Protein AF-A0A227JFW7-F1 (afdb_monomer)

pLDDT: mean 84.43, std 14.01, range [23.66, 98.44]

Solvent-accessible surface area (backbone atoms only — not comparable to full-atom values): 26956 Å² total; per-residue (Å²): 139,80,77,79,81,77,83,75,87,51,62,66,60,54,38,44,51,48,16,45,74,53,69,55,50,44,87,52,85,60,75,86,55,59,56,53,72,68,57,40,51,53,52,40,62,75,41,38,72,56,54,52,38,38,58,68,54,26,44,58,58,49,50,71,74,42,71,88,48,65,37,34,45,37,34,23,36,62,76,26,33,25,68,42,67,48,62,73,79,87,66,59,67,68,59,54,73,72,49,70,48,67,26,25,49,39,30,24,68,54,54,20,29,39,20,59,18,45,8,63,75,69,69,36,75,29,72,29,50,24,81,61,23,44,26,57,89,52,30,68,35,20,27,31,13,25,52,35,52,48,78,85,67,46,69,59,19,31,44,30,41,39,27,60,65,72,78,69,46,72,67,53,45,52,49,43,47,50,30,43,52,48,30,43,63,51,52,60,72,67,43,85,72,42,34,33,33,35,32,30,22,73,46,81,82,35,55,79,67,82,77,36,12,36,38,27,14,24,88,88,34,32,22,69,32,59,44,71,52,30,28,61,64,68,74,40,91,79,62,64,70,36,53,46,66,63,58,72,65,64,69,44,92,89,51,61,66,43,74,47,79,44,77,32,63,87,62,55,83,64,62,72,58,74,56,76,88,59,97,80,30,73,81,18,67,67,52,43,50,45,50,47,55,48,64,74,33,65,81,66,81,47,26,36,29,40,37,34,61,87,86,61,43,69,67,61,54,49,55,51,48,41,66,72,36,92,42,44,89,35,40,79,37,76,43,55,38,68,82,42,58,78,90,46,44,49,52,48,40,45,3,28,42,53,68,53,48,96,86,47,50,83,82,33,46,70,21,48,59,64,63,4,41,60,12,32,35,35,34,34,35,50,77,54,43,52,66,72,50,45,59,54,50,39,46,32,74,70,72,32,33,46,58,26,44,77,51,95,60,71,41,82,46,54,56,42,53,35,38,26,30,66,69,65,61,70,59,32,32,77,71,68,59,36,60,62,71,45,48,62,61,38,60,59,41,78,39,69,52,64,53,65,65,76,46,79,23,48,67,58,51,52,53,52,54,45,69,75,68,51,71,80,90,65,72,85,52,71,70,58,50,54,52,62,70,72,46,66,76,131

Mean predicted aligned error: 16.46 Å

Organism: Vibrio parahaemolyticus (NCBI:txid670)

Secondary structure (DSSP, 8-state):
--------TTHHHHHHHHHHHTT--TTSPPP--B--HHHHHHHHHHTHHHHHHHHHHTHHHHHHHHTTSSEEEEEEETT-BEEEEEE-TT-TTHHHHTT-STTBB--HHHH-S-HHHHHHHHTS-EEEEGGGSSSGGGTTEEEEEEEEE-TTS-EEEEEEEEEESS---HHHHHHHHHHHHHHHHHHGGG-TT--EEEEEESSGGGTTSS-SEEEEE-TT-BEEEE-HHHHHHTT-S--TTSBHHHHHH---SSS--EEEEEE----------SSS--TTSTT-HHHHHHHHHHHHHTTTT--EEEE--TTSSHHHHHHHHHHHSTTTTS-EEEEETTTS-HHHHHHHHH-B-TTSSTT--TT-B--HHHHTTTSEEEEETGGGS-HHHHHHHHHHHHHSEE--BT-S--EE---EEEEEESS-HHHHHHTTSS-HHHHHHHTTEEEEPPPGGG-TTHHHHHHHHHHHH--TT----HHHHHHHHHS---

Foldseek 3Di:
DPPPPPPPPCLLVVLLVLQVVLVDAQADAFDFQFDDPVVLVVLCVVCVLLVVLLVVQVVLLCCLPCVPFQKKKFKFFLQQFTNDIDDDPVNCDQVVVSVSDGRTHDACSGQNDDQFNSCSVVVAWDKQAQVSGSHNSCNQKIKTKHFAAEQVRDGTIIIMMMGRDDHPDPVNNVSSVLSSLSSRLVNLLVDPQFWKKKWKDLDPVCSPVSQTKIWTAHPQQFTQGIDPSVCVLLVHDDRHRHHNVVSVVPQDPVRHMDMDMDTSPPPPPPPPVLDDPDLLQQPWPQVSVLLVVCLVCQAPLFFEEEEEDPPLCPVVSVLVSCCSYPLVVFDEQEDELQVDDQVCSQCQAQWACQPLDDPADNHTTRHRQNSQASGEYEYEACLSHAPVSLVQVLCCLPVQWGAHRNHPDIDHGDYRYYYYHHDDVVVCCVVVSHPPSSVSSNVRDYGYRDALLPTPCNLVVVQVVCVVPPDPPDDDDPVNSVVSNPDRRD

Sequence (490 aa):
MELQHISDNNWLSTSWIRSEQAGLKQRRRPEDIRVTPATLQDRRHQLNFLLETVTQFALPLFNQLFAHSDSRLILTDADGVIIGSWGQPKFREKLTEIALSSGACWQEKVKGTNAIGTAIIEAKPVSVIGDQHFIQHHRFISCSANPIFDHLGHLIGVLDITSEQKKHDFSTQVLVQNMVQQVENQLLNLIPQGHIRVDLACEKGLLNSGWQGIIIANEDGQILAHNQVASQLLAQQNVIGQSLDDILSIQSADHPFVFKTKPLTDKKVKSRSVTASNDLHYGDSTVEHCWQQANRVIDKDISLLILGETGVGKNEFVKALHKNSQRKTGPLVSVNCGALPKDLVESELFGYVAGAFTGANSKGYQGKIRQAHKGILFLDEIADLPLEAQSRLLHVLQDKTVLPVGSNQSVQVDTQIIAATHKDLDSLVSEGLFRQDLYYRLNGLIIELPRFEERDDKQQLIENIHRRHAESEQQLCPHLLSLLLSYSWP

Structure (mmCIF, N/CA/C/O backbone):
data_AF-A0A227JFW7-F1
#
_entry.id   AF-A0A227JFW7-F1
#
loop_
_atom_site.group_PDB
_atom_site.id
_atom_site.type_symbol
_atom_site.label_atom_id
_atom_site.label_alt_id
_atom_site.label_comp_id
_atom_site.label_asym_id
_atom_site.label_entity_id
_atom_site.label_seq_id
_atom_site.pdbx_PDB_ins_code
_atom_site.Cartn_x
_atom_site.Cartn_y
_atom_site.Cartn_z
_atom_site.occupancy
_atom_site.B_iso_or_equiv
_atom_site.auth_seq_id
_atom_site.auth_comp_id
_atom_site.auth_asym_id
_atom_site.auth_atom_id
_atom_site.pdbx_PDB_mode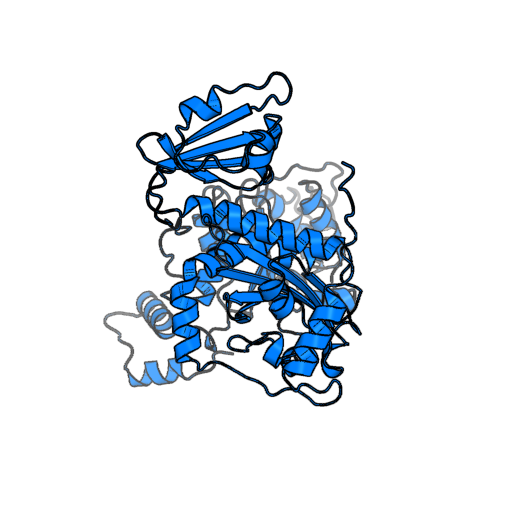l_num
ATOM 1 N N . MET A 1 1 ? -20.526 -24.098 -3.244 1.00 33.88 1 MET A N 1
ATOM 2 C CA . MET A 1 1 ? -19.528 -23.430 -4.102 1.00 33.88 1 MET A CA 1
ATOM 3 C C . MET A 1 1 ? -18.748 -24.513 -4.832 1.00 33.88 1 MET A C 1
ATOM 5 O O . MET A 1 1 ? -17.637 -24.838 -4.448 1.00 33.88 1 MET A O 1
ATOM 9 N N . GLU A 1 2 ? -19.367 -25.124 -5.838 1.00 23.66 2 GLU A N 1
ATOM 10 C CA . GLU A 1 2 ? -18.654 -25.901 -6.853 1.00 23.66 2 GLU A CA 1
ATOM 11 C C . GLU A 1 2 ? -18.591 -24.990 -8.072 1.00 23.66 2 GLU A C 1
ATOM 13 O O . GLU A 1 2 ? -19.560 -24.847 -8.814 1.00 23.66 2 GLU A O 1
ATOM 18 N N . LEU A 1 3 ? -17.482 -24.263 -8.204 1.00 29.86 3 LEU A N 1
ATOM 19 C CA . LEU A 1 3 ? -17.180 -23.571 -9.447 1.00 29.86 3 LEU A CA 1
ATOM 20 C C . LEU A 1 3 ? -16.880 -24.664 -10.468 1.00 29.86 3 LEU A C 1
ATOM 22 O O . LEU A 1 3 ? -15.897 -25.391 -10.334 1.00 29.86 3 LEU A O 1
ATOM 26 N N . GLN A 1 4 ? -17.774 -24.816 -11.443 1.00 27.25 4 GLN A N 1
ATOM 27 C CA . GLN A 1 4 ? -17.576 -25.686 -12.591 1.00 27.25 4 GLN A CA 1
ATOM 28 C C . GLN A 1 4 ? -16.244 -25.320 -13.254 1.00 27.25 4 GLN A C 1
ATOM 30 O O . GLN A 1 4 ? -16.121 -24.303 -13.934 1.00 27.25 4 GLN A O 1
ATOM 35 N N . HIS A 1 5 ? -15.236 -26.164 -13.034 1.00 34.41 5 HIS A N 1
ATOM 36 C CA . HIS A 1 5 ? -14.017 -26.209 -13.824 1.00 34.41 5 HIS A CA 1
ATOM 37 C C . HIS A 1 5 ? -14.399 -26.621 -15.251 1.00 34.41 5 HIS A C 1
ATOM 39 O O . HIS A 1 5 ? -14.360 -27.798 -15.603 1.00 34.41 5 HIS A O 1
ATOM 45 N N . ILE A 1 6 ? -14.788 -25.652 -16.080 1.00 34.97 6 ILE A N 1
ATOM 46 C CA . ILE A 1 6 ? -14.791 -25.836 -17.529 1.00 34.97 6 ILE A CA 1
ATOM 47 C C . ILE A 1 6 ? -13.337 -25.708 -17.974 1.00 34.97 6 ILE A C 1
ATOM 49 O O . ILE A 1 6 ? -12.741 -24.633 -18.017 1.00 34.97 6 ILE A O 1
ATOM 53 N N . SER A 1 7 ? -12.747 -26.869 -18.212 1.00 40.25 7 SER A N 1
ATOM 54 C CA . SER A 1 7 ? -11.414 -27.079 -18.745 1.00 40.25 7 SER A CA 1
ATOM 55 C C . SER A 1 7 ? -11.324 -26.650 -20.216 1.00 40.25 7 SER A C 1
ATOM 57 O O . SER A 1 7 ? -11.318 -27.504 -21.097 1.00 40.25 7 SER A O 1
ATOM 59 N N . ASP A 1 8 ? -11.178 -25.354 -20.490 1.00 45.12 8 ASP A N 1
ATOM 60 C CA . ASP A 1 8 ? -10.699 -24.846 -21.790 1.00 45.12 8 ASP A CA 1
ATOM 61 C C . ASP A 1 8 ? -9.167 -24.675 -21.753 1.00 45.12 8 ASP A C 1
ATOM 63 O O . ASP A 1 8 ? -8.604 -23.590 -21.904 1.00 45.12 8 ASP A O 1
ATOM 67 N N . ASN A 1 9 ? -8.456 -25.776 -21.497 1.00 52.44 9 ASN A N 1
ATOM 68 C CA . ASN A 1 9 ? -7.005 -25.813 -21.256 1.00 52.44 9 ASN A CA 1
ATOM 69 C C . ASN A 1 9 ? -6.140 -25.636 -22.527 1.00 52.44 9 ASN A C 1
ATOM 71 O O . ASN A 1 9 ? -5.086 -26.259 -22.638 1.00 52.44 9 ASN A O 1
ATOM 75 N N . ASN A 1 10 ? -6.546 -24.796 -23.488 1.00 73.56 10 ASN A N 1
ATOM 76 C CA . ASN A 1 10 ? -5.771 -24.580 -24.718 1.00 73.56 10 ASN A CA 1
ATOM 77 C C . ASN A 1 10 ? -5.218 -23.158 -24.915 1.00 73.56 10 ASN A C 1
ATOM 79 O O . ASN A 1 10 ? -4.526 -22.929 -25.903 1.00 73.56 10 ASN A O 1
ATOM 83 N N . TRP A 1 11 ? -5.446 -22.228 -23.975 1.00 87.75 11 TRP A N 1
ATOM 84 C CA . TRP A 1 11 ? -4.955 -20.839 -24.074 1.00 87.75 11 TRP A CA 1
ATOM 85 C C . TRP A 1 11 ? -3.426 -20.746 -24.225 1.00 87.75 11 TRP A C 1
ATOM 87 O O . TRP A 1 11 ? -2.903 -19.871 -24.910 1.00 87.75 11 TRP A O 1
ATOM 97 N N . LEU A 1 12 ? -2.686 -21.663 -23.592 1.00 91.69 12 LEU A N 1
ATOM 98 C CA . LEU A 1 12 ? -1.225 -21.649 -23.629 1.00 91.69 12 LEU A CA 1
ATOM 99 C C . LEU A 1 12 ? -0.698 -22.025 -25.018 1.00 91.69 12 LEU A C 1
ATOM 101 O O . LEU A 1 12 ? 0.225 -21.387 -25.521 1.00 91.69 12 LEU A O 1
ATOM 105 N N . SER A 1 13 ? -1.286 -23.043 -25.652 1.00 91.94 13 SER A N 1
ATOM 106 C CA . SER A 1 13 ? -0.846 -23.481 -26.978 1.00 91.94 13 SER A CA 1
ATOM 107 C C . SER A 1 13 ? -1.202 -22.442 -28.043 1.00 91.94 13 SER A C 1
ATOM 109 O O . SER A 1 13 ? -0.367 -22.131 -28.891 1.00 91.94 13 SER A O 1
ATOM 111 N N . THR A 1 14 ? -2.392 -21.835 -27.958 1.00 93.75 14 THR A N 1
ATOM 112 C CA . THR A 1 14 ? -2.802 -20.752 -28.857 1.00 93.75 14 THR A CA 1
ATOM 113 C C . THR A 1 14 ? -1.899 -19.534 -28.688 1.00 93.75 14 THR A C 1
ATOM 115 O O . THR A 1 14 ? -1.436 -18.987 -29.687 1.00 93.75 14 THR A O 1
ATOM 118 N N . SER A 1 15 ? -1.557 -19.167 -27.451 1.00 95.56 15 SER A N 1
ATOM 119 C CA . SER A 1 15 ? -0.592 -18.104 -27.145 1.00 95.56 15 SER A CA 1
ATOM 120 C C . SER A 1 15 ? 0.805 -18.373 -27.718 1.00 95.56 15 SER A C 1
ATOM 122 O O . SER A 1 15 ? 1.457 -17.484 -28.274 1.00 95.56 15 SER A O 1
ATOM 124 N N . TRP A 1 16 ? 1.286 -19.616 -27.645 1.00 95.25 16 TRP A N 1
ATOM 125 C CA . TRP A 1 16 ? 2.578 -19.988 -28.231 1.00 95.25 16 TRP A CA 1
ATOM 126 C C . TRP A 1 16 ? 2.557 -19.908 -29.758 1.00 95.25 16 TRP A C 1
ATOM 128 O O . TRP A 1 16 ? 3.486 -19.356 -30.345 1.00 95.25 16 TRP A O 1
ATOM 138 N N . ILE A 1 17 ? 1.478 -20.370 -30.397 1.00 95.12 17 ILE A N 1
ATOM 139 C CA . ILE A 1 17 ? 1.295 -20.261 -31.851 1.00 95.12 17 ILE A CA 1
ATOM 140 C C . ILE A 1 17 ? 1.297 -18.791 -32.285 1.00 95.12 17 ILE A C 1
ATOM 142 O O . ILE A 1 17 ? 1.996 -18.435 -33.232 1.00 95.12 17 ILE A O 1
ATOM 146 N N . ARG A 1 18 ? 0.572 -17.915 -31.579 1.00 95.50 18 ARG A N 1
ATOM 147 C CA . ARG A 1 18 ? 0.570 -16.466 -31.848 1.00 95.50 18 ARG A CA 1
ATOM 148 C C . ARG A 1 18 ? 1.964 -15.853 -31.684 1.00 95.50 18 ARG A C 1
ATOM 150 O O . ARG A 1 18 ? 2.379 -15.044 -32.512 1.00 95.50 18 ARG A O 1
ATOM 157 N N . SER A 1 19 ? 2.713 -16.280 -30.665 1.00 95.44 19 SER A N 1
ATOM 158 C CA . SER A 1 19 ? 4.099 -15.846 -30.439 1.00 95.44 19 SER A CA 1
ATOM 159 C C . SER A 1 19 ? 5.028 -16.257 -31.595 1.00 95.44 19 SER A C 1
ATOM 161 O O . SER A 1 19 ? 5.844 -15.454 -32.046 1.00 95.44 19 SER A O 1
ATOM 163 N N . GLU A 1 20 ? 4.885 -17.479 -32.120 1.00 94.62 20 GLU A N 1
ATOM 164 C CA . GLU A 1 20 ? 5.635 -17.955 -33.294 1.00 94.62 20 GLU A CA 1
ATOM 165 C C . GLU A 1 20 ? 5.237 -17.223 -34.579 1.00 94.62 20 GLU A C 1
ATOM 167 O O . GLU A 1 20 ? 6.107 -16.813 -35.349 1.00 94.62 20 GLU A O 1
ATOM 172 N N . GLN A 1 21 ? 3.938 -17.002 -34.795 1.00 95.75 21 GLN A N 1
ATOM 173 C CA . GLN A 1 21 ? 3.415 -16.258 -35.947 1.00 95.75 21 GLN A CA 1
ATOM 174 C C . GLN A 1 21 ? 3.867 -14.792 -35.953 1.00 95.75 21 GLN A C 1
ATOM 176 O O . GLN A 1 21 ? 4.055 -14.217 -37.023 1.00 95.75 21 GLN A O 1
ATOM 181 N N . ALA A 1 22 ? 4.118 -14.206 -34.779 1.00 93.50 22 ALA A N 1
ATOM 182 C CA . ALA A 1 22 ? 4.736 -12.889 -34.639 1.00 93.50 22 ALA A CA 1
ATOM 183 C C . ALA A 1 22 ? 6.249 -12.875 -34.964 1.00 93.50 22 ALA A C 1
ATOM 185 O O . ALA A 1 22 ? 6.887 -11.826 -34.904 1.00 93.50 22 ALA A O 1
ATOM 186 N N . GLY A 1 23 ? 6.844 -14.023 -35.316 1.00 93.94 23 GLY A N 1
ATOM 187 C CA . GLY A 1 23 ? 8.250 -14.148 -35.713 1.00 93.94 23 GLY A CA 1
ATOM 188 C C . GLY A 1 23 ? 9.232 -14.280 -34.545 1.00 93.94 23 GLY A C 1
ATOM 189 O O . GLY A 1 23 ? 10.451 -14.207 -34.748 1.00 93.94 23 GLY A O 1
ATOM 190 N N . LEU A 1 24 ? 8.736 -14.481 -33.322 1.00 94.25 24 LEU A N 1
ATOM 191 C CA . LEU A 1 24 ? 9.576 -14.628 -32.139 1.00 94.25 24 LEU A CA 1
ATOM 192 C C . LEU A 1 24 ? 10.221 -16.018 -32.091 1.00 94.25 24 LEU A C 1
ATOM 194 O O . LEU A 1 24 ? 9.658 -17.021 -32.521 1.00 94.25 24 LEU A O 1
ATOM 198 N N . LYS A 1 25 ? 11.425 -16.092 -31.516 1.00 93.94 25 LYS A N 1
ATOM 199 C CA . LYS A 1 25 ? 12.145 -17.354 -31.292 1.00 93.94 25 LYS A CA 1
ATOM 200 C C . LYS A 1 25 ? 12.439 -17.507 -29.810 1.00 93.94 25 LYS A C 1
ATOM 202 O O . LYS A 1 25 ? 13.061 -16.622 -29.235 1.00 93.94 25 LYS A O 1
ATOM 207 N N . GLN A 1 26 ? 12.110 -18.659 -29.226 1.00 92.75 26 GLN A N 1
ATOM 208 C CA . GLN A 1 26 ? 12.218 -18.893 -27.777 1.00 92.75 26 GLN A CA 1
ATOM 209 C C . GLN A 1 26 ? 13.599 -18.554 -27.175 1.00 92.75 26 GLN A C 1
ATOM 211 O O . GLN A 1 26 ? 13.681 -18.081 -26.045 1.00 92.75 26 GLN A O 1
ATOM 216 N N . ARG A 1 27 ? 14.694 -18.788 -27.916 1.00 91.88 27 ARG A N 1
ATOM 217 C CA . ARG A 1 27 ? 16.080 -18.548 -27.456 1.00 91.88 27 ARG A CA 1
ATOM 218 C C . ARG A 1 27 ? 16.608 -17.137 -27.732 1.00 91.88 27 ARG A C 1
ATOM 220 O O . ARG A 1 27 ? 17.652 -16.771 -27.200 1.00 91.88 27 ARG A O 1
ATOM 227 N N . ARG A 1 28 ? 15.951 -16.362 -28.601 1.00 88.94 28 ARG A N 1
ATOM 228 C CA . ARG A 1 28 ? 16.397 -15.012 -28.968 1.00 88.94 28 ARG A CA 1
ATOM 229 C C . ARG A 1 28 ? 15.730 -14.014 -28.030 1.00 88.94 28 ARG A C 1
ATOM 231 O O . ARG A 1 28 ? 14.513 -14.041 -27.889 1.00 88.94 28 ARG A O 1
ATOM 238 N N . ARG A 1 29 ? 16.512 -13.117 -27.421 1.00 84.50 29 ARG A N 1
ATOM 239 C CA . ARG A 1 29 ? 15.940 -12.008 -26.646 1.00 84.50 29 ARG A CA 1
ATOM 240 C C . ARG A 1 29 ? 15.091 -11.127 -27.579 1.00 84.50 29 ARG A C 1
ATOM 242 O O . ARG A 1 29 ? 15.609 -10.735 -28.630 1.00 84.50 29 ARG A O 1
ATOM 249 N N . PRO A 1 30 ? 13.814 -10.864 -27.245 1.00 83.81 30 PRO A N 1
ATOM 250 C CA . PRO A 1 30 ? 12.975 -9.971 -28.031 1.00 83.81 30 PRO A CA 1
ATOM 251 C C . PRO A 1 30 ? 13.502 -8.537 -27.945 1.00 83.81 30 PRO A C 1
ATOM 253 O O . PRO A 1 30 ? 14.194 -8.178 -26.989 1.00 83.81 30 PRO A O 1
ATOM 256 N N . GLU A 1 31 ? 13.165 -7.718 -28.937 1.00 82.81 31 GLU A N 1
ATOM 257 C CA . GLU A 1 31 ? 13.454 -6.286 -28.883 1.00 82.81 31 GLU A CA 1
ATOM 258 C C . GLU A 1 31 ? 12.718 -5.633 -27.710 1.00 82.81 31 GLU A C 1
ATOM 260 O O . GLU A 1 31 ? 11.602 -6.017 -27.340 1.00 82.81 31 GLU A O 1
ATOM 265 N N . ASP A 1 32 ? 13.362 -4.645 -27.094 1.00 83.19 32 ASP A N 1
ATOM 266 C CA . ASP A 1 32 ? 12.763 -3.898 -26.000 1.00 83.19 32 ASP A CA 1
ATOM 267 C C . ASP A 1 32 ? 12.014 -2.675 -26.527 1.00 83.19 32 ASP A C 1
ATOM 269 O O . ASP A 1 32 ? 12.551 -1.570 -26.588 1.00 83.19 32 ASP A O 1
ATOM 273 N N . ILE A 1 33 ? 10.769 -2.890 -26.959 1.00 87.88 33 ILE A N 1
ATOM 274 C CA . ILE A 1 33 ? 9.908 -1.812 -27.447 1.00 87.88 33 ILE A CA 1
ATOM 275 C C . ILE A 1 33 ? 9.412 -0.993 -26.257 1.00 87.88 33 ILE A C 1
ATOM 277 O O . ILE A 1 33 ? 8.660 -1.483 -25.409 1.00 87.88 33 ILE A O 1
ATOM 281 N N . ARG A 1 34 ? 9.809 0.280 -26.228 1.00 90.62 34 ARG A N 1
ATOM 282 C CA . ARG A 1 34 ? 9.391 1.257 -25.223 1.00 90.62 34 ARG A CA 1
ATOM 283 C C . ARG A 1 34 ? 8.758 2.470 -25.880 1.00 90.62 34 ARG A C 1
ATOM 285 O O . ARG A 1 34 ? 9.227 2.934 -26.918 1.00 90.62 34 ARG A O 1
ATOM 292 N N . VAL A 1 35 ? 7.718 3.006 -25.252 1.00 90.81 35 VAL A N 1
ATOM 293 C CA . VAL A 1 35 ? 7.177 4.311 -25.641 1.00 90.81 35 VAL A CA 1
ATOM 294 C C . VAL A 1 35 ? 8.118 5.431 -25.198 1.00 90.81 35 VAL A C 1
ATOM 296 O O . VAL A 1 35 ? 8.903 5.277 -24.259 1.00 90.81 35 VAL A O 1
ATOM 299 N N . THR A 1 36 ? 8.036 6.578 -25.871 1.00 87.38 36 THR A N 1
ATOM 300 C CA . THR A 1 36 ? 8.813 7.759 -25.479 1.00 87.38 36 THR A CA 1
ATOM 301 C C . THR A 1 36 ? 8.343 8.298 -24.119 1.00 87.38 36 THR A C 1
ATOM 303 O O . THR A 1 36 ? 7.179 8.095 -23.760 1.00 87.38 36 THR A O 1
ATOM 306 N N . PRO A 1 37 ? 9.191 9.027 -23.368 1.00 83.44 37 PRO A N 1
ATOM 307 C CA . PRO A 1 37 ? 8.784 9.651 -22.108 1.00 83.44 37 PRO A CA 1
ATOM 308 C C . PRO A 1 37 ? 7.553 10.560 -22.238 1.00 83.44 37 PRO A C 1
ATOM 310 O O . PRO A 1 37 ? 6.675 10.505 -21.384 1.00 83.44 37 PRO A O 1
ATOM 313 N N . ALA A 1 38 ? 7.450 11.326 -23.332 1.00 77.25 38 ALA A N 1
ATOM 314 C CA . ALA A 1 38 ? 6.290 12.174 -23.614 1.00 77.25 38 ALA A CA 1
ATOM 315 C C . ALA A 1 38 ? 5.012 11.338 -23.783 1.00 77.25 38 ALA A C 1
ATOM 317 O O . ALA A 1 38 ? 4.019 11.563 -23.101 1.00 77.25 38 ALA A O 1
ATOM 318 N N . THR A 1 39 ? 5.068 10.287 -24.607 1.00 88.62 39 THR A N 1
ATOM 319 C CA . THR A 1 39 ? 3.930 9.378 -24.805 1.00 88.62 39 THR A CA 1
ATOM 320 C C . THR A 1 39 ? 3.537 8.646 -23.518 1.00 88.62 39 THR A C 1
ATOM 322 O O . THR A 1 39 ? 2.353 8.424 -23.275 1.00 88.62 39 THR A O 1
ATOM 325 N N . LEU A 1 40 ? 4.506 8.265 -22.680 1.00 87.81 40 LEU A N 1
ATOM 326 C CA . LEU A 1 40 ? 4.231 7.663 -21.374 1.00 87.81 40 LEU A CA 1
ATOM 327 C C . LEU A 1 40 ? 3.520 8.649 -20.440 1.00 87.81 40 LEU A C 1
ATOM 329 O O . LEU A 1 40 ? 2.590 8.257 -19.738 1.00 87.81 40 LEU A O 1
ATOM 333 N N . GLN A 1 41 ? 3.946 9.912 -20.428 1.00 81.50 41 GLN A N 1
ATOM 334 C CA . GLN A 1 41 ? 3.316 10.961 -19.632 1.00 81.50 41 GLN A CA 1
ATOM 335 C C . GLN A 1 41 ? 1.873 11.218 -20.084 1.00 81.50 41 GLN A C 1
ATOM 337 O O . GLN A 1 41 ? 0.985 11.269 -19.235 1.00 81.50 41 GLN A O 1
ATOM 342 N N . ASP A 1 42 ? 1.623 11.281 -21.393 1.00 82.62 42 ASP A N 1
ATOM 343 C CA . ASP A 1 42 ? 0.273 11.442 -21.947 1.00 82.62 42 ASP A CA 1
ATOM 344 C C . ASP A 1 42 ? -0.641 10.271 -21.559 1.00 82.62 42 ASP A C 1
ATOM 346 O O . ASP A 1 42 ? -1.757 10.480 -21.078 1.00 82.62 42 ASP A O 1
ATOM 350 N N . ARG A 1 43 ? -0.150 9.030 -21.689 1.00 91.31 43 ARG A N 1
ATOM 351 C CA . ARG A 1 43 ? -0.882 7.820 -21.272 1.00 91.31 43 ARG A CA 1
ATOM 352 C C . ARG A 1 43 ? -1.186 7.832 -19.772 1.00 91.31 43 ARG A C 1
ATOM 354 O O . ARG A 1 43 ? -2.313 7.549 -19.373 1.00 91.31 43 ARG A O 1
ATOM 361 N N . ARG A 1 44 ? -0.216 8.215 -18.930 1.00 88.44 44 ARG A N 1
ATOM 362 C CA . ARG A 1 44 ? -0.419 8.366 -17.476 1.00 88.44 44 ARG A CA 1
ATOM 363 C C . ARG A 1 44 ? -1.444 9.440 -17.141 1.00 88.44 44 ARG A C 1
ATOM 365 O O . ARG A 1 44 ? -2.249 9.226 -16.246 1.00 88.44 44 ARG A O 1
ATOM 372 N N . HIS A 1 45 ? -1.432 10.563 -17.854 1.00 81.94 45 HIS A N 1
ATOM 373 C CA . HIS A 1 45 ? -2.410 11.628 -17.658 1.00 81.94 45 HIS A CA 1
ATOM 374 C C . HIS A 1 45 ? -3.827 11.152 -18.011 1.00 81.94 45 HIS A C 1
ATOM 376 O O . HIS A 1 45 ? -4.755 11.345 -17.229 1.00 81.94 45 HIS A O 1
ATOM 382 N N . GLN A 1 46 ? -3.994 10.471 -19.149 1.00 86.56 46 GLN A N 1
ATOM 383 C CA . GLN A 1 46 ? -5.284 9.904 -19.566 1.00 86.56 46 GLN A CA 1
ATOM 384 C C . GLN A 1 46 ? -5.809 8.848 -18.582 1.00 86.56 46 GLN A C 1
ATOM 386 O O . GLN A 1 46 ? -7.004 8.807 -18.301 1.00 86.56 46 GLN A O 1
ATOM 391 N N . LEU A 1 47 ? -4.917 8.026 -18.027 1.00 92.75 47 LEU A N 1
ATOM 392 C CA . LEU A 1 47 ? -5.250 6.939 -17.101 1.00 92.75 47 LEU A CA 1
ATOM 393 C C . LEU A 1 47 ? -4.993 7.299 -15.633 1.00 92.75 47 LEU A C 1
ATOM 395 O O . LEU A 1 47 ? -4.871 6.407 -14.790 1.00 92.75 47 LEU A O 1
ATOM 399 N N . ASN A 1 48 ? -4.939 8.592 -15.297 1.00 88.94 48 ASN A N 1
ATOM 400 C CA . ASN A 1 48 ? -4.649 9.027 -13.932 1.00 88.94 48 ASN A CA 1
ATOM 401 C C . ASN A 1 48 ? -5.699 8.503 -12.938 1.00 88.94 48 ASN A C 1
ATOM 403 O O . ASN A 1 48 ? -5.351 8.023 -11.864 1.00 88.94 48 ASN A O 1
ATOM 407 N N . PHE A 1 49 ? -6.976 8.491 -13.337 1.00 89.94 49 PHE A N 1
ATOM 408 C CA . PHE A 1 49 ? -8.066 7.934 -12.528 1.00 89.94 49 PHE A CA 1
ATOM 409 C C . PHE A 1 49 ? -7.827 6.455 -12.168 1.00 89.94 49 PHE A C 1
ATOM 411 O O . PHE A 1 49 ? -8.098 6.032 -11.043 1.00 89.94 49 PHE A O 1
ATOM 418 N N . LEU A 1 50 ? -7.283 5.666 -13.100 1.00 94.00 50 LEU A N 1
ATOM 419 C CA . LEU A 1 50 ? -6.991 4.251 -12.893 1.00 94.00 50 LEU A CA 1
ATOM 420 C C . LEU A 1 50 ? -5.754 4.070 -12.007 1.00 94.00 50 LEU A C 1
ATOM 422 O O . LEU A 1 50 ? -5.788 3.275 -11.070 1.00 94.00 50 LEU A O 1
ATOM 426 N N . LEU A 1 51 ? -4.690 4.842 -12.257 1.00 90.44 51 LEU A N 1
ATOM 427 C CA . LEU A 1 51 ? -3.474 4.852 -11.437 1.00 90.44 51 LEU A CA 1
ATOM 428 C C . LEU A 1 51 ? -3.773 5.193 -9.974 1.00 90.44 51 LEU A C 1
ATOM 430 O O . LEU A 1 51 ? -3.323 4.479 -9.075 1.00 90.44 51 LEU A O 1
ATOM 434 N N . GLU A 1 52 ? -4.556 6.244 -9.729 1.00 88.38 52 GLU A N 1
ATOM 435 C CA . GLU A 1 52 ? -4.982 6.642 -8.385 1.00 88.38 52 GLU A CA 1
ATOM 436 C C . GLU A 1 52 ? -5.807 5.540 -7.716 1.00 88.38 52 GLU A C 1
ATOM 438 O O . GLU A 1 52 ? -5.546 5.181 -6.565 1.00 88.38 52 GLU A O 1
ATOM 443 N N . THR A 1 53 ? -6.751 4.945 -8.450 1.00 91.50 53 THR A N 1
ATOM 444 C CA . THR A 1 53 ? -7.605 3.871 -7.928 1.00 91.50 53 THR A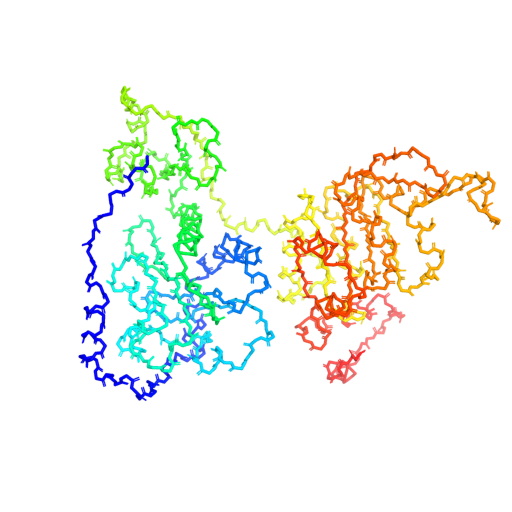 CA 1
ATOM 445 C C . THR A 1 53 ? -6.780 2.636 -7.550 1.00 91.50 53 THR A C 1
ATOM 447 O O . THR A 1 53 ? -6.911 2.113 -6.443 1.00 91.50 53 THR A O 1
ATOM 450 N N . VAL A 1 54 ? -5.861 2.192 -8.409 1.00 92.94 54 VAL A N 1
ATOM 451 C CA . VAL A 1 54 ? -4.958 1.064 -8.116 1.00 92.94 54 VAL A CA 1
ATOM 452 C C . VAL A 1 54 ? -4.063 1.376 -6.915 1.00 92.94 54 VAL A C 1
ATOM 454 O O . VAL A 1 54 ? -3.956 0.562 -5.995 1.00 92.94 54 VAL A O 1
ATOM 457 N N . THR A 1 55 ? -3.486 2.578 -6.861 1.00 89.44 55 THR A N 1
ATOM 458 C CA . THR A 1 55 ? -2.632 3.023 -5.746 1.00 89.44 55 THR A CA 1
ATOM 459 C C . THR A 1 55 ? -3.398 3.063 -4.421 1.00 89.44 55 THR A C 1
ATOM 461 O O . THR A 1 55 ? -2.848 2.762 -3.363 1.00 89.44 55 THR A O 1
ATOM 464 N N . GLN A 1 56 ? -4.680 3.424 -4.449 1.00 86.06 56 GLN A N 1
ATOM 465 C CA . GLN A 1 56 ? -5.492 3.541 -3.244 1.00 86.06 56 GLN A CA 1
ATOM 466 C C . GLN A 1 56 ? -6.075 2.204 -2.769 1.00 86.06 56 GLN A C 1
ATOM 468 O O . GLN A 1 56 ? -6.216 2.021 -1.558 1.00 86.06 56 GLN A O 1
ATOM 473 N N . PHE A 1 57 ? -6.424 1.294 -3.683 1.00 87.25 57 PHE A N 1
ATOM 474 C CA . PHE A 1 57 ? -7.241 0.119 -3.355 1.00 87.25 57 PHE A CA 1
ATOM 475 C C . PHE A 1 57 ? -6.563 -1.233 -3.609 1.00 87.25 57 PHE A C 1
ATOM 477 O O . PHE A 1 57 ? -6.881 -2.188 -2.905 1.00 87.25 57 PHE A O 1
ATOM 484 N N . ALA A 1 58 ? -5.611 -1.328 -4.540 1.00 89.06 58 ALA A N 1
ATOM 485 C CA . ALA A 1 58 ? -4.876 -2.568 -4.814 1.00 89.06 58 ALA A CA 1
ATOM 486 C C . ALA A 1 58 ? -3.499 -2.590 -4.130 1.00 89.06 58 ALA A C 1
ATOM 488 O O . ALA A 1 58 ? -3.144 -3.570 -3.471 1.00 89.06 58 ALA A O 1
ATOM 489 N N . LEU A 1 59 ? -2.746 -1.489 -4.226 1.00 86.94 59 LEU A N 1
ATOM 490 C CA . LEU A 1 59 ? -1.384 -1.397 -3.695 1.00 86.94 59 LEU A CA 1
ATOM 491 C C . LEU A 1 59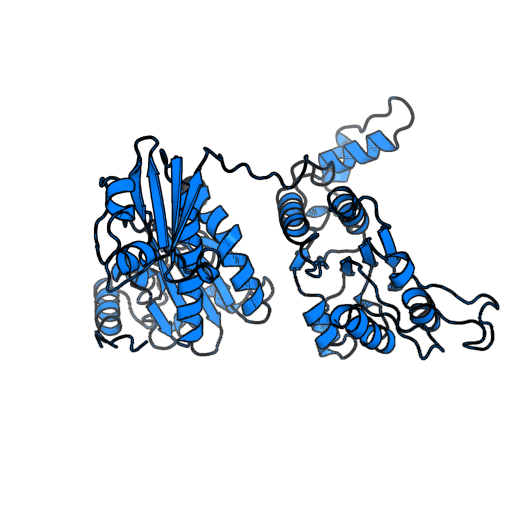 ? -1.274 -1.687 -2.184 1.00 86.94 59 LEU A C 1
ATOM 493 O O . LEU A 1 59 ? -0.338 -2.390 -1.805 1.00 86.94 59 LEU A O 1
ATOM 497 N N . PRO A 1 60 ? -2.195 -1.238 -1.302 1.00 85.38 60 PRO A N 1
ATOM 498 C CA . PRO A 1 60 ? -2.100 -1.561 0.122 1.00 85.38 60 PRO A CA 1
ATOM 499 C C . PRO A 1 60 ? -2.159 -3.066 0.399 1.00 85.38 60 PRO A C 1
ATOM 501 O O . PRO A 1 60 ? -1.405 -3.565 1.229 1.00 85.38 60 PRO A O 1
ATOM 504 N N . LEU A 1 61 ? -3.015 -3.796 -0.325 1.00 81.69 61 LEU A N 1
ATOM 505 C CA . LEU A 1 61 ? -3.136 -5.246 -0.186 1.00 81.69 61 LEU A CA 1
ATOM 506 C C . LEU A 1 61 ? -1.894 -5.962 -0.733 1.00 81.69 61 LEU A C 1
ATOM 508 O O . LEU A 1 61 ? -1.440 -6.940 -0.143 1.00 81.69 61 LEU A O 1
ATOM 512 N N . PHE A 1 62 ? -1.320 -5.455 -1.829 1.00 85.44 62 PHE A N 1
ATOM 513 C CA . PHE A 1 62 ? -0.059 -5.967 -2.361 1.00 85.44 62 PHE A CA 1
ATOM 514 C C . PHE A 1 62 ? 1.067 -5.789 -1.342 1.00 85.44 62 PHE A C 1
ATOM 516 O O . PHE A 1 62 ? 1.722 -6.763 -0.985 1.00 85.44 62 PHE A O 1
ATOM 523 N N . ASN A 1 63 ? 1.232 -4.579 -0.806 1.00 83.38 63 ASN A N 1
ATOM 524 C CA . ASN A 1 63 ? 2.254 -4.294 0.197 1.00 83.38 63 ASN A CA 1
ATOM 525 C C . ASN A 1 63 ? 2.070 -5.155 1.450 1.00 83.38 63 ASN A C 1
ATOM 527 O O . ASN A 1 63 ? 3.050 -5.648 1.986 1.00 83.38 63 ASN A O 1
ATOM 531 N N . GLN A 1 64 ? 0.833 -5.396 1.892 1.00 78.19 64 GLN A N 1
ATOM 532 C CA . GLN A 1 64 ? 0.567 -6.235 3.061 1.00 78.19 64 GLN A CA 1
ATOM 533 C C . GLN A 1 64 ? 1.015 -7.694 2.869 1.00 78.19 64 GLN A C 1
ATOM 535 O O . GLN A 1 64 ? 1.475 -8.323 3.820 1.00 78.19 64 GLN A O 1
ATOM 540 N N . LEU A 1 65 ? 0.851 -8.252 1.667 1.00 78.00 65 LEU A N 1
ATOM 541 C CA . LEU A 1 65 ? 1.059 -9.683 1.411 1.00 78.00 65 LEU A CA 1
ATOM 542 C C . LEU A 1 65 ? 2.421 -10.003 0.785 1.00 78.00 65 LEU A C 1
ATOM 544 O O . LEU A 1 65 ? 2.945 -11.093 0.998 1.00 78.00 65 LEU A O 1
ATOM 548 N N . PHE A 1 66 ? 3.001 -9.054 0.053 1.00 76.00 66 PHE A N 1
ATOM 549 C CA . PHE A 1 66 ? 4.262 -9.201 -0.679 1.00 76.00 66 PHE A CA 1
ATOM 550 C C . PHE A 1 66 ? 5.369 -8.282 -0.141 1.00 76.00 66 PHE A C 1
ATOM 552 O O . PHE A 1 66 ? 6.376 -8.071 -0.811 1.00 76.00 66 PHE A O 1
ATOM 559 N N . ALA A 1 67 ? 5.228 -7.760 1.086 1.00 67.69 67 ALA A N 1
ATOM 560 C CA . ALA A 1 67 ? 6.245 -6.924 1.736 1.00 67.69 67 ALA A CA 1
ATOM 561 C C . ALA A 1 67 ? 7.653 -7.547 1.732 1.00 67.69 67 ALA A C 1
ATOM 563 O O . ALA A 1 67 ? 8.632 -6.811 1.715 1.00 67.69 67 ALA A O 1
ATOM 564 N N . HIS A 1 68 ? 7.763 -8.880 1.746 1.00 65.06 68 HIS A N 1
ATOM 565 C CA . HIS A 1 68 ? 9.031 -9.608 1.897 1.00 65.06 68 HIS A CA 1
ATOM 566 C C . HIS A 1 68 ? 9.301 -10.604 0.764 1.00 65.06 68 HIS A C 1
ATOM 568 O O . HIS A 1 68 ? 10.048 -11.563 0.954 1.00 65.06 68 HIS A O 1
ATOM 574 N N . SER A 1 69 ? 8.662 -10.426 -0.391 1.00 72.12 69 SER A N 1
ATOM 575 C CA . SER A 1 69 ? 8.920 -11.244 -1.573 1.00 72.12 69 SER A CA 1
ATOM 576 C C . SER A 1 69 ? 9.550 -10.418 -2.686 1.00 72.12 69 SER A C 1
ATOM 578 O O . SER A 1 69 ? 9.360 -9.203 -2.769 1.00 72.12 69 SER A O 1
ATOM 580 N N . ASP A 1 70 ? 10.250 -11.103 -3.589 1.00 78.12 70 ASP A N 1
ATOM 581 C CA . ASP A 1 70 ? 10.809 -10.523 -4.812 1.00 78.12 70 ASP A CA 1
ATOM 582 C C . ASP A 1 70 ? 9.708 -10.310 -5.858 1.00 78.12 70 ASP A C 1
ATOM 584 O O . ASP A 1 70 ? 9.752 -10.851 -6.964 1.00 78.12 70 ASP A O 1
ATOM 588 N N . SER A 1 71 ? 8.675 -9.558 -5.475 1.00 84.75 71 SER A N 1
ATOM 589 C CA . SER A 1 71 ? 7.463 -9.341 -6.255 1.00 84.75 71 SER A CA 1
ATOM 590 C C . SER A 1 71 ? 7.300 -7.875 -6.643 1.00 84.75 71 SER A C 1
ATOM 592 O O . SER A 1 71 ? 7.677 -6.955 -5.913 1.00 84.75 71 SER A O 1
ATOM 594 N N . ARG A 1 72 ? 6.676 -7.649 -7.797 1.00 88.12 72 ARG A N 1
ATOM 595 C CA . ARG A 1 72 ? 6.248 -6.336 -8.276 1.00 88.12 72 ARG A CA 1
ATOM 596 C C . ARG A 1 72 ? 4.777 -6.366 -8.638 1.00 88.12 72 ARG A C 1
ATOM 598 O O . ARG A 1 72 ? 4.317 -7.327 -9.245 1.00 88.12 72 ARG A O 1
ATOM 605 N N . LEU A 1 73 ? 4.082 -5.288 -8.300 1.00 92.19 73 LEU A N 1
ATOM 606 C CA . LEU A 1 73 ? 2.765 -4.968 -8.822 1.00 92.19 73 LEU A CA 1
ATOM 607 C C . LEU A 1 73 ? 2.947 -4.077 -10.048 1.00 92.19 73 LEU A C 1
ATOM 609 O O . LEU A 1 73 ? 3.600 -3.037 -9.972 1.00 92.19 73 LEU A O 1
ATOM 613 N N . ILE A 1 74 ? 2.369 -4.473 -11.169 1.00 95.38 74 ILE A N 1
ATOM 614 C CA . ILE A 1 74 ? 2.495 -3.798 -12.453 1.00 95.38 74 ILE A CA 1
ATOM 615 C C . ILE A 1 74 ? 1.098 -3.431 -12.931 1.00 95.38 74 ILE A C 1
ATOM 617 O O . ILE A 1 74 ? 0.187 -4.253 -12.928 1.00 95.38 74 ILE A O 1
ATOM 621 N N . LEU A 1 75 ? 0.936 -2.182 -13.354 1.00 97.75 75 LEU A N 1
ATOM 622 C CA . LEU A 1 75 ? -0.255 -1.707 -14.040 1.00 97.75 75 LEU A CA 1
ATOM 623 C C . LEU A 1 75 ? 0.119 -1.319 -15.463 1.00 97.75 75 LEU A C 1
ATOM 625 O O . LEU A 1 75 ? 1.027 -0.508 -15.685 1.00 97.75 75 LEU A O 1
ATOM 629 N N . THR A 1 76 ? -0.621 -1.866 -16.416 1.00 98.00 76 THR A N 1
ATOM 630 C CA . THR A 1 76 ? -0.519 -1.512 -17.832 1.00 98.00 76 THR A CA 1
ATOM 631 C C . THR A 1 76 ? -1.802 -0.873 -18.335 1.00 98.00 76 THR A C 1
ATOM 633 O O . THR A 1 76 ? -2.856 -1.034 -17.721 1.00 98.00 76 THR A O 1
ATOM 636 N N . ASP A 1 77 ? -1.705 -0.147 -19.442 1.00 96.94 77 ASP A N 1
ATOM 637 C CA . ASP A 1 77 ? -2.875 0.239 -20.229 1.00 96.94 77 ASP A CA 1
ATOM 638 C C . ASP A 1 77 ? -3.367 -0.906 -21.134 1.00 96.94 77 ASP A C 1
ATOM 640 O O . ASP A 1 77 ? -2.797 -1.999 -21.156 1.00 96.94 77 ASP A O 1
ATOM 644 N N . ALA A 1 78 ? -4.437 -0.662 -21.894 1.00 96.50 78 ALA A N 1
ATOM 645 C CA . ALA A 1 78 ? -5.036 -1.647 -22.798 1.00 96.50 78 ALA A CA 1
ATOM 646 C C . ALA A 1 78 ? -4.099 -2.121 -23.932 1.00 96.50 78 ALA A C 1
ATOM 648 O O . ALA A 1 78 ? -4.310 -3.194 -24.495 1.00 96.50 78 ALA A O 1
ATOM 649 N N . ASP A 1 79 ? -3.043 -1.361 -24.244 1.00 95.69 79 ASP A N 1
ATOM 650 C CA . ASP A 1 79 ? -2.016 -1.754 -25.212 1.00 95.69 79 ASP A CA 1
ATOM 651 C C . ASP A 1 79 ? -0.871 -2.542 -24.549 1.00 95.69 79 ASP A C 1
ATOM 653 O O . ASP A 1 79 ? 0.122 -2.852 -25.207 1.00 95.69 79 ASP A O 1
ATOM 657 N N . GLY A 1 80 ? -0.948 -2.853 -23.254 1.00 95.75 80 GLY A N 1
ATOM 658 C CA . GLY A 1 80 ? 0.103 -3.567 -22.531 1.00 95.75 80 GLY A CA 1
ATOM 659 C C . GLY A 1 80 ? 1.365 -2.737 -22.299 1.00 95.75 80 GLY A C 1
ATOM 660 O O . GLY A 1 80 ? 2.437 -3.310 -22.092 1.00 95.75 80 GLY A O 1
ATOM 661 N N . VAL A 1 81 ? 1.275 -1.404 -22.352 1.00 96.25 81 VAL A N 1
ATOM 662 C CA . VAL A 1 81 ? 2.373 -0.513 -21.955 1.00 96.25 81 VAL A CA 1
ATOM 663 C C . VAL A 1 81 ? 2.315 -0.303 -20.446 1.00 96.25 81 VAL A C 1
ATOM 665 O O . VAL A 1 81 ? 1.278 0.068 -19.902 1.00 96.25 81 VAL A O 1
ATOM 668 N N . ILE A 1 82 ? 3.436 -0.517 -19.753 1.00 95.56 82 ILE A N 1
ATOM 669 C CA . ILE A 1 82 ? 3.509 -0.323 -18.301 1.00 95.56 82 ILE A CA 1
ATOM 670 C C . ILE A 1 82 ? 3.375 1.165 -17.964 1.00 95.56 82 ILE A C 1
ATOM 672 O O . ILE A 1 82 ? 4.267 1.961 -18.262 1.00 95.56 82 ILE A O 1
ATOM 676 N N . ILE A 1 83 ? 2.300 1.527 -17.268 1.00 93.75 83 ILE A N 1
ATOM 677 C CA . ILE A 1 83 ? 2.045 2.892 -16.790 1.00 93.75 83 ILE A CA 1
ATOM 678 C C . ILE A 1 83 ? 2.423 3.059 -15.315 1.00 93.75 83 ILE A C 1
ATOM 680 O O . ILE A 1 83 ? 2.902 4.128 -14.930 1.00 93.75 83 ILE A O 1
ATOM 684 N N . GLY A 1 84 ? 2.309 2.000 -14.508 1.00 90.56 84 GLY A N 1
ATOM 685 C CA . GLY A 1 84 ? 2.651 1.982 -13.084 1.00 90.56 84 GLY A CA 1
ATOM 686 C C . GLY A 1 84 ? 3.403 0.709 -12.703 1.00 90.56 84 GLY A C 1
ATOM 687 O O . GLY A 1 84 ? 3.140 -0.359 -13.247 1.00 90.56 84 GLY A O 1
ATOM 688 N N . SER A 1 85 ? 4.365 0.827 -11.793 1.00 89.88 85 SER A N 1
ATOM 689 C CA . SER A 1 85 ? 5.112 -0.310 -11.253 1.00 89.88 85 SER A CA 1
ATOM 690 C C . SER A 1 85 ? 5.488 -0.012 -9.809 1.00 89.88 85 SER A C 1
ATOM 692 O O . SER A 1 85 ? 6.123 1.006 -9.538 1.00 89.88 85 SER A O 1
ATOM 694 N N . TRP A 1 86 ? 5.145 -0.920 -8.903 1.00 87.94 86 TRP A N 1
ATOM 695 C CA . TRP A 1 86 ? 5.408 -0.814 -7.471 1.00 87.94 86 TRP A CA 1
ATOM 696 C C . TRP A 1 86 ? 6.064 -2.098 -6.961 1.00 87.94 86 TRP A C 1
ATOM 698 O O . TRP A 1 86 ? 5.784 -3.188 -7.453 1.00 87.94 86 TRP A O 1
ATOM 708 N N . GLY A 1 87 ? 6.956 -1.977 -5.983 1.00 78.31 87 GLY A N 1
ATOM 709 C CA . GLY A 1 87 ? 7.667 -3.104 -5.382 1.00 78.31 87 GLY A CA 1
ATOM 710 C C . GLY A 1 87 ? 8.951 -2.659 -4.687 1.00 78.31 87 GLY A C 1
ATOM 711 O O . GLY A 1 87 ? 9.351 -1.499 -4.784 1.00 78.31 87 GLY A O 1
ATOM 712 N N . GLN A 1 88 ? 9.600 -3.591 -3.992 1.00 63.62 88 GLN A N 1
ATOM 713 C CA . GLN A 1 88 ? 10.821 -3.347 -3.222 1.00 63.62 88 GLN A CA 1
ATOM 714 C C . GLN A 1 88 ? 11.977 -2.834 -4.120 1.00 63.62 88 GLN A C 1
ATOM 716 O O . GLN A 1 88 ? 12.300 -3.462 -5.137 1.00 63.62 88 GLN A O 1
ATOM 721 N N . PRO A 1 89 ? 12.649 -1.718 -3.766 1.00 52.28 89 PRO A N 1
ATOM 722 C CA . PRO A 1 89 ? 13.752 -1.160 -4.551 1.00 52.28 89 PRO A CA 1
ATOM 723 C C . PRO A 1 89 ? 15.060 -1.964 -4.454 1.00 52.28 89 PRO A C 1
ATOM 725 O O . PRO A 1 89 ? 15.918 -1.787 -5.318 1.00 52.28 89 PRO A O 1
ATOM 728 N N . LYS A 1 90 ? 15.220 -2.847 -3.454 1.00 50.69 90 LYS A N 1
ATOM 729 C CA . LYS A 1 90 ? 16.461 -3.611 -3.202 1.00 50.69 90 LYS A CA 1
ATOM 730 C C . LYS A 1 90 ? 16.755 -4.718 -4.230 1.00 50.69 90 LYS A C 1
ATOM 732 O O . LYS A 1 90 ? 17.908 -5.099 -4.388 1.00 50.69 90 LYS A O 1
ATOM 737 N N . PHE A 1 91 ? 15.775 -5.181 -5.006 1.00 52.16 91 PHE A N 1
ATOM 738 C CA . PHE A 1 91 ? 15.942 -6.346 -5.895 1.00 52.16 91 PHE A CA 1
ATOM 739 C C . PHE A 1 91 ? 16.112 -5.946 -7.370 1.00 52.16 91 PHE A C 1
ATOM 741 O O . PHE A 1 91 ? 15.410 -6.398 -8.276 1.00 52.16 91 PHE A O 1
ATOM 748 N N . ARG A 1 92 ? 17.044 -5.009 -7.599 1.00 50.34 92 ARG A N 1
ATOM 749 C CA . ARG A 1 92 ? 17.272 -4.288 -8.865 1.00 50.34 92 ARG A CA 1
ATOM 750 C C . ARG A 1 92 ? 18.052 -5.045 -9.939 1.00 50.34 92 ARG A C 1
ATOM 752 O O . ARG A 1 92 ? 18.163 -4.500 -11.031 1.00 50.34 92 ARG A O 1
ATOM 759 N N . GLU A 1 93 ? 18.566 -6.247 -9.719 1.00 52.88 93 GLU A N 1
ATOM 760 C CA . GLU A 1 93 ? 19.452 -6.836 -10.736 1.00 52.88 93 GLU A CA 1
ATOM 761 C C . GLU A 1 93 ? 18.687 -7.629 -11.807 1.00 52.88 93 GLU A C 1
ATOM 763 O O . GLU A 1 93 ? 18.722 -7.241 -12.969 1.00 52.88 93 GLU A O 1
ATOM 768 N N . LYS A 1 94 ? 17.881 -8.644 -11.467 1.00 55.09 94 LYS A N 1
ATOM 769 C CA . LYS A 1 94 ? 17.317 -9.546 -12.497 1.00 55.09 94 LYS A CA 1
ATOM 770 C C . LYS A 1 94 ? 15.984 -9.115 -13.109 1.00 55.09 94 LYS A C 1
ATOM 772 O O . LYS A 1 94 ? 15.808 -9.203 -14.319 1.00 55.09 94 LYS A O 1
ATOM 777 N N . LEU A 1 95 ? 15.028 -8.616 -12.322 1.00 55.97 95 LEU A N 1
ATOM 778 C CA . LEU A 1 95 ? 13.729 -8.168 -12.862 1.00 55.97 95 LEU A CA 1
ATOM 779 C C . LEU A 1 95 ? 13.855 -6.893 -13.718 1.00 55.97 95 LEU A C 1
ATOM 781 O O . LEU A 1 95 ? 13.029 -6.623 -14.589 1.00 55.97 95 LEU A O 1
ATOM 785 N N . THR A 1 96 ? 14.892 -6.095 -13.478 1.00 52.66 96 THR A N 1
ATOM 786 C CA . THR A 1 96 ? 15.183 -4.860 -14.221 1.00 52.66 96 THR A CA 1
ATOM 787 C C . THR A 1 96 ? 15.804 -5.162 -15.588 1.00 52.66 96 THR A C 1
ATOM 789 O O . THR A 1 96 ? 15.539 -4.428 -16.540 1.00 52.66 96 THR A O 1
ATOM 792 N N . GLU A 1 97 ? 16.518 -6.290 -15.728 1.00 53.16 97 GLU A N 1
ATOM 793 C CA . GLU A 1 97 ? 17.000 -6.807 -17.021 1.00 53.16 97 GLU A CA 1
ATOM 794 C C . GLU A 1 97 ? 15.858 -7.157 -17.991 1.00 53.16 97 GLU A C 1
ATOM 796 O O . GLU A 1 97 ? 16.041 -7.057 -19.204 1.00 53.16 97 GLU A O 1
ATOM 801 N N . ILE A 1 98 ? 14.663 -7.511 -17.493 1.00 56.50 98 ILE A N 1
ATOM 802 C CA . ILE A 1 98 ? 13.503 -7.859 -18.339 1.00 56.50 98 ILE A CA 1
ATOM 803 C C . ILE A 1 98 ? 12.684 -6.629 -18.773 1.00 56.50 98 ILE A C 1
ATOM 805 O O . ILE A 1 98 ? 11.629 -6.770 -19.381 1.00 56.50 98 ILE A O 1
ATOM 809 N N . ALA A 1 99 ? 13.141 -5.402 -18.508 1.00 63.44 99 ALA A N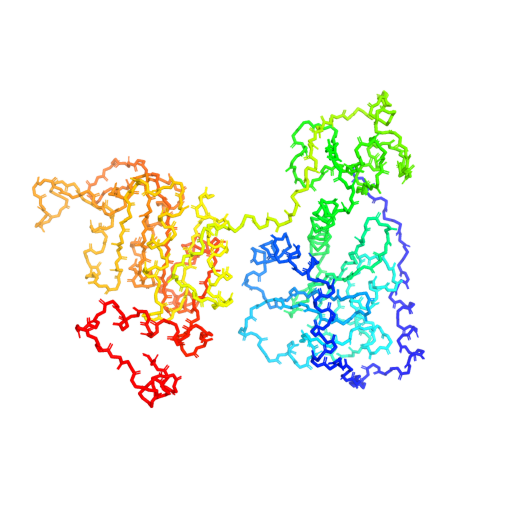 1
ATOM 810 C CA . ALA A 1 99 ? 12.406 -4.185 -18.866 1.00 63.44 99 ALA A CA 1
ATOM 811 C C . ALA A 1 99 ? 10.998 -4.087 -18.237 1.00 63.44 99 ALA A C 1
ATOM 813 O O . ALA A 1 99 ? 10.055 -3.611 -18.860 1.00 63.44 99 ALA A O 1
ATOM 814 N N . LEU A 1 100 ? 10.843 -4.471 -16.967 1.00 71.44 100 LEU A N 1
ATOM 815 C CA . LEU A 1 100 ? 9.601 -4.268 -16.192 1.00 71.44 100 LEU A CA 1
ATOM 816 C C . LEU A 1 100 ? 9.423 -2.817 -15.691 1.00 71.44 100 LEU A C 1
ATOM 818 O O . LEU A 1 100 ? 8.723 -2.552 -14.719 1.00 71.44 100 LEU 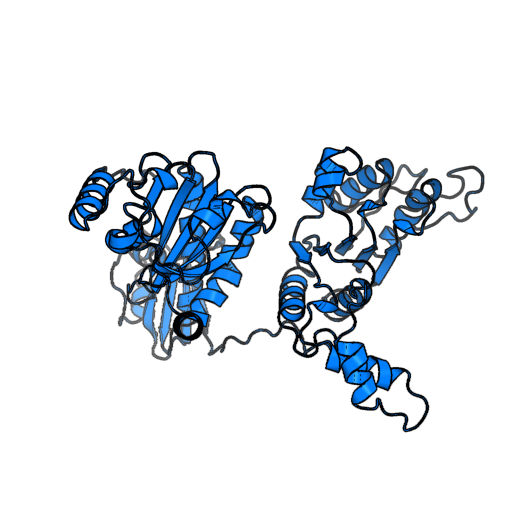A O 1
ATOM 822 N N . SER A 1 101 ? 10.095 -1.860 -16.325 1.00 77.69 101 SER A N 1
ATOM 823 C CA . SER A 1 101 ? 10.001 -0.434 -16.010 1.00 77.69 101 SER A CA 1
ATOM 824 C C . SER A 1 101 ? 8.876 0.230 -16.798 1.00 77.69 101 SER A C 1
ATOM 826 O O . SER A 1 101 ? 8.569 -0.189 -17.916 1.00 77.69 101 SER A O 1
ATOM 828 N N . SER A 1 102 ? 8.327 1.325 -16.272 1.00 85.62 102 SER A N 1
ATOM 829 C CA . SER A 1 102 ? 7.312 2.107 -16.983 1.00 85.62 102 SER A CA 1
ATOM 830 C C . SER A 1 102 ? 7.758 2.500 -18.396 1.00 85.62 102 SER A C 1
ATOM 832 O O . SER A 1 102 ? 8.919 2.835 -18.630 1.00 85.62 102 SER A O 1
ATOM 834 N N . GLY A 1 103 ? 6.821 2.426 -19.338 1.00 87.50 103 GLY A N 1
ATOM 835 C CA . GLY A 1 103 ? 7.037 2.665 -20.761 1.00 87.50 103 GLY A CA 1
ATOM 836 C C . GLY A 1 103 ? 7.339 1.416 -21.591 1.00 87.50 103 GLY A C 1
ATOM 837 O O . GLY A 1 103 ? 7.229 1.482 -22.812 1.00 87.50 103 GLY A O 1
ATOM 838 N N . ALA A 1 104 ? 7.683 0.280 -20.979 1.00 91.19 104 ALA A N 1
ATOM 839 C CA . ALA A 1 104 ? 7.892 -0.967 -21.714 1.00 91.19 104 ALA A CA 1
ATOM 840 C C . ALA A 1 104 ? 6.572 -1.603 -22.171 1.00 91.19 104 ALA A C 1
ATOM 842 O O . ALA A 1 104 ? 5.594 -1.621 -21.423 1.00 91.19 104 ALA A O 1
ATOM 843 N N . CYS A 1 105 ? 6.564 -2.139 -23.393 1.00 94.12 105 CYS A N 1
ATOM 844 C CA . CYS A 1 105 ? 5.424 -2.827 -23.990 1.00 94.12 105 CYS A CA 1
ATOM 845 C C . CYS A 1 105 ? 5.536 -4.347 -23.806 1.00 94.12 105 CYS A C 1
ATOM 847 O O . CYS A 1 105 ? 6.526 -4.968 -24.204 1.00 94.12 105 CYS A O 1
ATOM 849 N N . TRP A 1 106 ? 4.487 -4.939 -23.237 1.00 95.00 106 TRP A N 1
ATOM 850 C CA . TRP A 1 106 ? 4.391 -6.361 -22.904 1.00 95.00 106 TRP A CA 1
ATOM 851 C C . TRP A 1 106 ? 3.341 -7.113 -23.728 1.00 95.00 106 TRP A C 1
ATOM 853 O O . TRP A 1 106 ? 2.906 -8.204 -23.361 1.00 95.00 106 TRP A O 1
ATOM 863 N N . GLN A 1 107 ? 2.966 -6.584 -24.896 1.00 94.69 107 GLN A N 1
ATOM 864 C CA . GLN A 1 107 ? 2.115 -7.318 -25.832 1.00 94.69 107 GLN A CA 1
ATOM 865 C C . GLN A 1 107 ? 2.736 -8.666 -26.210 1.00 94.69 107 GLN A C 1
ATOM 867 O O . GLN A 1 107 ? 3.945 -8.784 -26.438 1.00 94.69 107 GLN A O 1
ATOM 872 N N . GLU A 1 108 ? 1.883 -9.678 -26.355 1.00 93.69 108 GLU A N 1
ATOM 873 C CA . GLU A 1 108 ? 2.295 -11.045 -26.681 1.00 93.69 108 GLU A CA 1
ATOM 874 C C . GLU A 1 108 ? 3.085 -11.110 -27.999 1.00 93.69 108 GLU A C 1
ATOM 876 O O . GLU A 1 108 ? 4.111 -11.779 -28.088 1.00 93.69 108 GLU A O 1
ATOM 881 N N . LYS A 1 109 ? 2.689 -10.310 -28.999 1.00 93.44 109 LYS A N 1
ATOM 882 C CA . LYS A 1 109 ? 3.384 -10.206 -30.294 1.00 93.44 109 LYS A CA 1
ATOM 883 C C . LYS A 1 109 ? 4.808 -9.630 -30.205 1.00 93.44 109 LYS A C 1
ATOM 885 O O . LYS A 1 109 ? 5.571 -9.756 -31.154 1.00 93.44 109 LYS A O 1
ATOM 890 N N . VAL A 1 110 ? 5.156 -8.976 -29.093 1.00 91.94 110 VAL A N 1
ATOM 891 C CA . VAL A 1 110 ? 6.461 -8.329 -28.870 1.00 91.94 110 VAL A CA 1
ATOM 892 C C . VAL A 1 110 ? 7.335 -9.166 -27.941 1.00 91.94 110 VAL A C 1
ATOM 894 O O . VAL A 1 110 ? 8.500 -9.416 -28.240 1.00 91.94 110 VAL A O 1
ATOM 897 N N . LYS A 1 111 ? 6.783 -9.609 -26.806 1.00 92.31 111 LYS A N 1
ATOM 898 C CA . LYS A 1 111 ? 7.533 -10.289 -25.735 1.00 92.31 111 LYS A CA 1
ATOM 899 C C . LYS A 1 111 ? 7.284 -11.800 -25.670 1.00 92.31 111 LYS A C 1
ATOM 901 O O . LYS A 1 111 ? 7.870 -12.477 -24.825 1.00 92.31 111 LYS A O 1
ATOM 906 N N . GLY A 1 112 ? 6.461 -12.333 -26.570 1.00 94.06 112 GLY A N 1
ATOM 907 C CA . GLY A 1 112 ? 5.989 -13.714 -26.550 1.00 94.06 112 GLY A CA 1
ATOM 908 C C . GLY A 1 112 ? 4.951 -13.930 -25.455 1.00 94.06 112 GLY A C 1
ATOM 909 O O . GLY A 1 112 ? 4.550 -12.988 -24.774 1.00 94.06 112 GLY A O 1
ATOM 910 N N . THR A 1 113 ? 4.543 -15.183 -25.263 1.00 95.94 113 THR A N 1
ATOM 911 C CA . THR A 1 113 ? 3.617 -15.579 -24.191 1.00 95.94 113 THR A CA 1
ATOM 912 C C . THR A 1 113 ? 4.098 -15.065 -22.835 1.00 95.94 113 THR A C 1
ATOM 914 O O . THR A 1 113 ? 5.178 -15.440 -22.370 1.00 95.94 113 THR A O 1
ATOM 917 N N . ASN A 1 114 ? 3.288 -14.194 -22.239 1.00 94.88 114 ASN A N 1
ATOM 918 C CA . ASN A 1 114 ? 3.490 -13.548 -20.947 1.00 94.88 114 ASN A CA 1
ATOM 919 C C . ASN A 1 114 ? 2.117 -13.171 -20.369 1.00 94.88 114 ASN A C 1
ATOM 921 O O . ASN A 1 114 ? 1.165 -13.006 -21.130 1.00 94.88 114 ASN A O 1
ATOM 925 N N . ALA A 1 115 ? 2.000 -13.034 -19.047 1.00 95.00 115 ALA A N 1
ATOM 926 C CA . ALA A 1 115 ? 0.685 -12.891 -18.421 1.00 95.00 115 ALA A CA 1
ATOM 927 C C . ALA A 1 115 ? -0.062 -11.624 -18.866 1.00 95.00 115 ALA A C 1
ATOM 929 O O . ALA A 1 115 ? -1.246 -11.717 -19.167 1.00 95.00 115 ALA A O 1
ATOM 930 N N . ILE A 1 116 ? 0.621 -10.479 -18.992 1.00 97.00 116 ILE A N 1
ATOM 931 C CA . ILE A 1 116 ? 0.014 -9.206 -19.416 1.00 97.00 116 ILE A CA 1
ATOM 932 C C . ILE A 1 116 ? -0.557 -9.329 -20.832 1.00 97.00 116 ILE A C 1
ATOM 934 O O . ILE A 1 116 ? -1.756 -9.166 -21.040 1.00 97.00 116 ILE A O 1
ATOM 938 N N . GLY A 1 117 ? 0.292 -9.646 -21.812 1.00 96.44 117 GLY A N 1
ATOM 939 C CA . GLY A 1 117 ? -0.101 -9.718 -23.218 1.00 96.44 117 GLY A CA 1
ATOM 940 C C . GLY A 1 117 ? -1.172 -10.773 -23.484 1.00 96.44 117 GLY A C 1
ATOM 941 O O . GLY A 1 117 ? -2.092 -10.530 -24.264 1.00 96.44 117 GLY A O 1
ATOM 942 N N . THR A 1 118 ? -1.083 -11.920 -22.812 1.00 96.56 118 THR A N 1
ATOM 943 C CA . THR A 1 118 ? -2.069 -12.990 -22.956 1.00 96.56 118 THR A CA 1
ATOM 944 C C . THR A 1 118 ? -3.391 -12.626 -22.273 1.00 96.56 118 THR A C 1
ATOM 946 O O . THR A 1 118 ? -4.443 -12.862 -22.857 1.00 96.56 118 THR A O 1
ATOM 949 N N . ALA A 1 119 ? -3.377 -11.970 -21.108 1.00 96.38 119 ALA A N 1
ATOM 950 C CA . ALA A 1 119 ? -4.591 -11.476 -20.450 1.00 96.38 119 ALA A CA 1
ATOM 951 C C . ALA A 1 119 ? -5.350 -10.433 -21.294 1.00 96.38 119 ALA A C 1
ATOM 953 O O . ALA A 1 119 ? -6.580 -10.448 -21.309 1.00 96.38 119 ALA A O 1
ATOM 954 N N . ILE A 1 120 ? -4.633 -9.575 -22.035 1.00 96.62 120 ILE A N 1
ATOM 955 C CA . ILE A 1 120 ? -5.230 -8.616 -22.984 1.00 96.62 120 ILE A CA 1
ATOM 956 C C . ILE A 1 120 ? -6.004 -9.350 -24.086 1.00 96.62 120 ILE A C 1
ATOM 958 O O . ILE A 1 120 ? -7.138 -8.990 -24.387 1.00 96.62 120 ILE A O 1
ATOM 962 N N . ILE A 1 121 ? -5.399 -10.379 -24.689 1.00 95.75 121 ILE A N 1
ATOM 963 C CA . ILE A 1 121 ? -5.991 -11.107 -25.822 1.00 95.75 121 ILE A CA 1
ATOM 964 C C . ILE A 1 121 ? -7.135 -12.017 -25.366 1.00 95.75 121 ILE A C 1
ATOM 966 O O . ILE A 1 121 ? -8.178 -12.066 -26.012 1.00 95.75 121 ILE A O 1
ATOM 970 N N . GLU A 1 122 ? -6.940 -12.746 -24.268 1.00 93.31 122 GLU A N 1
ATOM 971 C CA . GLU A 1 122 ? -7.933 -13.694 -23.753 1.00 93.31 122 GLU A CA 1
ATOM 972 C C . GLU A 1 122 ? -9.079 -12.992 -23.004 1.00 93.31 122 GLU A C 1
ATOM 974 O O . GLU A 1 122 ? -10.101 -13.625 -22.738 1.00 93.31 122 GLU A O 1
ATOM 979 N N . ALA A 1 123 ? -8.912 -11.708 -22.652 1.00 92.31 123 ALA A N 1
ATOM 980 C CA . ALA A 1 123 ? -9.843 -10.916 -21.844 1.00 92.31 123 ALA A CA 1
ATOM 981 C C . ALA A 1 123 ? -10.248 -11.629 -20.537 1.00 92.31 123 ALA A C 1
ATOM 983 O O . ALA A 1 123 ? -11.383 -11.530 -20.067 1.00 92.31 123 ALA A O 1
ATOM 984 N N . LYS A 1 124 ? -9.309 -12.388 -19.959 1.00 91.00 124 LYS A N 1
ATOM 985 C CA . LYS A 1 124 ? -9.504 -13.247 -18.785 1.00 91.00 124 LYS A CA 1
ATOM 986 C C . LYS A 1 124 ? -8.281 -13.196 -17.864 1.00 91.00 124 LYS A C 1
ATOM 988 O O . LYS A 1 124 ? -7.183 -12.897 -18.336 1.00 91.00 124 LYS A O 1
ATOM 993 N N . PRO A 1 125 ? -8.438 -13.532 -16.570 1.00 92.12 125 PRO A N 1
ATOM 994 C CA . PRO A 1 125 ? -7.302 -13.730 -15.682 1.00 92.12 125 PRO A CA 1
ATOM 995 C C . PRO A 1 125 ? -6.389 -14.853 -16.190 1.00 92.12 125 PRO A C 1
ATOM 997 O O . PRO A 1 125 ? -6.854 -15.961 -16.464 1.00 92.12 125 PRO A O 1
ATOM 1000 N N . VAL A 1 126 ? -5.084 -14.595 -16.255 1.00 92.94 126 VAL A N 1
ATOM 1001 C CA . VAL A 1 126 ? -4.075 -15.527 -16.781 1.00 92.94 126 VAL A CA 1
ATOM 1002 C C . VAL A 1 126 ? -2.879 -15.588 -15.836 1.00 92.94 126 VAL A C 1
ATOM 1004 O O . VAL A 1 126 ? -2.382 -14.563 -15.376 1.00 92.94 126 VAL A O 1
ATOM 1007 N N . SER A 1 127 ? -2.378 -16.799 -15.592 1.00 92.50 127 SER A N 1
ATOM 1008 C CA . SER A 1 127 ? -1.106 -17.017 -14.904 1.00 92.50 127 SER A CA 1
ATOM 1009 C C . SER A 1 127 ? -0.126 -17.718 -15.836 1.00 92.50 127 SER A C 1
ATOM 1011 O O . SER A 1 127 ? -0.444 -18.765 -16.397 1.00 92.50 127 SER A O 1
ATOM 1013 N N . VAL A 1 128 ? 1.068 -17.143 -15.986 1.00 91.81 128 VAL A N 1
ATOM 1014 C CA . VAL A 1 128 ? 2.167 -17.705 -16.783 1.00 91.81 128 VAL A CA 1
ATOM 1015 C C . VAL A 1 128 ? 3.329 -18.005 -15.845 1.00 91.81 128 VAL A C 1
ATOM 1017 O O . VAL A 1 128 ? 3.885 -17.114 -15.206 1.00 91.81 128 VAL A O 1
ATOM 1020 N N . ILE A 1 129 ? 3.683 -19.280 -15.737 1.00 90.19 129 ILE A N 1
ATOM 1021 C CA . ILE A 1 129 ? 4.624 -19.795 -14.742 1.00 90.19 129 ILE A CA 1
ATOM 1022 C C . ILE A 1 129 ? 5.833 -20.391 -15.452 1.00 90.19 129 ILE A C 1
ATOM 1024 O O . ILE A 1 129 ? 5.706 -21.375 -16.184 1.00 90.19 129 ILE A O 1
ATOM 1028 N N . GLY A 1 130 ? 7.015 -19.829 -15.191 1.00 87.62 130 GLY A N 1
ATOM 1029 C CA . GLY A 1 130 ? 8.293 -20.392 -15.611 1.00 87.62 130 GLY A CA 1
ATOM 1030 C C . GLY A 1 130 ? 8.325 -20.754 -17.094 1.00 87.62 130 GLY A C 1
ATOM 1031 O O . GLY A 1 130 ? 8.192 -19.874 -17.942 1.00 87.62 130 GLY A O 1
ATOM 1032 N N . ASP A 1 131 ? 8.443 -22.050 -17.397 1.00 89.38 131 ASP A N 1
ATOM 1033 C CA . ASP A 1 131 ? 8.511 -22.607 -18.755 1.00 89.38 131 ASP A CA 1
ATOM 1034 C C . ASP A 1 131 ? 7.320 -22.288 -19.662 1.00 89.38 131 ASP A C 1
ATOM 1036 O O . ASP A 1 131 ? 7.448 -22.436 -20.874 1.00 89.38 131 ASP A O 1
ATOM 1040 N N . GLN A 1 132 ? 6.190 -21.834 -19.113 1.00 92.31 132 GLN A N 1
ATOM 1041 C CA . GLN A 1 132 ? 5.046 -21.370 -19.903 1.00 92.31 132 GLN A CA 1
ATOM 1042 C C . GLN A 1 132 ? 5.345 -20.067 -20.657 1.00 92.31 132 GLN A C 1
ATOM 1044 O O . GLN A 1 132 ? 4.701 -19.785 -21.670 1.00 92.31 132 GLN A O 1
ATOM 1049 N N . HIS A 1 133 ? 6.339 -19.292 -20.213 1.00 92.50 133 HIS A N 1
ATOM 1050 C CA . HIS A 1 133 ? 6.837 -18.165 -20.987 1.00 92.50 133 HIS A CA 1
ATOM 1051 C C . HIS A 1 133 ? 7.480 -18.658 -22.284 1.00 92.50 133 HIS A C 1
ATOM 1053 O O . HIS A 1 133 ? 8.403 -19.483 -22.282 1.00 92.50 133 HIS A O 1
ATOM 1059 N N . PHE A 1 134 ? 7.030 -18.092 -23.404 1.00 94.75 134 PHE A N 1
ATOM 1060 C CA . PHE A 1 134 ? 7.541 -18.464 -24.721 1.00 94.75 134 PHE A CA 1
ATOM 1061 C C . PHE A 1 134 ? 9.042 -18.152 -24.846 1.00 94.75 134 PHE A C 1
ATOM 1063 O O . PHE A 1 134 ? 9.823 -18.964 -25.342 1.00 94.75 134 PHE A O 1
ATOM 1070 N N . ILE A 1 135 ? 9.469 -16.991 -24.343 1.00 92.94 135 ILE A N 1
ATOM 1071 C CA . ILE A 1 135 ? 10.875 -16.579 -24.323 1.00 92.94 135 ILE A CA 1
ATOM 1072 C C . ILE A 1 135 ? 11.587 -17.213 -23.127 1.00 92.94 135 ILE A C 1
ATOM 1074 O O . ILE A 1 135 ? 11.231 -16.976 -21.975 1.00 92.94 135 ILE A O 1
ATOM 1078 N N . GLN A 1 136 ? 12.657 -17.968 -23.394 1.00 90.69 136 GLN A N 1
ATOM 1079 C CA . GLN A 1 136 ? 13.421 -18.686 -22.368 1.00 90.69 136 GLN A CA 1
ATOM 1080 C C . GLN A 1 136 ? 14.009 -17.763 -21.306 1.00 90.69 136 GLN A C 1
ATOM 1082 O O . GLN A 1 136 ? 14.106 -18.135 -20.140 1.00 90.69 136 GLN A O 1
ATOM 1087 N N . HIS A 1 137 ? 14.356 -16.538 -21.697 1.00 87.38 137 HIS A N 1
ATOM 1088 C CA . HIS A 1 137 ? 14.907 -15.555 -20.778 1.00 87.38 137 HIS A CA 1
ATOM 1089 C C . HIS A 1 137 ? 13.902 -15.084 -19.717 1.00 87.38 137 HIS A C 1
ATOM 1091 O O . HIS A 1 137 ? 14.329 -14.582 -18.692 1.00 87.38 137 HIS A O 1
ATOM 1097 N N . HIS A 1 138 ? 12.594 -15.274 -19.919 1.00 87.19 138 HIS A N 1
ATOM 1098 C CA . HIS A 1 138 ? 11.562 -14.913 -18.939 1.00 87.19 138 HIS A CA 1
ATOM 1099 C C . HIS A 1 138 ? 11.187 -16.093 -18.022 1.00 87.19 138 HIS A C 1
ATOM 1101 O O . HIS A 1 138 ? 10.360 -15.960 -17.134 1.00 87.19 138 HIS A O 1
ATOM 1107 N N . ARG A 1 139 ? 11.778 -17.282 -18.189 1.00 88.25 139 ARG A N 1
ATOM 1108 C CA . ARG A 1 139 ? 11.330 -18.488 -17.463 1.00 88.25 139 ARG A CA 1
ATOM 1109 C C . ARG A 1 139 ? 11.726 -18.537 -15.987 1.00 88.25 139 ARG A C 1
ATOM 1111 O O . ARG A 1 139 ? 11.360 -19.477 -15.291 1.00 88.25 139 ARG A O 1
ATOM 1118 N N . PHE A 1 140 ? 12.472 -17.549 -15.504 1.00 84.50 140 PHE A N 1
ATOM 1119 C CA . PHE A 1 140 ? 12.800 -17.429 -14.084 1.00 84.50 140 PHE A CA 1
ATOM 1120 C C . PHE A 1 140 ? 11.715 -16.701 -13.273 1.00 84.50 140 PHE A C 1
ATOM 1122 O O . PHE A 1 140 ? 11.773 -16.723 -12.044 1.00 84.50 140 PHE A O 1
ATOM 1129 N N . ILE A 1 141 ? 10.724 -16.094 -13.941 1.00 87.19 141 ILE A N 1
ATOM 1130 C CA . ILE A 1 141 ? 9.608 -15.395 -13.298 1.00 87.19 141 ILE A CA 1
ATOM 1131 C C . ILE A 1 141 ? 8.301 -16.186 -13.384 1.00 87.19 141 ILE A C 1
ATOM 1133 O O . ILE A 1 141 ? 8.101 -17.045 -14.250 1.00 87.19 141 ILE A O 1
ATOM 1137 N N . SER A 1 142 ? 7.401 -15.884 -12.454 1.00 90.00 142 SER A N 1
ATOM 1138 C CA . SER A 1 142 ? 5.990 -16.261 -12.520 1.00 90.00 142 SER A CA 1
ATOM 1139 C C . SER A 1 142 ? 5.139 -15.002 -12.459 1.00 90.00 142 SER A C 1
ATOM 1141 O O . SER A 1 142 ? 5.445 -14.091 -11.691 1.00 90.00 142 SER A O 1
ATOM 1143 N N . CYS A 1 143 ? 4.095 -14.961 -13.279 1.00 91.94 143 CYS A N 1
ATOM 1144 C CA . CYS A 1 143 ? 3.243 -13.792 -13.444 1.00 91.94 143 CYS A CA 1
ATOM 1145 C C . CYS A 1 143 ? 1.777 -14.199 -13.308 1.00 91.94 143 CYS A C 1
ATOM 1147 O O . CYS A 1 143 ? 1.373 -15.247 -13.819 1.00 91.94 143 CYS A O 1
ATOM 1149 N N . SER A 1 144 ? 0.986 -13.372 -12.631 1.00 94.25 144 SER A N 1
ATOM 1150 C CA . SER A 1 144 ? -0.470 -13.498 -12.561 1.00 94.25 144 SER A CA 1
ATOM 1151 C C . SER A 1 144 ? -1.082 -12.157 -12.910 1.00 94.25 144 SER A C 1
ATOM 1153 O O . SER A 1 144 ? -0.970 -11.211 -12.131 1.00 94.25 144 SER A O 1
ATOM 1155 N N . ALA A 1 145 ? -1.763 -12.116 -14.046 1.00 96.00 145 ALA A N 1
ATOM 1156 C CA . ALA A 1 145 ? -2.383 -10.926 -14.588 1.00 96.00 145 ALA A CA 1
ATOM 1157 C C . ALA A 1 145 ? -3.904 -11.068 -14.610 1.00 96.00 145 ALA A C 1
ATOM 1159 O O . ALA A 1 145 ? -4.441 -12.152 -14.860 1.00 96.00 145 ALA A O 1
ATOM 1160 N N . ASN A 1 146 ? -4.602 -9.961 -14.384 1.00 97.06 146 ASN A N 1
ATOM 1161 C CA . ASN A 1 146 ? -6.041 -9.874 -14.565 1.00 97.06 146 ASN A CA 1
ATOM 1162 C C . ASN A 1 146 ? -6.400 -8.576 -15.308 1.00 97.06 146 ASN A C 1
ATOM 1164 O O . ASN A 1 146 ? -5.950 -7.501 -14.885 1.00 97.06 146 ASN A O 1
ATOM 1168 N N . PRO A 1 147 ? -7.158 -8.650 -16.419 1.00 96.75 147 PRO A N 1
ATOM 1169 C CA . PRO A 1 147 ? -7.663 -7.459 -17.091 1.00 96.75 147 PRO A CA 1
ATOM 1170 C C . PRO A 1 147 ? -8.575 -6.647 -16.173 1.00 96.75 147 PRO A C 1
ATOM 1172 O O . PRO A 1 147 ? -9.283 -7.206 -15.342 1.00 96.75 147 PRO A O 1
ATOM 1175 N N . ILE A 1 148 ? -8.540 -5.330 -16.350 1.00 96.44 148 ILE A N 1
ATOM 1176 C CA . ILE A 1 148 ? -9.420 -4.365 -15.697 1.00 96.44 148 ILE A CA 1
ATOM 1177 C C . ILE A 1 148 ? -10.351 -3.805 -16.765 1.00 96.44 148 ILE A C 1
ATOM 1179 O O . ILE A 1 148 ? -9.882 -3.258 -17.773 1.00 96.44 148 ILE A O 1
ATOM 1183 N N . PHE A 1 149 ? -11.651 -3.901 -16.524 1.00 88.44 149 PHE A N 1
ATOM 1184 C CA . PHE A 1 149 ? -12.670 -3.371 -17.417 1.00 88.44 149 PHE A CA 1
ATOM 1185 C C . PHE A 1 149 ? -13.318 -2.112 -16.841 1.00 88.44 149 PHE A C 1
ATOM 1187 O O . PHE A 1 149 ? -13.457 -1.946 -15.627 1.00 88.44 149 PHE A O 1
ATOM 1194 N N . ASP A 1 150 ? -13.715 -1.200 -17.725 1.00 85.44 150 ASP A N 1
ATOM 1195 C CA . ASP A 1 150 ? -14.645 -0.141 -17.356 1.00 85.44 150 ASP A CA 1
ATOM 1196 C C . ASP A 1 150 ? -16.080 -0.687 -17.231 1.00 85.44 150 ASP A C 1
ATOM 1198 O O . ASP A 1 150 ? -16.382 -1.850 -17.506 1.00 85.44 150 ASP A O 1
ATOM 1202 N N . HIS A 1 151 ? -16.998 0.184 -16.826 1.00 82.12 151 HIS A N 1
ATOM 1203 C CA . HIS A 1 151 ? -18.405 -0.168 -16.652 1.00 82.12 151 HIS A CA 1
ATOM 1204 C C . HIS A 1 151 ? -19.157 -0.479 -17.960 1.00 82.12 151 HIS A C 1
ATOM 1206 O O . HIS A 1 151 ? -20.301 -0.924 -17.906 1.00 82.12 151 HIS A O 1
ATOM 1212 N N . LEU A 1 152 ? -18.548 -0.217 -19.120 1.00 81.31 152 LEU A N 1
ATOM 1213 C CA . LEU A 1 152 ? -19.075 -0.548 -20.446 1.00 81.31 152 LEU A CA 1
ATOM 1214 C C . LEU A 1 152 ? -18.489 -1.867 -20.976 1.00 81.31 152 LEU A C 1
ATOM 1216 O O . LEU A 1 152 ? -18.881 -2.322 -22.049 1.00 81.31 152 LEU A O 1
ATOM 1220 N N . GLY A 1 153 ? -17.572 -2.491 -20.231 1.00 82.44 153 GLY A N 1
ATOM 1221 C CA . GLY A 1 153 ? -16.886 -3.717 -20.626 1.00 82.44 153 GLY A CA 1
ATOM 1222 C C . GLY A 1 153 ? -15.675 -3.485 -21.530 1.00 82.44 153 GLY A C 1
ATOM 1223 O O . GLY A 1 153 ? -15.157 -4.445 -22.101 1.00 82.44 153 GLY A O 1
ATOM 1224 N N . HIS A 1 154 ? -15.195 -2.247 -21.677 1.00 89.19 154 HIS A N 1
ATOM 1225 C CA . HIS A 1 154 ? -13.951 -1.987 -22.393 1.00 89.19 154 HIS A CA 1
ATOM 1226 C C . HIS A 1 154 ? -12.750 -2.294 -21.503 1.00 89.19 154 HIS A C 1
ATOM 1228 O O . HIS A 1 154 ? -12.694 -1.886 -20.343 1.00 89.19 154 HIS A O 1
ATOM 1234 N N . LEU A 1 155 ? -11.752 -2.974 -22.067 1.00 93.50 155 LEU A N 1
ATOM 1235 C CA . LEU A 1 155 ? -10.464 -3.165 -21.413 1.00 93.50 155 LEU A CA 1
ATOM 1236 C C . LEU A 1 155 ? -9.757 -1.811 -21.288 1.00 93.50 155 LEU A C 1
ATOM 1238 O O . LEU A 1 155 ? -9.450 -1.182 -22.300 1.00 93.50 155 LEU A O 1
ATOM 1242 N N . ILE A 1 156 ? -9.464 -1.385 -20.061 1.00 95.88 156 ILE A N 1
ATOM 1243 C CA . ILE A 1 156 ? -8.754 -0.122 -19.789 1.00 95.88 156 ILE A CA 1
ATOM 1244 C C . ILE A 1 156 ? -7.318 -0.340 -19.307 1.00 95.88 156 ILE A C 1
ATOM 1246 O O . ILE A 1 156 ? -6.495 0.575 -19.366 1.00 95.88 156 ILE A O 1
ATOM 1250 N N . GLY A 1 157 ? -6.997 -1.552 -18.859 1.00 97.62 157 GLY A N 1
ATOM 1251 C CA . GLY A 1 157 ? -5.661 -1.909 -18.411 1.00 97.62 157 GLY A CA 1
ATOM 1252 C C . GLY A 1 157 ? -5.572 -3.337 -17.901 1.00 97.62 157 GLY A C 1
ATOM 1253 O O . GLY A 1 157 ? -6.559 -4.067 -17.876 1.00 97.62 157 GLY A O 1
ATOM 1254 N N . VAL A 1 158 ? -4.380 -3.730 -17.469 1.00 98.44 158 VAL A N 1
ATOM 1255 C CA . VAL A 1 158 ? -4.139 -5.030 -16.828 1.00 98.44 158 VAL A CA 1
ATOM 1256 C C . VAL A 1 158 ? -3.341 -4.815 -15.556 1.00 98.44 158 VAL A C 1
ATOM 1258 O O . VAL A 1 158 ? -2.323 -4.114 -15.581 1.00 98.44 158 VAL A O 1
ATOM 1261 N N . LEU A 1 159 ? -3.797 -5.433 -14.466 1.00 98.19 159 LEU A N 1
ATOM 1262 C CA . LEU A 1 159 ? -3.047 -5.532 -13.220 1.00 98.19 159 LEU A CA 1
ATOM 1263 C C . LEU A 1 159 ? -2.307 -6.865 -13.195 1.00 98.19 159 LEU A C 1
ATOM 1265 O O . LEU A 1 159 ? -2.926 -7.915 -13.353 1.00 98.19 159 LEU A O 1
ATOM 1269 N N . ASP A 1 160 ? -1.001 -6.828 -12.978 1.00 96.25 160 ASP A N 1
ATOM 1270 C CA . ASP A 1 160 ? -0.150 -8.009 -12.907 1.00 96.25 160 ASP A CA 1
ATOM 1271 C C . ASP A 1 160 ? 0.673 -8.007 -11.621 1.00 96.25 160 ASP A C 1
ATOM 1273 O O . ASP A 1 160 ? 1.156 -6.968 -11.171 1.00 96.25 160 ASP A O 1
ATOM 1277 N N . ILE A 1 161 ? 0.836 -9.187 -11.034 1.00 92.88 161 ILE A N 1
ATOM 1278 C CA . ILE A 1 161 ? 1.897 -9.439 -10.067 1.00 92.88 161 ILE A CA 1
ATOM 1279 C C . ILE A 1 161 ? 2.932 -10.312 -10.758 1.00 92.88 161 ILE A C 1
ATOM 1281 O O . ILE A 1 161 ? 2.591 -11.374 -11.279 1.00 92.88 161 ILE A O 1
ATOM 1285 N N . THR A 1 162 ? 4.193 -9.901 -10.692 1.00 90.06 162 THR A N 1
ATOM 1286 C CA . THR A 1 162 ? 5.345 -10.658 -11.192 1.00 90.06 162 THR A CA 1
ATOM 1287 C C . THR A 1 162 ? 6.302 -10.940 -10.038 1.00 90.06 162 THR A C 1
ATOM 1289 O O . THR A 1 162 ? 6.644 -10.005 -9.317 1.00 90.06 162 THR A O 1
ATOM 1292 N N . SER A 1 163 ? 6.768 -12.186 -9.883 1.00 86.25 163 SER A N 1
ATOM 1293 C CA . SER A 1 163 ? 7.704 -12.577 -8.811 1.00 86.25 163 SER A CA 1
ATOM 1294 C C . SER A 1 163 ? 8.897 -13.411 -9.300 1.00 86.25 163 SER A C 1
ATOM 1296 O O . SER A 1 163 ? 8.745 -14.257 -10.189 1.00 86.25 163 SER A O 1
ATOM 1298 N N . GLU A 1 164 ? 10.073 -13.217 -8.685 1.00 77.19 164 GLU A N 1
ATOM 1299 C CA . GLU A 1 164 ? 11.244 -14.100 -8.806 1.00 77.19 164 GLU A CA 1
ATOM 1300 C C . GLU A 1 164 ? 11.112 -15.251 -7.779 1.00 77.19 164 GLU A C 1
ATOM 1302 O O . GLU A 1 164 ? 11.241 -15.054 -6.580 1.00 77.19 164 GLU A O 1
ATOM 1307 N N . GLN A 1 165 ? 10.845 -16.474 -8.253 1.00 59.38 165 GLN A N 1
ATOM 1308 C CA . GLN A 1 165 ? 10.660 -17.719 -7.472 1.00 59.38 165 GLN A CA 1
ATOM 1309 C C . GLN A 1 165 ? 9.328 -17.950 -6.708 1.00 59.38 165 GLN A C 1
ATOM 1311 O O . GLN A 1 165 ? 8.671 -17.052 -6.197 1.00 59.38 165 GLN A O 1
ATOM 1316 N N . LYS A 1 166 ? 8.999 -19.256 -6.605 1.00 54.50 166 LYS A N 1
ATOM 1317 C CA . LYS A 1 166 ? 7.728 -19.938 -6.256 1.00 54.50 166 LYS A CA 1
ATOM 1318 C C . LYS A 1 166 ? 6.617 -19.809 -7.306 1.00 54.50 166 LYS A C 1
ATOM 1320 O O . LYS A 1 166 ? 6.365 -18.747 -7.859 1.00 54.50 166 LYS A O 1
ATOM 1325 N N . LYS A 1 167 ? 5.958 -20.947 -7.589 1.00 58.22 167 LYS A N 1
ATOM 1326 C CA . LYS A 1 167 ? 4.776 -21.019 -8.460 1.00 58.22 167 LYS A CA 1
ATOM 1327 C C . LYS A 1 167 ? 3.787 -19.967 -7.975 1.00 58.22 167 LYS A C 1
ATOM 1329 O O . LYS A 1 167 ? 3.393 -20.024 -6.813 1.00 58.22 167 LYS A O 1
ATOM 1334 N N . HIS A 1 168 ? 3.382 -19.059 -8.857 1.00 65.75 168 HIS A N 1
ATOM 1335 C CA . HIS A 1 168 ? 2.115 -18.373 -8.664 1.00 65.75 168 HIS A CA 1
ATOM 1336 C C . HIS A 1 168 ? 1.054 -19.465 -8.610 1.00 65.75 168 HIS A C 1
ATOM 1338 O O . HIS A 1 168 ? 0.777 -20.129 -9.608 1.00 65.75 168 HIS A O 1
ATOM 1344 N N . ASP A 1 169 ? 0.589 -19.757 -7.405 1.00 67.94 169 ASP A N 1
ATOM 1345 C CA . ASP A 1 169 ? -0.454 -20.733 -7.190 1.00 67.94 169 ASP A CA 1
ATOM 1346 C C . ASP A 1 169 ? -1.813 -20.069 -7.432 1.00 67.94 169 ASP A C 1
ATOM 1348 O O . ASP A 1 169 ? -1.928 -18.880 -7.757 1.00 67.94 169 ASP A O 1
ATOM 1352 N N . PHE A 1 170 ? -2.865 -20.863 -7.285 1.00 71.44 170 PHE A N 1
ATOM 1353 C CA . PHE A 1 170 ? -4.230 -20.368 -7.385 1.00 71.44 170 PHE A CA 1
ATOM 1354 C C . PHE A 1 170 ? -4.491 -19.198 -6.416 1.00 71.44 170 PHE A C 1
ATOM 1356 O O . PHE A 1 170 ? -5.221 -18.269 -6.755 1.00 71.44 170 PHE A O 1
ATOM 1363 N N . SER A 1 171 ? -3.837 -19.189 -5.249 1.00 79.31 171 SER A N 1
ATOM 1364 C CA . SER A 1 171 ? -3.972 -18.148 -4.227 1.00 79.31 171 SER A CA 1
ATOM 1365 C C . SER A 1 171 ? -3.538 -16.774 -4.745 1.00 79.31 171 SER A C 1
ATOM 1367 O O . SER A 1 171 ? -4.272 -15.799 -4.575 1.00 79.31 171 SER A O 1
ATOM 1369 N N . THR A 1 172 ? -2.394 -16.684 -5.434 1.00 83.94 172 THR A N 1
ATOM 1370 C CA . THR A 1 172 ? -1.936 -15.418 -6.036 1.00 83.94 172 THR A CA 1
ATOM 1371 C C . THR A 1 172 ? -2.881 -14.943 -7.136 1.00 83.94 172 THR A C 1
ATOM 1373 O O . THR A 1 172 ? -3.171 -13.753 -7.222 1.00 83.94 172 THR A O 1
ATOM 1376 N N . GLN A 1 173 ? -3.394 -15.849 -7.972 1.00 84.31 173 GLN A N 1
ATOM 1377 C CA . GLN A 1 173 ? -4.334 -15.468 -9.029 1.00 84.31 173 GLN A CA 1
ATOM 1378 C C . GLN A 1 173 ? -5.645 -14.911 -8.451 1.00 84.31 173 GLN A C 1
ATOM 1380 O O . GLN A 1 173 ? -6.095 -13.847 -8.875 1.00 84.31 173 GLN A O 1
ATOM 1385 N N . VAL A 1 174 ? -6.216 -15.578 -7.443 1.00 81.06 174 VAL A N 1
ATOM 1386 C CA . VAL A 1 174 ? -7.409 -15.101 -6.720 1.00 81.06 174 VAL A CA 1
ATOM 1387 C C . VAL A 1 174 ? -7.146 -13.751 -6.058 1.00 81.06 174 VAL A C 1
ATOM 1389 O O . VAL A 1 174 ? -8.001 -12.872 -6.060 1.00 81.06 174 VAL A O 1
ATOM 1392 N N . LEU A 1 175 ? -5.947 -13.543 -5.522 1.00 86.94 175 LEU A N 1
ATOM 1393 C CA . LEU A 1 175 ? -5.579 -12.275 -4.914 1.00 86.94 175 LEU A CA 1
ATOM 1394 C C . LEU A 1 175 ? -5.548 -11.120 -5.927 1.00 86.94 175 LEU A C 1
ATOM 1396 O O . LEU A 1 175 ? -6.089 -10.052 -5.642 1.00 86.94 175 LEU A O 1
ATOM 1400 N N . VAL A 1 176 ? -4.961 -11.330 -7.109 1.00 90.62 176 VAL A N 1
ATOM 1401 C CA . VAL A 1 176 ? -4.971 -10.328 -8.191 1.00 90.62 176 VAL A CA 1
ATOM 1402 C C . VAL A 1 176 ? -6.401 -10.056 -8.655 1.00 90.62 176 VAL A C 1
ATOM 1404 O O . VAL A 1 176 ? -6.776 -8.900 -8.845 1.00 90.62 176 VAL A O 1
ATOM 1407 N N . GLN A 1 177 ? -7.234 -11.096 -8.763 1.00 87.44 177 GLN A N 1
ATOM 1408 C CA . GLN A 1 177 ? -8.659 -10.936 -9.058 1.00 87.44 177 GLN A CA 1
ATOM 1409 C C . GLN A 1 177 ? -9.371 -10.081 -8.008 1.00 87.44 177 GLN A C 1
ATOM 1411 O O . GLN A 1 177 ? -10.097 -9.160 -8.369 1.00 87.44 177 GLN A O 1
ATOM 1416 N N . ASN A 1 178 ? -9.099 -10.305 -6.721 1.00 85.00 178 ASN A N 1
ATOM 1417 C CA . ASN A 1 178 ? -9.665 -9.499 -5.640 1.00 85.00 178 ASN A CA 1
ATOM 1418 C C . ASN A 1 178 ? -9.231 -8.034 -5.731 1.00 85.00 178 ASN A C 1
ATOM 1420 O O . ASN A 1 178 ? -10.057 -7.141 -5.555 1.00 85.00 178 ASN A O 1
ATOM 1424 N N . MET A 1 179 ? -7.953 -7.773 -6.023 1.00 91.50 179 MET A N 1
ATOM 1425 C CA . MET A 1 179 ? -7.450 -6.410 -6.218 1.00 91.50 179 MET A CA 1
ATOM 1426 C C . MET A 1 179 ? -8.158 -5.709 -7.378 1.00 91.50 179 MET A C 1
ATOM 1428 O O . MET A 1 179 ? -8.624 -4.584 -7.209 1.00 91.50 179 MET A O 1
ATOM 1432 N N . VAL A 1 180 ? -8.286 -6.377 -8.528 1.00 92.94 180 VAL A N 1
ATOM 1433 C CA . VAL A 1 180 ? -9.012 -5.835 -9.685 1.00 92.94 180 VAL A CA 1
ATOM 1434 C C . VAL A 1 180 ? -10.480 -5.597 -9.351 1.00 92.94 180 VAL A C 1
ATOM 1436 O O . VAL A 1 180 ? -10.977 -4.507 -9.605 1.00 92.94 180 VAL A O 1
ATOM 1439 N N . GLN A 1 181 ? -11.151 -6.539 -8.687 1.00 86.88 181 GLN A N 1
ATOM 1440 C CA . GLN A 1 181 ? -12.549 -6.375 -8.289 1.00 86.88 181 GLN A CA 1
ATOM 1441 C C . GLN A 1 181 ? -12.745 -5.149 -7.387 1.00 86.88 181 GLN A C 1
ATOM 1443 O O . GLN A 1 181 ? -13.727 -4.419 -7.540 1.00 86.88 181 GLN A O 1
ATOM 1448 N N . GLN A 1 182 ? -11.817 -4.896 -6.454 1.00 88.12 182 GLN A N 1
ATOM 1449 C CA . GLN A 1 182 ? -11.842 -3.683 -5.635 1.00 88.12 182 GLN A CA 1
ATOM 1450 C C . GLN A 1 182 ? -11.638 -2.426 -6.480 1.00 88.12 182 GLN A C 1
ATOM 1452 O O . GLN A 1 182 ? -12.352 -1.449 -6.274 1.00 88.12 182 GLN A O 1
ATOM 1457 N N . VAL A 1 183 ? -10.706 -2.447 -7.434 1.00 92.38 183 VAL A N 1
ATOM 1458 C CA . VAL A 1 183 ? -10.472 -1.327 -8.355 1.00 92.38 183 VAL A CA 1
ATOM 1459 C C . VAL A 1 183 ? -11.729 -1.034 -9.175 1.00 92.38 183 VAL A C 1
ATOM 1461 O O . VAL A 1 183 ? -12.228 0.087 -9.127 1.00 92.38 183 VAL A O 1
ATOM 1464 N N . GLU A 1 184 ? -12.315 -2.028 -9.836 1.00 90.44 184 GLU A N 1
ATOM 1465 C CA . GLU A 1 184 ? -13.525 -1.872 -10.655 1.00 90.44 184 GLU A CA 1
ATOM 1466 C C . GLU A 1 184 ? -14.726 -1.378 -9.837 1.00 90.44 184 GLU A C 1
ATOM 1468 O O . GLU A 1 184 ? -15.418 -0.439 -10.233 1.00 90.44 184 GLU A O 1
ATOM 1473 N N . ASN A 1 185 ? -14.928 -1.918 -8.630 1.00 89.50 185 ASN A N 1
ATOM 1474 C CA . ASN A 1 185 ? -15.967 -1.446 -7.709 1.00 89.50 185 ASN A CA 1
ATOM 1475 C C . ASN A 1 185 ? -15.803 0.040 -7.342 1.00 89.50 185 ASN A C 1
ATOM 1477 O O . ASN A 1 185 ? -16.785 0.721 -7.016 1.00 89.50 185 ASN A O 1
ATOM 1481 N N . GLN A 1 186 ? -14.568 0.545 -7.342 1.00 90.50 186 GLN A N 1
ATOM 1482 C CA . GLN A 1 186 ? -14.283 1.954 -7.092 1.00 90.50 186 GLN A CA 1
ATOM 1483 C C . GLN A 1 186 ? -14.474 2.802 -8.345 1.00 90.50 186 GLN A C 1
ATOM 1485 O O . GLN A 1 186 ? -15.060 3.878 -8.229 1.00 90.50 186 GLN A O 1
ATOM 1490 N N . LEU A 1 187 ? -14.106 2.289 -9.522 1.00 91.06 187 LEU A N 1
ATOM 1491 C CA . LEU A 1 187 ? -14.360 2.936 -10.812 1.00 91.06 187 LEU A CA 1
ATOM 1492 C C . LEU A 1 187 ? -15.854 3.171 -11.066 1.00 91.06 187 LEU A C 1
ATOM 1494 O O . LEU A 1 187 ? -16.215 4.220 -11.593 1.00 91.06 187 LEU A O 1
ATOM 1498 N N . LEU A 1 188 ? -16.737 2.278 -10.601 1.00 90.88 188 LEU A N 1
ATOM 1499 C CA . LEU A 1 188 ? -18.191 2.496 -10.655 1.00 90.88 188 LEU A CA 1
ATOM 1500 C C . LEU A 1 188 ? -18.632 3.798 -9.963 1.00 90.88 188 LEU A C 1
ATOM 1502 O O . LEU A 1 188 ? -19.598 4.429 -10.377 1.00 90.88 188 LEU A O 1
ATOM 1506 N N . ASN A 1 189 ? -17.920 4.241 -8.923 1.00 89.19 189 ASN A N 1
ATOM 1507 C CA . ASN A 1 189 ? -18.255 5.488 -8.225 1.00 89.19 189 ASN A CA 1
ATOM 1508 C C . ASN A 1 189 ? -17.806 6.743 -8.981 1.00 89.19 189 ASN A C 1
ATOM 1510 O O . ASN A 1 189 ? -18.124 7.844 -8.543 1.00 89.19 189 ASN A O 1
ATOM 1514 N N . LEU A 1 190 ? -17.041 6.580 -10.063 1.00 88.69 190 LEU A N 1
ATOM 1515 C CA . LEU A 1 190 ? -16.513 7.662 -10.892 1.00 88.69 190 LEU A CA 1
ATOM 1516 C C . LEU A 1 190 ? -17.310 7.836 -12.192 1.00 88.69 190 LEU A C 1
ATOM 1518 O O . LEU A 1 190 ? -16.923 8.643 -13.036 1.00 88.69 190 LEU A O 1
ATOM 1522 N N . ILE A 1 191 ? -18.402 7.082 -12.367 1.00 87.88 191 ILE A N 1
ATOM 1523 C CA . ILE A 1 191 ? -19.227 7.126 -13.574 1.00 87.88 191 ILE A CA 1
ATOM 1524 C C . ILE A 1 191 ? -19.857 8.514 -13.721 1.00 87.88 191 ILE A C 1
ATOM 1526 O O . ILE A 1 191 ? -20.593 8.948 -12.826 1.00 87.88 191 ILE A O 1
ATOM 1530 N N . PRO A 1 192 ? -19.619 9.204 -14.851 1.00 81.19 192 PRO A N 1
ATOM 1531 C CA . PRO A 1 192 ? -20.292 10.459 -15.144 1.00 81.19 192 PRO A CA 1
ATOM 1532 C C . PRO A 1 192 ? -21.812 10.267 -15.125 1.00 81.19 192 PRO A C 1
ATOM 1534 O O . PRO A 1 192 ? -22.307 9.283 -15.663 1.00 81.19 192 PRO A O 1
ATOM 1537 N N . GLN A 1 193 ? -22.555 11.216 -14.547 1.00 86.44 193 GLN A N 1
ATOM 1538 C CA . GLN A 1 193 ? -24.022 11.151 -14.400 1.00 86.44 193 GLN A CA 1
ATOM 1539 C C . GLN A 1 193 ? -24.529 10.070 -13.428 1.00 86.44 193 GLN A C 1
ATOM 1541 O O . GLN A 1 193 ? -25.735 9.855 -13.339 1.00 86.44 193 GLN A O 1
ATOM 1546 N N . GLY A 1 194 ? -23.659 9.388 -12.678 1.00 89.38 194 GLY A N 1
ATOM 1547 C CA . GLY A 1 194 ? -24.091 8.556 -11.558 1.00 89.38 194 GLY A CA 1
ATOM 1548 C C . GLY A 1 194 ? -24.521 9.421 -10.371 1.00 89.38 194 GLY A C 1
ATOM 1549 O O . GLY A 1 194 ? -23.719 10.198 -9.866 1.00 89.38 194 GLY A O 1
ATOM 1550 N N . HIS A 1 195 ? -25.761 9.265 -9.901 1.00 90.50 195 HIS A N 1
ATOM 1551 C CA . HIS A 1 195 ? -26.312 10.016 -8.758 1.00 90.50 195 HIS A CA 1
ATOM 1552 C C . HIS A 1 195 ? -26.800 9.128 -7.616 1.00 90.50 195 HIS A C 1
ATOM 1554 O O . HIS A 1 195 ? -26.894 9.567 -6.466 1.00 90.50 195 HIS A O 1
ATOM 1560 N N . ILE A 1 196 ? -27.089 7.861 -7.900 1.00 92.56 196 ILE A N 1
ATOM 1561 C CA . ILE A 1 196 ? -27.615 6.907 -6.930 1.00 92.56 196 ILE A CA 1
ATOM 1562 C C . ILE A 1 196 ? -26.743 5.658 -6.976 1.00 92.56 196 ILE A C 1
ATOM 1564 O O . ILE A 1 196 ? -26.513 5.093 -8.040 1.00 92.56 196 ILE A O 1
ATOM 1568 N N . ARG A 1 197 ? -26.271 5.208 -5.812 1.00 93.50 197 ARG A N 1
ATOM 1569 C CA . ARG A 1 197 ? -25.624 3.905 -5.656 1.00 93.50 197 ARG A CA 1
ATOM 1570 C C . ARG A 1 197 ? -26.485 2.996 -4.810 1.00 93.50 197 ARG A C 1
ATOM 1572 O O . ARG A 1 197 ? -26.878 3.365 -3.703 1.00 93.50 197 ARG A O 1
ATOM 1579 N N . VAL A 1 198 ? -26.688 1.780 -5.290 1.00 92.44 198 VAL A N 1
ATOM 1580 C CA . VAL A 1 198 ? -27.316 0.712 -4.523 1.00 92.44 198 VAL A CA 1
ATOM 1581 C C . VAL A 1 198 ? -26.315 -0.408 -4.316 1.00 92.44 198 VAL A C 1
ATOM 1583 O O . VAL A 1 198 ? -25.769 -0.953 -5.270 1.00 92.44 198 VAL A O 1
ATOM 1586 N N . ASP A 1 199 ? -26.061 -0.723 -3.050 1.00 92.31 199 ASP A N 1
ATOM 1587 C CA . ASP A 1 199 ? -25.322 -1.919 -2.664 1.00 92.31 199 ASP A CA 1
ATOM 1588 C C . ASP A 1 199 ? -26.331 -3.054 -2.418 1.00 92.31 199 ASP A C 1
ATOM 1590 O O . ASP A 1 199 ? -27.289 -2.856 -1.669 1.00 92.31 199 ASP A O 1
ATOM 1594 N N . LEU A 1 200 ? -26.119 -4.217 -3.036 1.00 89.56 200 LEU A N 1
ATOM 1595 C CA . LEU A 1 200 ? -26.941 -5.429 -2.953 1.00 89.56 200 LEU A CA 1
ATOM 1596 C C . LEU A 1 200 ? -26.151 -6.565 -2.298 1.00 89.56 200 LEU A C 1
ATOM 1598 O O . LEU A 1 200 ? -24.966 -6.739 -2.575 1.00 89.56 200 LEU A O 1
ATOM 1602 N N . ALA A 1 201 ? -26.791 -7.386 -1.476 1.00 87.25 201 ALA A N 1
ATOM 1603 C CA . ALA A 1 201 ? -26.187 -8.616 -0.967 1.00 87.25 201 ALA A CA 1
ATOM 1604 C C . ALA A 1 201 ? -27.252 -9.628 -0.538 1.00 87.25 201 ALA A C 1
ATOM 1606 O O . ALA A 1 201 ? -28.369 -9.241 -0.221 1.00 87.25 201 ALA A O 1
ATOM 1607 N N . CYS A 1 202 ? -26.911 -10.914 -0.440 1.00 83.31 202 CYS A N 1
ATOM 1608 C CA . CYS A 1 202 ? -27.822 -11.926 0.114 1.00 83.31 202 CYS A CA 1
ATOM 1609 C C . CYS A 1 202 ? -28.104 -11.725 1.618 1.00 83.31 202 CYS A C 1
ATOM 1611 O O . CYS A 1 202 ? -29.164 -12.104 2.109 1.00 83.31 202 CYS A O 1
ATOM 1613 N N . GLU A 1 203 ? -27.201 -11.069 2.353 1.00 81.81 203 GLU A N 1
ATOM 1614 C CA . GLU A 1 203 ? -27.361 -10.768 3.779 1.00 81.81 203 GLU A CA 1
ATOM 1615 C C . GLU A 1 203 ? -26.759 -9.409 4.168 1.00 81.81 203 GLU A C 1
ATOM 1617 O O . GLU A 1 203 ? -25.860 -8.878 3.512 1.00 81.81 203 GLU A O 1
ATOM 1622 N N . LYS A 1 204 ? -27.230 -8.831 5.284 1.00 81.88 204 LYS A N 1
ATOM 1623 C CA . LYS A 1 204 ? -26.835 -7.472 5.713 1.00 81.88 204 LYS A CA 1
ATOM 1624 C C . LYS A 1 204 ? -25.340 -7.331 6.008 1.00 81.88 204 LYS A C 1
ATOM 1626 O O . LYS A 1 204 ? -24.801 -6.243 5.818 1.00 81.88 204 LYS A O 1
ATOM 1631 N N . GLY A 1 205 ? -24.680 -8.400 6.458 1.00 76.25 205 GLY A N 1
ATOM 1632 C CA . GLY A 1 205 ? -23.250 -8.392 6.786 1.00 76.25 205 GLY A CA 1
ATOM 1633 C C . GLY A 1 205 ? -22.343 -8.134 5.579 1.00 76.25 205 GLY A C 1
ATOM 1634 O O . GLY A 1 205 ? -21.253 -7.588 5.736 1.00 76.25 205 GLY A O 1
ATOM 1635 N N . LEU A 1 206 ? -22.811 -8.448 4.368 1.00 75.06 206 LEU A N 1
ATOM 1636 C CA . LEU A 1 206 ? -22.012 -8.367 3.145 1.00 75.06 206 LEU A CA 1
ATOM 1637 C C . LEU A 1 206 ? -22.084 -7.009 2.432 1.00 75.06 206 LEU A C 1
ATOM 1639 O O . LEU A 1 206 ? -21.250 -6.736 1.578 1.00 75.06 206 LEU A O 1
ATOM 1643 N N . LEU A 1 207 ? -22.999 -6.110 2.812 1.00 74.00 207 LEU A N 1
ATOM 1644 C CA . LEU A 1 207 ? -23.196 -4.810 2.143 1.00 74.00 207 LEU A CA 1
ATOM 1645 C C . LEU A 1 207 ? -21.974 -3.863 2.191 1.00 74.00 207 LEU A C 1
ATOM 1647 O O . LEU A 1 207 ? -21.981 -2.831 1.526 1.00 74.00 207 LEU A O 1
ATOM 1651 N N . ASN A 1 208 ? -20.927 -4.194 2.957 1.00 70.19 208 ASN A N 1
ATOM 1652 C CA . ASN A 1 208 ? -19.660 -3.452 3.012 1.00 70.19 208 ASN A CA 1
ATOM 1653 C C . ASN A 1 208 ? -18.418 -4.365 3.027 1.00 70.19 208 ASN A C 1
ATOM 1655 O O . ASN A 1 208 ? -17.344 -3.917 3.424 1.00 70.19 208 ASN A O 1
ATOM 1659 N N . SER A 1 209 ? -18.550 -5.637 2.643 1.00 69.00 209 SER A N 1
ATOM 1660 C CA . SER A 1 209 ? -17.443 -6.603 2.710 1.00 69.00 209 SER A CA 1
ATOM 1661 C C . SER A 1 209 ? -16.478 -6.510 1.522 1.00 69.00 209 SER A C 1
ATOM 1663 O O . SER A 1 209 ? -15.430 -7.150 1.539 1.00 69.00 209 SER A O 1
ATOM 1665 N N . GLY A 1 210 ? -16.832 -5.742 0.486 1.00 68.38 210 GLY A N 1
ATOM 1666 C CA . GLY A 1 210 ? -16.142 -5.723 -0.803 1.00 68.38 210 GLY A CA 1
ATOM 1667 C C . GLY A 1 210 ? -16.697 -6.741 -1.805 1.00 68.38 210 GLY A C 1
ATOM 1668 O O . GLY A 1 210 ? -16.308 -6.698 -2.968 1.00 68.38 210 GLY A O 1
ATOM 1669 N N . TRP A 1 211 ? -17.623 -7.600 -1.364 1.00 71.75 211 TRP A N 1
ATOM 1670 C CA . TRP A 1 211 ? -18.272 -8.658 -2.147 1.00 71.75 211 TRP A CA 1
ATOM 1671 C C . TRP A 1 211 ? -19.752 -8.375 -2.415 1.00 71.75 211 TRP A C 1
ATOM 1673 O O . TRP A 1 211 ? -20.515 -9.282 -2.730 1.00 71.75 211 TRP A O 1
ATOM 1683 N N . GLN A 1 212 ? -20.185 -7.127 -2.240 1.00 84.38 212 GLN A N 1
ATOM 1684 C CA . GLN A 1 212 ? -21.549 -6.723 -2.556 1.00 84.38 212 GLN A CA 1
ATOM 1685 C C . GLN A 1 212 ? -21.758 -6.537 -4.067 1.00 84.38 212 GLN A C 1
ATOM 1687 O O . GLN A 1 212 ? -20.850 -6.139 -4.804 1.00 84.38 212 GLN A O 1
ATOM 1692 N N . GLY A 1 213 ? -22.994 -6.750 -4.511 1.00 87.12 213 GLY A N 1
ATOM 1693 C CA . GLY A 1 213 ? -23.478 -6.213 -5.773 1.00 87.12 213 GLY A CA 1
ATOM 1694 C C . GLY A 1 213 ? -23.515 -4.690 -5.704 1.00 87.12 213 GLY A C 1
ATOM 1695 O O . GLY A 1 213 ? -23.893 -4.127 -4.681 1.00 87.12 213 GLY A O 1
ATOM 1696 N N . ILE A 1 214 ? -23.100 -4.013 -6.766 1.00 91.19 214 ILE A N 1
ATOM 1697 C CA . ILE A 1 214 ? -23.142 -2.554 -6.866 1.00 91.19 214 ILE A CA 1
ATOM 1698 C C . ILE A 1 214 ? -23.918 -2.198 -8.122 1.00 91.19 214 ILE A C 1
ATOM 1700 O O . ILE A 1 214 ? -23.621 -2.732 -9.187 1.00 91.19 214 ILE A O 1
ATOM 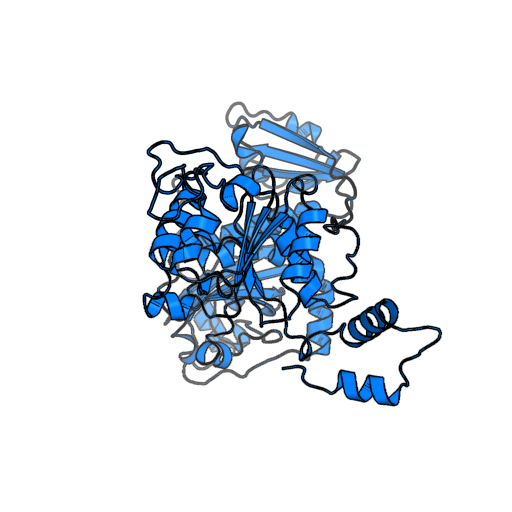1704 N N . ILE A 1 215 ? -24.873 -1.281 -7.988 1.00 93.25 215 ILE A N 1
ATOM 1705 C CA . ILE A 1 215 ? -25.612 -0.657 -9.087 1.00 93.25 215 ILE A CA 1
ATOM 1706 C C . ILE A 1 215 ? -25.448 0.853 -8.978 1.00 93.25 215 ILE A C 1
ATOM 1708 O O . ILE A 1 215 ? -25.547 1.414 -7.884 1.00 93.25 215 ILE A O 1
ATOM 1712 N N . ILE A 1 216 ? -25.213 1.498 -10.114 1.00 94.44 216 ILE A N 1
ATOM 1713 C CA . ILE A 1 216 ? -25.145 2.948 -10.263 1.00 94.44 216 ILE A CA 1
ATOM 1714 C C . ILE A 1 216 ? -26.281 3.383 -11.178 1.00 94.44 216 ILE A C 1
ATOM 1716 O O . ILE A 1 216 ? -26.423 2.842 -12.273 1.00 94.44 216 ILE A O 1
ATOM 1720 N N . ALA A 1 217 ? -27.069 4.358 -10.738 1.00 93.50 217 ALA A N 1
ATOM 1721 C CA . ALA A 1 217 ? -28.162 4.946 -11.501 1.00 93.50 217 ALA A CA 1
ATOM 1722 C C . ALA A 1 217 ? -28.036 6.475 -11.575 1.00 93.50 217 ALA A C 1
ATOM 1724 O O . ALA A 1 217 ? -27.378 7.092 -10.728 1.00 93.50 217 ALA A O 1
ATOM 1725 N N . ASN A 1 218 ? -28.647 7.076 -12.596 1.00 92.12 218 ASN A N 1
ATOM 1726 C CA . ASN A 1 218 ? -28.719 8.529 -12.771 1.00 92.12 218 ASN A CA 1
ATOM 1727 C C . ASN A 1 218 ? -29.765 9.177 -11.838 1.00 92.12 218 ASN A C 1
ATOM 1729 O O . ASN A 1 218 ? -30.343 8.505 -10.982 1.00 92.12 218 ASN A O 1
ATOM 1733 N N . GLU A 1 219 ? -29.985 10.492 -11.970 1.00 90.12 219 GLU A N 1
ATOM 1734 C CA . GLU A 1 219 ? -30.977 11.230 -11.160 1.00 90.12 219 GLU A CA 1
ATOM 1735 C C . GLU A 1 219 ? -32.404 10.706 -11.351 1.00 90.12 219 GLU A C 1
ATOM 1737 O O . GLU A 1 219 ? -33.172 10.671 -10.392 1.00 90.12 219 GLU A O 1
ATOM 1742 N N . ASP A 1 220 ? -32.721 10.238 -12.559 1.00 90.19 220 ASP A N 1
ATOM 1743 C CA . ASP A 1 220 ? -34.026 9.683 -12.925 1.00 90.19 220 ASP A CA 1
ATOM 1744 C C . ASP A 1 220 ? -34.200 8.216 -12.488 1.00 90.19 220 ASP A C 1
ATOM 1746 O O . ASP A 1 220 ? -35.228 7.599 -12.763 1.00 90.19 220 ASP A O 1
ATOM 1750 N N . GLY A 1 221 ? -33.196 7.625 -11.828 1.00 90.25 221 GLY A N 1
ATOM 1751 C CA . GLY A 1 221 ? -33.230 6.232 -11.388 1.00 90.25 221 GLY A CA 1
ATOM 1752 C C . GLY A 1 221 ? -33.001 5.208 -12.503 1.00 90.25 221 GLY A C 1
ATOM 1753 O O . GLY A 1 221 ? -33.227 4.022 -12.282 1.00 90.25 221 GLY A O 1
ATOM 1754 N N . GLN A 1 222 ? -32.524 5.609 -13.683 1.00 93.88 222 GLN A N 1
ATOM 1755 C CA . GLN A 1 222 ? -32.104 4.673 -14.729 1.00 93.88 222 GLN A CA 1
ATOM 1756 C C . GLN A 1 222 ? -30.716 4.115 -14.427 1.00 93.88 222 GLN A C 1
ATOM 1758 O O . GLN A 1 222 ? -29.779 4.863 -14.141 1.00 93.88 222 GLN A O 1
ATOM 1763 N N . ILE A 1 223 ? -30.566 2.797 -14.524 1.00 92.62 223 ILE A N 1
ATOM 1764 C CA . ILE A 1 223 ? -29.305 2.110 -14.245 1.00 92.62 223 ILE A CA 1
ATOM 1765 C C . ILE A 1 223 ? -28.279 2.426 -15.339 1.00 92.62 223 ILE A C 1
ATOM 1767 O O . ILE A 1 223 ? -28.488 2.125 -16.511 1.00 92.62 223 ILE A O 1
ATOM 1771 N N . LEU A 1 224 ? -27.140 2.989 -14.947 1.00 90.62 224 LEU A N 1
ATOM 1772 C CA . LEU A 1 224 ? -26.010 3.290 -15.829 1.00 90.62 224 LEU A CA 1
ATOM 1773 C C . LEU A 1 224 ? -24.973 2.168 -15.844 1.00 90.62 224 LEU A C 1
ATOM 1775 O O . LEU A 1 224 ? -24.325 1.935 -16.861 1.00 90.62 224 LEU A O 1
ATOM 1779 N N . ALA A 1 225 ? -24.792 1.495 -14.706 1.00 91.44 225 ALA A N 1
ATOM 1780 C CA . ALA A 1 225 ? -23.791 0.450 -14.556 1.00 91.44 225 ALA A CA 1
ATOM 1781 C C . ALA A 1 225 ? -24.059 -0.453 -13.360 1.00 91.44 225 ALA A C 1
ATOM 1783 O O . ALA A 1 225 ? -24.755 -0.084 -12.411 1.00 91.44 225 ALA A O 1
ATOM 1784 N N . HIS A 1 226 ? -23.421 -1.616 -13.375 1.00 91.06 226 HIS A N 1
ATOM 1785 C CA . HIS A 1 226 ? -23.406 -2.544 -12.260 1.00 91.06 226 HIS A CA 1
ATOM 1786 C C . HIS A 1 226 ? -22.135 -3.402 -12.285 1.00 91.06 226 HIS A C 1
ATOM 1788 O O . HIS A 1 226 ? -21.494 -3.532 -13.325 1.00 91.06 226 HIS A O 1
ATOM 1794 N N . ASN A 1 227 ? -21.769 -4.007 -11.153 1.00 86.00 227 ASN A N 1
ATOM 1795 C CA . ASN A 1 227 ? -20.731 -5.043 -11.139 1.00 86.00 227 ASN A CA 1
ATOM 1796 C C . ASN A 1 227 ? -21.322 -6.437 -11.429 1.00 86.00 227 ASN A C 1
ATOM 1798 O O . ASN A 1 227 ? -22.540 -6.629 -11.479 1.00 86.00 227 ASN A O 1
ATOM 1802 N N . GLN A 1 228 ? -20.449 -7.432 -11.603 1.00 80.00 228 GLN A N 1
ATOM 1803 C CA . GLN A 1 228 ? -20.858 -8.805 -11.910 1.00 80.00 228 GLN A CA 1
ATOM 1804 C C . GLN A 1 228 ? -21.678 -9.450 -10.780 1.00 80.00 228 GLN A C 1
ATOM 1806 O O . GLN A 1 228 ? -22.605 -10.217 -11.042 1.00 80.00 228 GLN A O 1
ATOM 1811 N N . VAL A 1 229 ? -21.373 -9.115 -9.522 1.00 82.94 229 VAL A N 1
ATOM 1812 C CA . VAL A 1 229 ? -22.101 -9.633 -8.353 1.00 82.94 229 VAL A CA 1
ATOM 1813 C C . VAL A 1 229 ? -23.565 -9.182 -8.373 1.00 82.94 229 VAL A C 1
ATOM 1815 O O . VAL A 1 229 ? -24.452 -9.976 -8.070 1.00 82.94 229 VAL A O 1
ATOM 1818 N N . ALA A 1 230 ? -23.845 -7.940 -8.781 1.00 86.00 230 ALA A N 1
ATOM 1819 C CA . ALA A 1 230 ? -25.216 -7.455 -8.925 1.00 86.00 230 ALA A CA 1
ATOM 1820 C C . ALA A 1 230 ? -25.997 -8.260 -9.975 1.00 86.00 230 ALA A C 1
ATOM 1822 O O . ALA A 1 230 ? -27.102 -8.706 -9.684 1.00 86.00 230 ALA A O 1
ATOM 1823 N N . SER A 1 231 ? -25.416 -8.529 -11.149 1.00 82.00 231 SER A N 1
ATOM 1824 C CA . SER A 1 231 ? -26.065 -9.356 -12.182 1.00 82.00 231 SER A CA 1
ATOM 1825 C C . SER A 1 231 ? -26.398 -10.764 -11.696 1.00 82.00 231 SER A C 1
ATOM 1827 O O . SER A 1 231 ? -27.452 -11.304 -12.027 1.00 82.00 231 SER A O 1
ATOM 1829 N N . GLN A 1 232 ? -25.506 -11.363 -10.900 1.00 80.50 232 GLN A N 1
ATOM 1830 C CA . GLN A 1 232 ? -25.724 -12.687 -10.318 1.00 80.50 232 GLN A CA 1
ATOM 1831 C C . GLN A 1 232 ? -26.862 -12.673 -9.294 1.00 80.50 232 GLN A C 1
ATOM 1833 O O . GLN A 1 232 ? -27.734 -13.535 -9.350 1.00 80.50 232 GLN A O 1
ATOM 1838 N N . LEU A 1 233 ? -26.884 -11.683 -8.394 1.00 80.94 233 LEU A N 1
ATOM 1839 C CA . LEU A 1 233 ? -27.939 -11.541 -7.385 1.00 80.94 233 LEU A CA 1
ATOM 1840 C C . LEU A 1 233 ? -29.310 -11.249 -8.005 1.00 80.94 233 LEU A C 1
ATOM 1842 O O . LEU A 1 233 ? -30.319 -11.733 -7.504 1.00 80.94 233 LEU A O 1
ATOM 1846 N N . LEU A 1 234 ? -29.342 -10.485 -9.098 1.00 81.12 234 LEU A N 1
ATOM 1847 C CA . LEU A 1 234 ? -30.568 -10.164 -9.827 1.00 81.12 234 LEU A CA 1
ATOM 1848 C C . LEU A 1 234 ? -31.008 -11.268 -10.799 1.00 81.12 234 LEU A C 1
ATOM 1850 O O . LEU A 1 234 ? -32.077 -11.154 -11.394 1.00 81.12 234 LEU A O 1
ATOM 1854 N N . ALA A 1 235 ? -30.186 -12.306 -11.001 1.00 78.81 235 ALA A N 1
ATOM 1855 C CA . ALA A 1 235 ? -30.371 -13.334 -12.028 1.00 78.81 235 ALA A CA 1
ATOM 1856 C C . ALA A 1 235 ? -30.618 -12.760 -13.446 1.00 78.81 235 ALA A C 1
ATOM 1858 O O . ALA A 1 235 ? -31.271 -13.385 -14.282 1.00 78.81 235 ALA A O 1
ATOM 1859 N N . GLN A 1 236 ? -30.081 -11.568 -13.733 1.00 76.38 236 GLN A N 1
ATOM 1860 C CA . GLN A 1 236 ? -30.214 -10.870 -15.013 1.00 76.38 236 GLN A CA 1
ATOM 1861 C C . GLN A 1 236 ? -28.857 -10.327 -15.459 1.00 76.38 236 GLN A C 1
ATOM 1863 O O . GLN A 1 236 ? -28.171 -9.630 -14.714 1.00 76.38 236 GLN A O 1
ATOM 1868 N N . GLN A 1 237 ? -28.468 -10.628 -16.701 1.00 67.38 237 GLN A N 1
ATOM 1869 C CA . GLN A 1 237 ? -27.161 -10.219 -17.226 1.00 67.38 237 GLN A CA 1
ATOM 1870 C C . GLN A 1 237 ? -27.107 -8.755 -17.673 1.00 67.38 237 GLN A C 1
ATOM 1872 O O . GLN A 1 237 ? -26.036 -8.162 -17.618 1.00 67.38 237 GLN A O 1
ATOM 1877 N N . ASN A 1 238 ? -28.231 -8.167 -18.097 1.00 79.44 238 ASN A N 1
ATOM 1878 C CA . ASN A 1 238 ? -28.266 -6.789 -18.580 1.00 79.44 238 ASN A CA 1
ATOM 1879 C C . ASN A 1 238 ? -29.419 -6.009 -17.947 1.00 79.44 238 ASN A C 1
ATOM 1881 O O . ASN A 1 238 ? -30.576 -6.168 -18.336 1.00 79.44 238 ASN A O 1
ATOM 1885 N N . VAL A 1 239 ? -29.072 -5.156 -16.986 1.00 85.19 239 VAL A N 1
ATOM 1886 C CA . VAL A 1 239 ? -30.010 -4.248 -16.309 1.00 85.19 239 VAL A CA 1
ATOM 1887 C C . VAL A 1 239 ? -29.754 -2.780 -16.659 1.00 85.19 239 VAL A C 1
ATOM 1889 O O . VAL A 1 239 ? -30.439 -1.900 -16.150 1.00 85.19 239 VAL A O 1
ATOM 1892 N N . ILE A 1 240 ? -28.790 -2.500 -17.543 1.00 88.94 240 ILE A N 1
ATOM 1893 C CA . ILE A 1 240 ? -28.448 -1.136 -17.961 1.00 88.94 240 ILE A CA 1
ATOM 1894 C C . ILE A 1 240 ? -29.626 -0.525 -18.733 1.00 88.94 240 ILE A C 1
ATOM 1896 O O . ILE A 1 240 ? -30.228 -1.164 -19.595 1.00 88.94 240 ILE A O 1
ATOM 1900 N N . GLY A 1 241 ? -29.965 0.721 -18.404 1.00 87.75 241 GLY A N 1
ATOM 1901 C CA . GLY A 1 241 ? -31.094 1.473 -18.954 1.00 87.75 241 GLY A CA 1
ATOM 1902 C C . GLY A 1 241 ? -32.448 1.155 -18.315 1.00 87.75 241 GLY A C 1
ATOM 1903 O O . GLY A 1 241 ? -33.418 1.861 -18.585 1.00 87.75 241 GLY A O 1
ATOM 1904 N N . GLN A 1 242 ? -32.533 0.130 -17.462 1.00 90.81 242 GLN A N 1
ATOM 1905 C CA . GLN A 1 242 ? -33.764 -0.196 -16.742 1.00 90.81 242 GLN A CA 1
ATOM 1906 C C . GLN A 1 242 ? -33.973 0.727 -15.534 1.00 90.81 242 GLN A C 1
ATOM 1908 O O . GLN A 1 242 ? -33.031 1.350 -15.037 1.00 90.81 242 GLN A O 1
ATOM 1913 N N . SER A 1 243 ? -35.218 0.801 -15.059 1.00 91.19 243 SER A N 1
ATOM 1914 C CA . SER A 1 243 ? -35.579 1.529 -13.841 1.00 91.19 243 SER A CA 1
ATOM 1915 C C . SER A 1 243 ? -35.068 0.800 -12.599 1.00 91.19 243 SER A C 1
ATOM 1917 O O . SER A 1 243 ? -35.274 -0.405 -12.433 1.00 91.19 243 SER A O 1
ATOM 1919 N N . LEU A 1 244 ? -34.426 1.544 -11.700 1.00 89.81 244 LEU A N 1
ATOM 1920 C CA . LEU A 1 244 ? -33.942 1.033 -10.424 1.00 89.81 244 LEU A CA 1
ATOM 1921 C C . LEU A 1 244 ? -35.088 0.510 -9.549 1.00 89.81 244 LEU A C 1
ATOM 1923 O O . LEU A 1 244 ? -34.936 -0.536 -8.922 1.00 89.81 244 LEU A O 1
ATOM 1927 N N . ASP A 1 245 ? -36.228 1.203 -9.524 1.00 86.81 245 ASP A N 1
ATOM 1928 C CA . ASP A 1 245 ? -37.383 0.804 -8.712 1.00 86.81 245 ASP A CA 1
ATOM 1929 C C . ASP A 1 245 ? -37.980 -0.521 -9.198 1.00 86.81 245 ASP A C 1
ATOM 1931 O O . ASP A 1 245 ? -38.301 -1.389 -8.382 1.00 86.81 245 ASP A O 1
ATOM 1935 N N . ASP A 1 246 ? -38.039 -0.723 -10.518 1.00 85.75 246 ASP A N 1
ATOM 1936 C CA . ASP A 1 246 ? -38.516 -1.975 -11.107 1.00 85.75 246 ASP A CA 1
ATOM 1937 C C . ASP A 1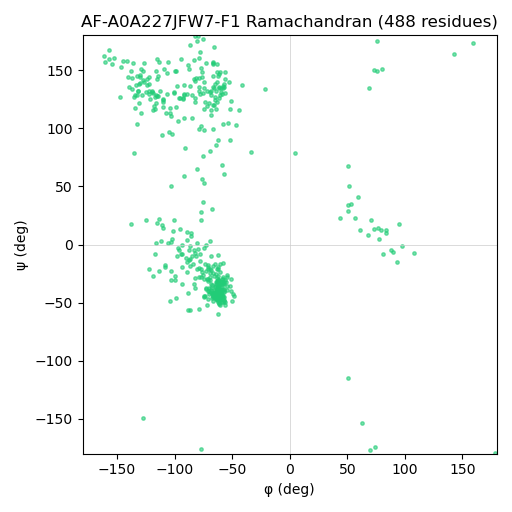 246 ? -37.599 -3.130 -10.692 1.00 85.75 246 ASP A C 1
ATOM 1939 O O . ASP A 1 246 ? -38.073 -4.142 -10.180 1.00 85.75 246 ASP A O 1
ATOM 1943 N N . ILE A 1 247 ? -36.280 -2.950 -10.800 1.00 84.56 247 ILE A N 1
ATOM 1944 C CA . ILE A 1 247 ? -35.292 -3.964 -10.409 1.00 84.56 247 ILE A CA 1
ATOM 1945 C C . ILE A 1 247 ? -35.352 -4.291 -8.912 1.00 84.56 247 ILE A C 1
ATOM 1947 O O . ILE A 1 247 ? -35.305 -5.461 -8.535 1.00 84.56 247 ILE A O 1
ATOM 1951 N N . LEU A 1 248 ? -35.479 -3.284 -8.044 1.00 83.00 248 LEU A N 1
ATOM 1952 C CA . LEU A 1 248 ? -35.550 -3.495 -6.594 1.00 83.00 248 LEU A CA 1
ATOM 1953 C C . LEU A 1 248 ? -36.885 -4.103 -6.143 1.00 83.00 248 LEU A C 1
ATOM 1955 O O . LEU A 1 248 ? -36.940 -4.726 -5.080 1.00 83.00 248 LEU A O 1
ATOM 1959 N N . SER A 1 249 ? -37.945 -3.947 -6.940 1.00 76.94 249 SER A N 1
ATOM 1960 C CA . SER A 1 249 ? -39.255 -4.553 -6.683 1.00 76.94 249 SER A CA 1
ATOM 1961 C C . SER A 1 249 ? -39.318 -6.045 -7.034 1.00 76.94 249 SER A C 1
ATOM 1963 O O . SER A 1 249 ? -40.153 -6.766 -6.482 1.00 76.94 249 SER A O 1
ATOM 1965 N N . ILE A 1 250 ? -38.410 -6.537 -7.890 1.00 70.44 250 ILE A N 1
ATOM 1966 C CA . ILE A 1 250 ? -38.282 -7.957 -8.243 1.00 70.44 250 ILE A CA 1
ATOM 1967 C C . ILE A 1 250 ? -37.609 -8.694 -7.073 1.00 70.44 250 ILE A C 1
ATOM 1969 O O . ILE A 1 250 ? -36.433 -9.050 -7.102 1.00 70.44 250 ILE A O 1
ATOM 1973 N N . GLN A 1 251 ? -38.365 -8.939 -6.003 1.00 59.53 251 GLN A N 1
ATOM 1974 C CA . GLN A 1 251 ? -37.980 -9.935 -5.007 1.00 59.53 251 GLN A CA 1
ATOM 1975 C C . GLN A 1 251 ? -38.317 -11.317 -5.560 1.00 59.53 251 GLN A C 1
ATOM 1977 O O . GLN A 1 251 ? -39.467 -11.754 -5.522 1.00 59.53 251 GLN A O 1
ATOM 1982 N N . SER A 1 252 ? -37.316 -12.017 -6.095 1.00 53.28 252 SER A N 1
ATOM 1983 C CA . SER A 1 252 ? -37.494 -13.435 -6.403 1.00 53.28 252 SER A CA 1
ATOM 1984 C C . SER A 1 252 ? -37.594 -14.221 -5.090 1.00 53.28 252 SER A C 1
ATOM 1986 O O . SER A 1 252 ? -36.776 -14.036 -4.186 1.00 53.28 252 SER A O 1
ATOM 1988 N N . ALA A 1 253 ? -38.597 -15.095 -4.969 1.00 52.28 253 ALA A N 1
ATOM 1989 C CA . ALA A 1 253 ? -38.742 -15.978 -3.807 1.00 52.28 253 ALA A CA 1
ATOM 1990 C C . ALA A 1 253 ? -37.535 -16.927 -3.640 1.00 52.28 253 ALA A C 1
ATOM 1992 O O . ALA A 1 253 ? -37.255 -17.371 -2.529 1.00 52.28 253 ALA A O 1
ATOM 1993 N N . ASP A 1 254 ? -36.805 -17.185 -4.731 1.00 53.44 254 ASP A N 1
ATOM 1994 C CA . ASP A 1 254 ? -35.668 -18.107 -4.787 1.00 53.44 254 ASP A CA 1
ATOM 1995 C C . ASP A 1 254 ? -34.312 -17.442 -4.464 1.00 53.44 254 ASP A C 1
ATOM 1997 O O . ASP A 1 254 ? -33.389 -18.116 -4.000 1.00 53.44 254 ASP A O 1
ATOM 2001 N N . HIS A 1 255 ? -34.178 -16.120 -4.637 1.00 62.81 255 HIS A N 1
ATOM 2002 C CA . HIS A 1 255 ? -32.956 -15.356 -4.339 1.00 62.81 255 HIS A CA 1
ATOM 2003 C C . HIS A 1 255 ? -33.271 -14.049 -3.592 1.00 62.81 255 HIS A C 1
ATOM 2005 O O . HIS A 1 255 ? -33.287 -12.970 -4.192 1.00 62.81 255 HIS A O 1
ATOM 2011 N N . PRO A 1 256 ? -33.521 -14.114 -2.271 1.00 73.56 256 PRO A N 1
ATOM 2012 C CA . PRO A 1 256 ? -33.711 -12.919 -1.463 1.00 73.56 256 PRO A CA 1
ATOM 2013 C C . PRO A 1 256 ? -32.396 -12.142 -1.334 1.00 73.56 256 PRO A C 1
ATOM 2015 O O . PRO A 1 256 ? -31.350 -12.699 -0.994 1.00 73.56 256 PRO A O 1
ATOM 2018 N N . PHE A 1 257 ? -32.462 -10.832 -1.557 1.00 84.50 257 PHE A N 1
ATOM 2019 C CA . PHE A 1 257 ? -31.355 -9.916 -1.314 1.00 84.50 257 PHE A CA 1
ATOM 2020 C C . PHE A 1 257 ? -31.804 -8.744 -0.442 1.00 84.50 257 PHE A C 1
ATOM 2022 O O . PHE A 1 257 ? -32.952 -8.299 -0.459 1.00 84.50 257 PHE A O 1
ATOM 2029 N N . VAL A 1 258 ? -30.865 -8.229 0.338 1.00 86.69 258 VAL A N 1
ATOM 2030 C CA . VAL A 1 258 ? -30.972 -6.955 1.032 1.00 86.69 258 VAL A CA 1
ATOM 2031 C C . VAL A 1 258 ? -30.238 -5.895 0.231 1.00 86.69 258 VAL A C 1
ATOM 2033 O O . VAL A 1 258 ? -29.232 -6.175 -0.423 1.00 86.69 258 VAL A O 1
ATOM 2036 N N . PHE A 1 259 ? -30.719 -4.662 0.313 1.00 90.19 259 PHE A N 1
ATOM 2037 C CA . PHE A 1 259 ? -30.097 -3.553 -0.384 1.00 90.19 259 PHE A CA 1
ATOM 2038 C C . PHE A 1 259 ? -29.977 -2.316 0.493 1.00 90.19 259 PHE A C 1
ATOM 2040 O O . PHE A 1 259 ? -30.716 -2.129 1.465 1.00 90.19 259 PHE A O 1
ATOM 2047 N N . LYS A 1 260 ? -29.015 -1.464 0.145 1.00 90.56 260 LYS A N 1
ATOM 2048 C CA . LYS A 1 260 ? -28.841 -0.145 0.740 1.00 90.56 260 LYS A CA 1
ATOM 2049 C C . LYS A 1 260 ? -28.594 0.878 -0.354 1.00 90.56 260 LYS A C 1
ATOM 2051 O O . LYS A 1 260 ? -27.566 0.843 -1.027 1.00 90.56 260 LYS A O 1
ATOM 2056 N N . THR A 1 261 ? -29.513 1.826 -0.463 1.00 89.50 261 THR A N 1
ATOM 2057 C CA . THR A 1 261 ? -29.385 2.974 -1.356 1.00 89.50 261 THR A CA 1
ATOM 2058 C C . THR A 1 261 ? -28.617 4.088 -0.658 1.00 89.50 261 THR A C 1
ATOM 2060 O O . THR A 1 261 ? -28.839 4.383 0.520 1.00 89.50 261 THR A O 1
ATOM 2063 N N . LYS A 1 262 ? -27.694 4.715 -1.379 1.00 89.81 262 LYS A N 1
ATOM 2064 C CA . LYS A 1 262 ? -26.980 5.910 -0.940 1.00 89.81 262 LYS A CA 1
ATOM 2065 C C . LYS A 1 262 ? -26.826 6.871 -2.116 1.00 89.81 262 LYS A C 1
ATOM 2067 O O . LYS A 1 262 ? -26.618 6.416 -3.240 1.00 89.81 262 LYS A O 1
ATOM 2072 N N . PRO A 1 263 ? -26.897 8.188 -1.879 1.00 87.75 263 PRO A N 1
ATOM 2073 C CA . PRO A 1 263 ? -26.633 9.145 -2.935 1.00 87.75 263 PRO A CA 1
ATOM 2074 C C . PRO A 1 263 ? -25.169 9.013 -3.364 1.00 87.75 263 PRO A C 1
ATOM 2076 O O . PRO A 1 263 ? -24.250 9.119 -2.542 1.00 87.75 263 PRO A O 1
ATOM 2079 N N . LEU A 1 264 ? -24.965 8.785 -4.656 1.00 80.94 264 LEU A N 1
ATOM 2080 C CA . LEU A 1 264 ? -23.701 9.005 -5.334 1.00 80.94 264 LEU A CA 1
ATOM 2081 C C . LEU A 1 264 ? -23.645 10.508 -5.633 1.00 80.94 264 LEU A C 1
ATOM 2083 O O . LEU A 1 264 ? -23.756 10.937 -6.769 1.00 80.94 264 LEU A O 1
ATOM 2087 N N . THR A 1 265 ? -23.596 11.349 -4.591 1.00 58.34 265 THR A N 1
ATOM 2088 C CA . THR A 1 265 ? -23.351 12.770 -4.849 1.00 58.34 265 THR A CA 1
ATOM 2089 C C . THR A 1 265 ? -22.052 12.886 -5.614 1.00 58.34 265 THR A C 1
ATOM 2091 O O . THR A 1 265 ? -21.145 12.082 -5.377 1.00 58.34 265 THR A O 1
ATOM 2094 N N . ASP A 1 266 ? -21.999 13.913 -6.461 1.00 46.31 266 ASP A N 1
ATOM 2095 C CA . ASP A 1 266 ? -20.852 14.458 -7.176 1.00 46.31 266 ASP A CA 1
ATOM 2096 C C . ASP A 1 266 ? -19.756 14.863 -6.173 1.00 46.31 266 ASP A C 1
ATOM 2098 O O . ASP A 1 266 ? -19.320 16.003 -6.004 1.00 46.31 266 ASP A O 1
ATOM 2102 N N . LYS A 1 267 ? -19.283 13.871 -5.431 1.00 42.66 267 LYS A N 1
ATOM 2103 C CA . LYS A 1 267 ? -17.911 13.775 -5.069 1.00 42.66 267 LYS A CA 1
ATOM 2104 C C . LYS A 1 267 ? -17.246 13.641 -6.432 1.00 42.66 267 LYS A C 1
ATOM 2106 O O . LYS A 1 267 ? -16.839 12.555 -6.828 1.00 42.66 267 LYS A O 1
ATOM 2111 N N . LYS A 1 268 ? -16.897 14.811 -6.995 1.00 34.00 268 LYS A N 1
ATOM 2112 C CA . LYS A 1 268 ? -15.483 15.062 -7.263 1.00 34.00 268 LYS A CA 1
ATOM 2113 C C . LYS A 1 268 ? -14.727 14.134 -6.327 1.00 34.00 268 LYS A C 1
ATOM 2115 O O . LYS A 1 268 ? -15.009 14.122 -5.118 1.00 34.00 268 LYS A O 1
ATOM 2120 N N . VAL A 1 269 ? -13.730 13.439 -6.824 1.00 36.41 269 VAL A N 1
ATOM 2121 C CA . VAL A 1 269 ? -12.609 13.139 -5.959 1.00 36.41 269 VAL A CA 1
ATOM 2122 C C . VAL A 1 269 ? -12.057 14.511 -5.491 1.00 36.41 269 VAL A C 1
ATOM 2124 O O . VAL A 1 269 ? -10.932 14.881 -5.757 1.00 36.41 269 VAL A O 1
ATOM 2127 N N . LYS A 1 270 ? -12.786 15.277 -4.660 1.00 31.59 270 LYS A N 1
ATOM 2128 C CA . LYS A 1 270 ? -12.455 15.342 -3.261 1.00 31.59 270 LYS A CA 1
ATOM 2129 C C . LYS A 1 270 ? -11.925 13.949 -2.883 1.00 31.59 270 LYS A C 1
ATOM 2131 O O . LYS A 1 270 ? -12.571 13.181 -2.179 1.00 31.59 270 LYS A O 1
ATOM 2136 N N . SER A 1 271 ? -10.658 13.686 -3.218 1.00 31.73 271 SER A N 1
ATOM 2137 C CA . SER A 1 271 ? -9.621 14.215 -2.356 1.00 31.73 271 SER A CA 1
ATOM 2138 C C . SER A 1 271 ? -10.333 14.876 -1.176 1.00 31.73 271 SER A C 1
ATOM 2140 O O . SER A 1 271 ? -10.559 16.083 -1.098 1.00 31.73 271 SER A O 1
ATOM 2142 N N . ARG A 1 272 ? -10.781 14.043 -0.233 1.00 30.42 272 ARG A N 1
ATOM 2143 C CA . ARG A 1 272 ? -10.383 14.383 1.108 1.00 30.42 272 ARG A CA 1
ATOM 2144 C C . ARG A 1 272 ? -8.884 14.522 0.925 1.00 30.42 272 ARG A C 1
ATOM 2146 O O . ARG A 1 272 ? -8.182 13.516 0.951 1.00 30.42 272 ARG A O 1
ATOM 2153 N N . SER A 1 273 ? -8.465 15.754 0.601 1.00 30.97 273 SER A N 1
ATOM 2154 C CA . SER A 1 273 ? -7.208 16.280 1.033 1.00 30.97 273 SER A CA 1
ATOM 2155 C C . SER A 1 273 ? -7.300 15.881 2.473 1.00 30.97 273 SER A C 1
ATOM 2157 O O . SER A 1 273 ? -8.205 16.276 3.231 1.00 30.97 273 SER A O 1
ATOM 2159 N N . VAL A 1 274 ? -6.568 14.817 2.753 1.00 35.72 274 VAL A N 1
ATOM 2160 C CA . VAL A 1 274 ? -6.374 14.486 4.118 1.00 35.72 274 VAL A CA 1
ATOM 2161 C C . VAL A 1 274 ? -5.549 15.678 4.545 1.00 35.72 274 VAL A C 1
ATOM 2163 O O . VAL A 1 274 ? -4.397 15.830 4.157 1.00 35.72 274 VAL A O 1
ATOM 2166 N N . THR A 1 275 ? -6.305 16.584 5.160 1.00 35.44 275 THR A N 1
ATOM 2167 C CA . THR A 1 275 ? -5.933 17.837 5.779 1.00 35.44 275 THR A CA 1
ATOM 2168 C C . THR A 1 275 ? -5.551 19.002 4.867 1.00 35.44 275 THR A C 1
ATOM 2170 O O . THR A 1 275 ? -5.164 18.863 3.710 1.00 35.44 275 THR A O 1
ATOM 2173 N N . ALA A 1 276 ? -5.826 20.200 5.397 1.00 35.62 276 ALA A N 1
ATOM 2174 C CA . ALA A 1 276 ? -5.262 21.456 4.931 1.00 35.62 276 ALA A CA 1
ATOM 2175 C C . ALA A 1 276 ? -3.778 21.238 4.631 1.00 35.62 276 ALA A C 1
ATOM 2177 O O . ALA A 1 276 ? -3.130 20.549 5.424 1.00 35.62 276 ALA A O 1
ATOM 2178 N N . SER A 1 277 ? -3.274 21.788 3.518 1.00 39.47 277 SER A N 1
ATOM 2179 C CA . SER A 1 277 ? -1.843 21.751 3.217 1.00 39.47 277 SER A CA 1
ATOM 2180 C C . SER A 1 277 ? -1.098 22.101 4.493 1.00 39.47 277 SER A C 1
ATOM 2182 O O . SER A 1 277 ? -1.295 23.179 5.061 1.00 39.47 277 SER A O 1
ATOM 2184 N N . ASN A 1 278 ? -0.337 21.150 5.002 1.00 52.59 278 ASN A N 1
ATOM 2185 C CA . ASN A 1 278 ? 0.520 21.444 6.121 1.00 52.59 278 ASN A CA 1
ATOM 2186 C C . ASN A 1 278 ? 1.767 22.091 5.525 1.00 52.59 278 ASN A C 1
ATOM 2188 O O . ASN A 1 278 ? 2.217 21.672 4.460 1.00 52.59 278 ASN A O 1
ATOM 2192 N N . ASP A 1 279 ? 2.357 23.070 6.202 1.00 61.00 279 ASP A N 1
ATOM 2193 C CA . ASP A 1 279 ? 3.594 23.740 5.768 1.00 61.00 279 ASP A CA 1
ATOM 2194 C C . ASP A 1 279 ? 4.829 22.801 5.816 1.00 61.00 279 ASP A C 1
ATOM 2196 O O . ASP A 1 279 ? 5.931 23.222 6.143 1.00 61.00 279 ASP A O 1
ATOM 2200 N N . LEU A 1 280 ? 4.655 21.496 5.603 1.00 68.31 280 LEU A N 1
ATOM 2201 C CA . LEU A 1 280 ? 5.675 20.457 5.744 1.00 68.31 280 LEU A CA 1
ATOM 2202 C C . LEU A 1 280 ? 6.239 19.963 4.419 1.00 68.31 280 LEU A C 1
ATOM 2204 O O . LEU A 1 280 ? 7.375 19.493 4.388 1.00 68.31 280 LEU A O 1
ATOM 2208 N N . HIS A 1 281 ? 5.425 19.996 3.366 1.00 71.69 281 HIS A N 1
ATOM 2209 C CA . HIS A 1 281 ? 5.789 19.450 2.064 1.00 71.69 281 HIS A CA 1
ATOM 2210 C C . HIS A 1 281 ? 6.037 20.542 1.026 1.00 71.69 281 HIS A C 1
ATOM 2212 O O . HIS A 1 281 ? 6.657 20.236 0.029 1.00 71.69 281 HIS A O 1
ATOM 2218 N N . TYR A 1 282 ? 5.554 21.783 1.211 1.00 73.44 282 TYR A N 1
ATOM 2219 C CA . TYR A 1 282 ? 5.805 22.945 0.330 1.00 73.44 282 TYR A CA 1
ATOM 2220 C C . TYR A 1 282 ? 5.722 22.689 -1.201 1.00 73.44 282 TYR A C 1
ATOM 2222 O O . TYR A 1 282 ? 6.262 23.465 -1.985 1.00 73.44 282 TYR A O 1
ATOM 2230 N N . GLY A 1 283 ? 5.005 21.645 -1.637 1.00 66.44 283 GLY A N 1
ATOM 2231 C CA . GLY A 1 283 ? 4.891 21.223 -3.041 1.00 66.44 283 GLY A CA 1
ATOM 2232 C C . GLY A 1 283 ? 5.639 19.933 -3.419 1.00 66.44 283 GLY A C 1
ATOM 2233 O O . GLY A 1 283 ? 5.418 19.432 -4.516 1.00 66.44 283 GLY A O 1
ATOM 2234 N N . ASP A 1 284 ? 6.453 19.364 -2.528 1.00 84.00 284 ASP A N 1
ATOM 2235 C CA . ASP A 1 284 ? 7.135 18.081 -2.708 1.00 84.00 284 ASP A CA 1
ATOM 2236 C C . ASP A 1 284 ? 6.140 16.916 -2.774 1.00 84.00 284 ASP A C 1
ATOM 2238 O O . ASP A 1 284 ? 5.378 16.652 -1.837 1.00 84.00 284 ASP A O 1
ATOM 2242 N N . SER A 1 285 ? 6.162 16.212 -3.904 1.00 74.25 285 SER A N 1
ATOM 2243 C CA . SER A 1 285 ? 5.216 15.136 -4.203 1.00 74.25 285 SER A CA 1
ATOM 2244 C C . SER A 1 285 ? 5.439 13.876 -3.357 1.00 74.25 285 SER A C 1
ATOM 2246 O O . SER A 1 285 ? 4.474 13.190 -3.010 1.00 74.25 285 SER A O 1
ATOM 2248 N N . THR A 1 286 ? 6.683 13.587 -2.968 1.00 79.31 286 THR A N 1
ATOM 2249 C CA . THR A 1 286 ? 7.047 12.395 -2.189 1.00 79.31 286 THR A CA 1
ATOM 2250 C C . THR A 1 286 ? 6.621 12.548 -0.731 1.00 79.31 286 THR A C 1
ATOM 2252 O O . THR A 1 286 ? 6.011 11.649 -0.146 1.00 79.31 286 THR A O 1
ATOM 2255 N N . VAL A 1 287 ? 6.882 13.714 -0.142 1.00 83.94 287 VAL A N 1
ATOM 2256 C CA . VAL A 1 287 ? 6.487 14.050 1.230 1.00 83.94 287 VAL A CA 1
ATOM 2257 C C . VAL A 1 287 ? 4.971 14.175 1.324 1.00 83.94 287 VAL A C 1
ATOM 2259 O O . VAL A 1 287 ? 4.386 13.683 2.289 1.00 83.94 287 VAL A O 1
ATOM 2262 N N . GLU A 1 288 ? 4.323 14.758 0.311 1.00 81.56 288 GLU A N 1
ATOM 2263 C CA . GLU A 1 288 ? 2.861 14.780 0.198 1.00 81.56 288 GLU A CA 1
ATOM 2264 C C . GLU A 1 288 ? 2.288 13.358 0.133 1.00 81.56 288 GLU A C 1
ATOM 2266 O O . GLU A 1 288 ? 1.327 13.036 0.835 1.00 81.56 288 GLU A O 1
ATOM 2271 N N . HIS A 1 289 ? 2.902 12.460 -0.640 1.00 77.00 289 HIS A N 1
ATOM 2272 C CA . HIS A 1 289 ? 2.463 11.069 -0.686 1.00 77.00 289 HIS A CA 1
ATOM 2273 C C . HIS A 1 289 ? 2.574 10.393 0.691 1.00 77.00 289 HIS A C 1
ATOM 2275 O O . HIS A 1 289 ? 1.601 9.775 1.149 1.00 77.00 289 HIS A O 1
ATOM 2281 N N . CYS A 1 290 ? 3.712 10.550 1.376 1.00 83.69 290 CYS A N 1
ATOM 2282 C CA . CYS A 1 290 ? 3.917 10.034 2.732 1.00 83.69 290 CYS A CA 1
ATOM 2283 C C . CYS A 1 290 ? 2.870 10.596 3.703 1.00 83.69 290 CYS A C 1
ATOM 2285 O O . CYS A 1 290 ? 2.273 9.858 4.492 1.00 83.69 290 CYS A O 1
ATOM 2287 N N . TRP A 1 291 ? 2.610 11.903 3.618 1.00 85.88 291 TRP A N 1
ATOM 2288 C CA . TRP A 1 291 ? 1.611 12.611 4.412 1.00 85.88 291 TRP A CA 1
ATOM 2289 C C . TRP A 1 291 ? 0.209 12.025 4.220 1.00 85.88 291 TRP A C 1
ATOM 2291 O O . TRP A 1 291 ? -0.479 11.695 5.195 1.00 85.88 291 TRP A O 1
ATOM 2301 N N . GLN A 1 292 ? -0.211 11.829 2.971 1.00 79.25 292 GLN A N 1
ATOM 2302 C CA . GLN A 1 292 ? -1.516 11.259 2.651 1.00 79.25 292 GLN A CA 1
ATOM 2303 C C . GLN A 1 292 ? -1.659 9.819 3.151 1.00 79.25 292 GLN A C 1
ATOM 2305 O O . GLN A 1 292 ? -2.707 9.464 3.697 1.00 79.25 292 GLN A O 1
ATOM 2310 N N . GLN A 1 293 ? -0.629 8.982 2.991 1.00 80.00 293 GLN A N 1
ATOM 2311 C CA . GLN A 1 293 ? -0.650 7.603 3.486 1.00 80.00 293 GLN A CA 1
ATOM 2312 C C . GLN A 1 293 ? -0.762 7.561 5.011 1.00 80.00 293 GLN A C 1
ATOM 2314 O O . GLN A 1 293 ? -1.634 6.871 5.544 1.00 80.00 293 GLN A O 1
ATOM 2319 N N . ALA A 1 294 ? 0.059 8.344 5.710 1.00 87.19 294 ALA A N 1
ATOM 2320 C CA . ALA A 1 294 ? 0.088 8.362 7.164 1.00 87.19 294 ALA A CA 1
ATOM 2321 C C . ALA A 1 294 ? -1.251 8.813 7.769 1.00 87.19 294 ALA A C 1
ATOM 2323 O O . ALA A 1 294 ? -1.783 8.159 8.669 1.00 87.19 294 ALA A O 1
ATOM 2324 N N . ASN A 1 295 ? -1.869 9.870 7.234 1.00 84.38 295 ASN A N 1
ATOM 2325 C CA . ASN A 1 295 ? -3.162 10.308 7.755 1.00 84.38 295 ASN A CA 1
ATOM 2326 C C . ASN A 1 295 ? -4.314 9.323 7.450 1.00 84.38 295 ASN A C 1
ATOM 2328 O O . ASN A 1 295 ? -5.331 9.338 8.142 1.00 84.38 295 ASN A O 1
ATOM 2332 N N . ARG A 1 296 ? -4.195 8.441 6.443 1.00 79.81 296 ARG A N 1
ATOM 2333 C CA . ARG A 1 296 ? -5.211 7.397 6.185 1.00 79.81 296 ARG A CA 1
ATOM 2334 C C . ARG A 1 296 ? -5.221 6.296 7.247 1.00 79.81 296 ARG A C 1
ATOM 2336 O O . ARG A 1 296 ? -6.228 5.581 7.334 1.00 79.81 296 ARG A O 1
ATOM 2343 N N . VAL A 1 297 ? -4.125 6.124 7.991 1.00 82.25 297 VAL A N 1
ATOM 2344 C CA . VAL A 1 297 ? -3.943 5.021 8.951 1.00 82.25 297 VAL A CA 1
ATOM 2345 C C . VAL A 1 297 ? -3.879 5.471 10.410 1.00 82.25 297 VAL A C 1
ATOM 2347 O O . VAL A 1 297 ? -4.197 4.666 11.279 1.00 82.25 297 VAL A O 1
ATOM 2350 N N . ILE A 1 298 ? -3.534 6.736 10.685 1.00 84.94 298 ILE A N 1
ATOM 2351 C CA . ILE A 1 298 ? -3.252 7.226 12.047 1.00 84.94 298 ILE A CA 1
ATOM 2352 C C . ILE A 1 298 ? -4.407 7.039 13.048 1.00 84.94 298 ILE A C 1
ATOM 2354 O O . ILE A 1 298 ? -4.163 6.854 14.236 1.00 84.94 298 ILE A O 1
ATOM 2358 N N . ASP A 1 299 ? -5.653 7.029 12.567 1.00 83.81 299 ASP A N 1
ATOM 2359 C CA . ASP A 1 299 ? -6.864 6.857 13.385 1.00 83.81 299 ASP A CA 1
ATOM 2360 C C . ASP A 1 299 ? -7.456 5.432 13.324 1.00 83.81 299 ASP A C 1
ATOM 2362 O O . ASP A 1 299 ? -8.596 5.216 13.733 1.00 83.81 299 ASP A O 1
ATOM 2366 N N . LYS A 1 300 ? -6.732 4.457 12.758 1.00 81.19 300 LYS A N 1
ATOM 2367 C CA . LYS A 1 300 ? -7.222 3.080 12.542 1.00 81.19 300 LYS A CA 1
ATOM 2368 C C . LYS A 1 300 ? -6.546 2.033 13.430 1.00 81.19 300 LYS A C 1
ATOM 2370 O O . LYS A 1 300 ? -6.643 0.847 13.134 1.00 81.19 300 LYS A O 1
ATOM 2375 N N . ASP A 1 301 ? -5.829 2.462 14.467 1.00 77.81 301 ASP A N 1
ATOM 2376 C CA . ASP A 1 301 ? -5.021 1.596 15.340 1.00 77.81 301 ASP A CA 1
ATOM 2377 C C . ASP A 1 301 ? -3.961 0.759 14.592 1.00 77.81 301 ASP A C 1
ATOM 2379 O O . ASP A 1 301 ? -3.491 -0.269 15.085 1.00 77.81 301 ASP A O 1
ATOM 2383 N N . ILE A 1 302 ? -3.552 1.214 13.403 1.00 78.88 302 ILE A N 1
ATOM 2384 C CA . ILE A 1 302 ? -2.484 0.612 12.597 1.00 78.88 302 ILE A CA 1
ATOM 2385 C C . ILE A 1 302 ? -1.154 1.254 13.001 1.00 78.88 302 ILE A C 1
ATOM 2387 O O . ILE A 1 302 ? -1.044 2.480 13.024 1.00 78.88 302 ILE A O 1
ATOM 2391 N N . SER A 1 303 ? -0.140 0.441 13.306 1.00 82.25 303 SER A N 1
ATOM 2392 C CA . SER A 1 303 ? 1.221 0.916 13.587 1.00 82.25 303 SER A CA 1
ATOM 2393 C C . SER A 1 303 ? 1.810 1.643 12.374 1.00 82.25 303 SER A C 1
ATOM 2395 O O . SER A 1 303 ? 1.723 1.146 11.251 1.00 82.25 303 SER A O 1
ATOM 2397 N N . LEU A 1 304 ? 2.438 2.796 12.607 1.00 90.00 304 LEU A N 1
ATOM 2398 C CA . LEU A 1 304 ? 3.154 3.555 11.582 1.00 90.00 304 LEU A CA 1
ATOM 2399 C C . LEU A 1 304 ? 4.657 3.489 11.861 1.00 90.00 304 LEU A C 1
ATOM 2401 O O . LEU A 1 304 ? 5.088 3.879 12.947 1.00 90.00 304 LEU A O 1
ATOM 2405 N N . LEU A 1 305 ? 5.435 3.036 10.881 1.00 92.88 305 LEU A N 1
ATOM 2406 C CA . LEU A 1 305 ? 6.894 3.043 10.908 1.00 92.88 305 LEU A CA 1
ATOM 2407 C C . LEU A 1 305 ? 7.421 4.070 9.897 1.00 92.88 305 LEU A C 1
ATOM 2409 O O . LEU A 1 305 ? 7.107 4.007 8.711 1.00 92.88 305 LEU A O 1
ATOM 2413 N N . ILE A 1 306 ? 8.216 5.022 10.380 1.00 94.81 306 ILE A N 1
ATOM 2414 C CA . ILE A 1 306 ? 8.793 6.109 9.587 1.00 94.81 306 ILE A CA 1
ATOM 2415 C C . ILE A 1 306 ? 10.287 5.855 9.395 1.00 94.81 306 ILE A C 1
ATOM 2417 O O . ILE A 1 306 ? 11.072 5.921 10.343 1.00 94.81 306 ILE A O 1
ATOM 2421 N N . LEU A 1 307 ? 10.676 5.595 8.157 1.00 92.19 307 LEU A N 1
ATOM 2422 C CA . LEU A 1 307 ? 12.060 5.471 7.727 1.00 92.19 307 LEU A CA 1
ATOM 2423 C C . LEU A 1 307 ? 12.569 6.803 7.175 1.00 92.19 307 LEU A C 1
ATOM 2425 O O . LEU A 1 307 ? 11.798 7.691 6.806 1.00 92.19 307 LEU A O 1
ATOM 2429 N N . GLY A 1 308 ? 13.886 6.941 7.149 1.00 90.56 308 GLY A N 1
ATOM 2430 C CA . GLY A 1 308 ? 14.583 8.103 6.609 1.00 90.56 308 GLY A CA 1
ATOM 2431 C C . GLY A 1 308 ? 15.807 8.430 7.449 1.00 90.56 308 GLY A C 1
ATOM 2432 O O . GLY A 1 308 ? 15.936 7.965 8.583 1.00 90.56 308 GLY A O 1
ATOM 2433 N N . GLU A 1 309 ? 16.711 9.238 6.914 1.00 89.31 309 GLU A N 1
ATOM 2434 C CA . GLU A 1 309 ? 17.960 9.578 7.597 1.00 89.31 309 GLU A CA 1
ATOM 2435 C C . GLU A 1 309 ? 17.728 10.404 8.870 1.00 89.31 309 GLU A C 1
ATOM 2437 O O . GLU A 1 309 ? 16.616 10.843 9.200 1.00 89.31 309 GLU A O 1
ATOM 2442 N N . THR A 1 310 ? 18.781 10.579 9.657 1.00 87.00 310 THR A N 1
ATOM 2443 C CA . THR A 1 310 ? 18.746 11.491 10.798 1.00 87.00 310 THR A CA 1
ATOM 2444 C C . THR A 1 310 ? 18.542 12.916 10.283 1.00 87.00 310 THR A C 1
ATOM 2446 O O . THR A 1 310 ? 19.203 13.344 9.350 1.00 87.00 310 THR A O 1
ATOM 2449 N N . GLY A 1 311 ? 17.607 13.666 10.869 1.00 85.00 311 GLY A N 1
ATOM 2450 C CA . GLY A 1 311 ? 17.392 15.074 10.503 1.00 85.00 311 GLY A CA 1
ATOM 2451 C C . GLY A 1 311 ? 16.421 15.346 9.346 1.00 85.00 311 GLY A C 1
ATOM 2452 O O . GLY A 1 311 ? 16.051 16.500 9.163 1.00 85.00 311 GLY A O 1
ATOM 2453 N N . VAL A 1 312 ? 15.876 14.334 8.656 1.00 89.31 312 VAL A N 1
ATOM 2454 C CA . VAL A 1 312 ? 14.907 14.524 7.540 1.00 89.31 312 VAL A CA 1
ATOM 2455 C C . VAL A 1 312 ? 13.521 15.057 7.955 1.00 89.31 312 VAL A C 1
ATOM 2457 O O . VAL A 1 312 ? 12.615 15.181 7.135 1.00 89.31 312 VAL A O 1
ATOM 2460 N N . GLY A 1 313 ? 13.317 15.360 9.241 1.00 89.38 313 GLY A N 1
ATOM 2461 C CA . GLY A 1 313 ? 12.071 15.947 9.745 1.00 89.38 313 GLY A CA 1
ATOM 2462 C C . GLY A 1 313 ? 11.042 14.960 10.309 1.00 89.38 313 GLY A C 1
ATOM 2463 O O . GLY A 1 313 ? 9.892 15.349 10.501 1.00 89.38 313 GLY A O 1
ATOM 2464 N N . LYS A 1 314 ? 11.434 13.720 10.653 1.00 93.50 314 LYS A N 1
ATOM 2465 C CA . LYS A 1 314 ? 10.551 12.692 11.260 1.00 93.50 314 LYS A CA 1
ATOM 2466 C C . LYS A 1 314 ? 9.742 13.235 12.454 1.00 93.50 314 LYS A C 1
ATOM 2468 O O . LYS A 1 314 ? 8.531 13.038 12.533 1.00 93.50 314 LYS A O 1
ATOM 2473 N N . ASN A 1 315 ? 10.382 14.021 13.323 1.00 91.69 315 ASN A N 1
ATOM 2474 C CA . ASN A 1 315 ? 9.739 14.653 14.483 1.00 91.69 315 ASN A CA 1
ATOM 2475 C C . ASN A 1 315 ? 8.654 15.665 14.101 1.00 91.69 315 ASN A C 1
ATOM 2477 O O . ASN A 1 315 ? 7.560 15.649 14.668 1.00 91.69 315 ASN A O 1
ATOM 2481 N N . GLU A 1 316 ? 8.944 16.552 13.150 1.00 90.56 316 GLU A N 1
ATOM 2482 C CA . GLU A 1 316 ? 7.978 17.558 12.698 1.00 90.56 316 GLU A CA 1
ATOM 2483 C C . GLU A 1 316 ? 6.816 16.906 11.946 1.00 90.56 316 GLU A C 1
ATOM 2485 O O . GLU A 1 316 ? 5.660 17.271 12.170 1.00 90.56 316 GLU A O 1
ATOM 2490 N N . PHE A 1 317 ? 7.100 15.866 11.159 1.00 92.62 317 PHE A N 1
ATOM 2491 C CA . PHE A 1 317 ? 6.088 15.052 10.494 1.00 92.62 317 PHE A CA 1
ATOM 2492 C C . PHE A 1 317 ? 5.106 14.430 11.500 1.00 92.62 317 PHE A C 1
ATOM 2494 O O . PHE A 1 317 ? 3.889 14.543 11.346 1.00 92.62 317 PHE A O 1
ATOM 2501 N N . VAL A 1 318 ? 5.607 13.854 12.597 1.00 94.88 318 VAL A N 1
ATOM 2502 C CA . VAL A 1 318 ? 4.758 13.267 13.645 1.00 94.88 318 VAL A CA 1
ATOM 2503 C C . VAL A 1 318 ? 3.974 14.315 14.430 1.00 94.88 318 VAL A C 1
ATOM 2505 O O . VAL A 1 318 ? 2.786 14.117 14.693 1.00 94.88 318 VAL A O 1
ATOM 2508 N N . LYS A 1 319 ? 4.579 15.460 14.771 1.00 92.94 319 LYS A N 1
ATOM 2509 C CA . LYS A 1 319 ? 3.857 16.572 15.421 1.00 92.94 319 LYS A CA 1
ATOM 2510 C C . LYS A 1 319 ? 2.680 17.041 14.574 1.00 92.94 319 LYS A C 1
ATOM 2512 O O . LYS A 1 319 ? 1.600 17.326 15.092 1.00 92.94 319 LYS A O 1
ATOM 2517 N N . ALA A 1 320 ? 2.891 17.121 13.271 1.00 91.56 320 ALA A N 1
ATOM 2518 C CA . ALA A 1 320 ? 1.864 17.464 12.316 1.00 91.56 320 ALA A CA 1
ATOM 2519 C C . ALA A 1 320 ? 0.762 16.408 12.209 1.00 91.56 320 ALA A C 1
ATOM 2521 O O . ALA A 1 320 ? -0.414 16.774 12.226 1.00 91.56 320 ALA A O 1
ATOM 2522 N N . LEU A 1 321 ? 1.115 15.122 12.145 1.00 91.69 321 LEU A N 1
ATOM 2523 C CA . LEU A 1 321 ? 0.133 14.037 12.173 1.00 91.69 321 LEU A CA 1
ATOM 2524 C C . LEU A 1 321 ? -0.703 14.072 13.449 1.00 91.69 321 LEU A C 1
ATOM 2526 O O . LEU A 1 321 ? -1.924 13.987 13.384 1.00 91.69 321 LEU A O 1
ATOM 2530 N N . HIS A 1 322 ? -0.069 14.273 14.607 1.00 94.50 322 HIS A N 1
ATOM 2531 C CA . HIS A 1 322 ? -0.769 14.381 15.882 1.00 94.50 322 HIS A CA 1
ATOM 2532 C C . HIS A 1 322 ? -1.830 15.486 15.854 1.00 94.50 322 HIS A C 1
ATOM 2534 O O . HIS A 1 322 ? -2.989 15.221 16.172 1.00 94.50 322 HIS A O 1
ATOM 2540 N N . LYS A 1 323 ? -1.466 16.693 15.393 1.00 91.25 323 LYS A N 1
ATOM 2541 C CA . LYS A 1 323 ? -2.393 17.834 15.258 1.00 91.25 323 LYS A CA 1
ATOM 2542 C C . LYS A 1 323 ? -3.597 17.532 14.357 1.00 91.25 323 LYS A C 1
ATOM 2544 O O . LYS A 1 323 ? -4.664 18.109 14.564 1.00 91.25 323 LYS A O 1
ATOM 2549 N N . ASN A 1 324 ? -3.417 16.646 13.382 1.00 88.06 324 ASN A N 1
ATOM 2550 C CA . ASN A 1 324 ? -4.417 16.287 12.380 1.00 88.06 324 ASN A CA 1
ATOM 2551 C C . ASN A 1 324 ? -5.194 14.996 12.683 1.00 88.06 324 ASN A C 1
ATOM 2553 O O . ASN A 1 324 ? -6.205 14.734 12.036 1.00 88.06 324 ASN A O 1
ATOM 2557 N N . SER A 1 325 ? -4.768 14.228 13.684 1.00 90.25 325 SER A N 1
ATOM 2558 C CA . SER A 1 325 ? -5.440 13.008 14.138 1.00 90.25 325 SER A CA 1
ATOM 2559 C C . SER A 1 325 ? -6.674 13.293 15.005 1.00 90.25 325 SER A C 1
ATOM 2561 O O . SER A 1 325 ? -6.835 14.380 15.574 1.00 90.25 325 SER A O 1
ATOM 2563 N N . GLN A 1 326 ? -7.515 12.276 15.211 1.00 91.50 326 GLN A N 1
ATOM 2564 C CA . GLN A 1 326 ? -8.586 12.319 16.217 1.00 91.50 326 GLN A CA 1
ATOM 2565 C C . GLN A 1 326 ? -8.046 12.458 17.647 1.00 91.50 326 GLN A C 1
ATOM 2567 O O . GLN A 1 326 ? -8.753 12.945 18.528 1.00 91.50 326 GLN A O 1
ATOM 2572 N N . ARG A 1 327 ? -6.778 12.092 17.874 1.00 92.69 327 ARG A N 1
ATOM 2573 C CA . ARG A 1 327 ? -6.095 12.167 19.173 1.00 92.69 327 ARG A CA 1
ATOM 2574 C C . ARG A 1 327 ? -5.399 13.511 19.425 1.00 92.69 327 ARG A C 1
ATOM 2576 O O . ARG A 1 327 ? -4.688 13.623 20.413 1.00 92.69 327 ARG A O 1
ATOM 2583 N N . LYS A 1 328 ? -5.633 14.547 18.606 1.00 93.94 328 LYS A N 1
ATOM 2584 C CA . LYS A 1 328 ? -4.968 15.869 18.698 1.00 93.94 328 LYS A CA 1
ATOM 2585 C C . LYS A 1 328 ? -5.056 16.579 20.055 1.00 93.94 328 LYS A C 1
ATOM 2587 O O . LYS A 1 328 ? -4.230 17.440 20.345 1.00 93.94 328 LYS A O 1
ATOM 2592 N N . THR A 1 329 ? -6.090 16.289 20.848 1.00 94.44 329 THR A N 1
ATOM 2593 C CA . THR A 1 329 ? -6.276 16.842 22.202 1.00 94.44 329 THR A CA 1
ATOM 2594 C C . THR A 1 329 ? -5.572 16.016 23.278 1.00 94.44 329 THR A C 1
ATOM 2596 O O . THR A 1 329 ? -5.480 16.459 24.419 1.00 94.44 329 THR A O 1
ATOM 2599 N N . GLY A 1 330 ? -5.135 14.804 22.936 1.00 95.44 330 GLY A N 1
ATOM 2600 C CA . GLY A 1 330 ? -4.372 13.922 23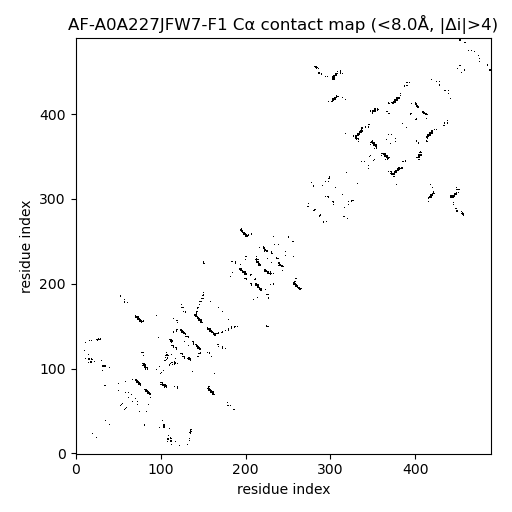.801 1.00 95.44 330 GLY A CA 1
ATOM 2601 C C . GLY A 1 330 ? -2.885 14.290 23.844 1.00 95.44 330 GLY A C 1
ATOM 2602 O O . GLY A 1 330 ? -2.429 15.205 23.154 1.00 95.44 330 GLY A O 1
ATOM 2603 N N . PRO A 1 331 ? -2.110 13.596 24.688 1.00 97.38 331 PRO A N 1
ATOM 2604 C CA . PRO A 1 331 ? -0.676 13.823 24.797 1.00 97.38 331 PRO A CA 1
ATOM 2605 C C . PRO A 1 331 ? 0.082 13.251 23.588 1.00 97.38 331 PRO A C 1
ATOM 2607 O O . PRO A 1 331 ? -0.110 12.096 23.212 1.00 97.38 331 PRO A O 1
ATOM 2610 N N . LEU A 1 332 ? 1.012 14.031 23.033 1.00 97.56 332 LEU A N 1
ATOM 2611 C CA . LEU A 1 332 ? 2.078 13.518 22.170 1.00 97.56 332 LEU A CA 1
ATOM 2612 C C . LEU A 1 332 ? 3.330 13.322 23.025 1.00 97.56 332 LEU A C 1
ATOM 2614 O O . LEU A 1 332 ? 3.977 14.295 23.412 1.00 97.56 332 LEU A O 1
ATOM 2618 N N . VAL A 1 333 ? 3.658 12.070 23.332 1.00 97.44 333 VAL A N 1
ATOM 2619 C CA . VAL A 1 333 ? 4.844 11.722 24.121 1.00 97.44 333 VAL A CA 1
ATOM 2620 C C . VAL A 1 333 ? 5.906 11.169 23.187 1.00 97.44 333 VAL A C 1
ATOM 2622 O O . VAL A 1 333 ? 5.736 10.094 22.619 1.00 97.44 333 VAL A O 1
ATOM 2625 N N . SER A 1 334 ? 7.005 11.901 23.040 1.00 95.50 334 SER A N 1
ATOM 2626 C CA . SER A 1 334 ? 8.156 11.480 22.240 1.00 95.50 334 SER A CA 1
ATOM 2627 C C . SER A 1 334 ? 9.241 10.881 23.129 1.00 95.50 334 SER A C 1
ATOM 2629 O O . SER A 1 334 ? 9.571 11.439 24.179 1.00 95.50 334 SER A O 1
ATOM 2631 N N . VAL A 1 335 ? 9.818 9.764 22.694 1.00 94.69 335 VAL A N 1
ATOM 2632 C CA . VAL A 1 335 ? 10.945 9.095 23.347 1.00 94.69 335 VAL A CA 1
ATOM 2633 C C . VAL A 1 335 ? 11.995 8.806 22.290 1.00 94.69 335 VAL A C 1
ATOM 2635 O O . VAL A 1 335 ? 11.699 8.122 21.319 1.00 94.69 335 VAL A O 1
ATOM 2638 N N . ASN A 1 336 ? 13.208 9.319 22.481 1.00 93.31 336 ASN A N 1
ATOM 2639 C CA . ASN A 1 336 ? 14.347 8.944 21.654 1.00 93.31 336 ASN A CA 1
ATOM 2640 C C . ASN A 1 336 ? 15.071 7.775 22.329 1.00 93.31 336 ASN A C 1
ATOM 2642 O O . ASN A 1 336 ? 15.676 7.944 23.390 1.00 93.31 336 ASN A O 1
ATOM 2646 N N . CYS A 1 337 ? 14.956 6.588 21.737 1.00 92.06 337 CYS A N 1
ATOM 2647 C CA . CYS A 1 337 ? 15.512 5.354 22.280 1.00 92.06 337 CYS A CA 1
ATOM 2648 C C . CYS A 1 337 ? 17.046 5.326 22.228 1.00 92.06 337 CYS A C 1
ATOM 2650 O O . CYS A 1 337 ? 17.653 4.716 23.103 1.00 92.06 337 CYS A O 1
ATOM 2652 N N . GLY A 1 338 ? 17.669 6.028 21.276 1.00 88.19 338 GLY A N 1
ATOM 2653 C CA . GLY A 1 338 ? 19.128 6.142 21.173 1.00 88.19 338 GLY A CA 1
ATOM 2654 C C . GLY A 1 338 ? 19.758 7.108 22.185 1.00 88.19 338 GLY A C 1
ATOM 2655 O O . GLY A 1 338 ? 20.928 6.961 22.533 1.00 88.19 338 GLY A O 1
ATOM 2656 N N . ALA A 1 339 ? 18.997 8.081 22.695 1.00 88.62 339 ALA A N 1
ATOM 2657 C CA . ALA A 1 339 ? 19.489 9.076 23.655 1.00 88.62 339 ALA A CA 1
ATOM 2658 C C . ALA A 1 339 ? 19.465 8.597 25.119 1.00 88.62 339 ALA A C 1
ATOM 2660 O O . ALA A 1 339 ? 20.095 9.211 25.983 1.00 88.62 339 ALA A O 1
ATOM 2661 N N . LEU A 1 340 ? 18.716 7.533 25.421 1.00 87.81 340 LEU A N 1
ATOM 2662 C CA . LEU A 1 340 ? 18.572 7.004 26.775 1.00 87.81 340 LEU A CA 1
ATOM 2663 C C . LEU A 1 340 ? 19.621 5.912 27.055 1.00 87.81 340 LEU A C 1
ATOM 2665 O O . LEU A 1 340 ? 19.822 5.030 26.219 1.00 87.81 340 LEU A O 1
ATOM 2669 N N . PRO A 1 341 ? 20.258 5.897 28.243 1.00 88.94 341 PRO A N 1
ATOM 2670 C CA . PRO A 1 341 ? 21.102 4.778 28.653 1.00 88.94 341 PRO A CA 1
ATOM 2671 C C . PRO A 1 341 ? 20.311 3.467 28.644 1.00 88.94 341 PRO A C 1
ATOM 2673 O O . PRO A 1 341 ? 19.194 3.430 29.163 1.00 88.94 341 PRO A O 1
ATOM 2676 N N . LYS A 1 342 ? 20.895 2.387 28.104 1.00 86.00 342 LYS A N 1
ATOM 2677 C CA . LYS A 1 342 ? 20.216 1.087 27.929 1.00 86.00 342 LYS A CA 1
ATOM 2678 C C . LYS A 1 342 ? 19.550 0.581 29.213 1.00 86.00 342 LYS A C 1
ATOM 2680 O O . LYS A 1 342 ? 18.412 0.128 29.158 1.00 86.00 342 LYS A O 1
ATOM 2685 N N . ASP A 1 343 ? 20.214 0.762 30.353 1.00 83.88 343 ASP A N 1
ATOM 2686 C CA . ASP A 1 343 ? 19.732 0.322 31.669 1.00 83.88 343 ASP A CA 1
ATOM 2687 C C . ASP A 1 343 ? 18.532 1.139 32.189 1.00 83.88 343 ASP A C 1
ATOM 2689 O O . ASP A 1 343 ? 17.816 0.704 33.087 1.00 83.88 343 ASP A O 1
ATOM 2693 N N . LEU A 1 344 ? 18.290 2.332 31.633 1.00 87.69 344 LEU A N 1
ATOM 2694 C CA . LEU A 1 344 ? 17.196 3.222 32.039 1.00 87.69 344 LEU A CA 1
ATOM 2695 C C . LEU A 1 344 ? 16.010 3.203 31.075 1.00 87.69 344 LEU A C 1
ATOM 2697 O O . LEU A 1 344 ? 14.897 3.509 31.506 1.00 87.69 344 LEU A O 1
ATOM 2701 N N . VAL A 1 345 ? 16.221 2.821 29.810 1.00 90.62 345 VAL A N 1
ATOM 2702 C CA . VAL A 1 345 ? 15.190 2.790 28.754 1.00 90.62 345 VAL A CA 1
ATOM 2703 C C . VAL A 1 345 ? 13.915 2.085 29.219 1.00 90.62 345 VAL A C 1
ATOM 2705 O O . VAL A 1 345 ? 12.811 2.582 29.000 1.00 90.62 345 VAL A O 1
ATOM 2708 N N . GLU A 1 346 ? 14.053 0.947 29.896 1.00 90.00 346 GLU A N 1
ATOM 2709 C CA . GLU A 1 346 ? 12.913 0.164 30.367 1.00 90.00 346 GLU A CA 1
ATOM 2710 C C . GLU A 1 346 ? 12.118 0.908 31.451 1.00 90.00 346 GLU A C 1
ATOM 2712 O O . GLU A 1 346 ? 10.896 1.062 31.355 1.00 90.00 346 GLU A O 1
ATOM 2717 N N . SER A 1 347 ? 12.818 1.431 32.458 1.00 90.94 347 SER A N 1
ATOM 2718 C CA . SER A 1 347 ? 12.203 2.204 33.538 1.00 90.94 347 SER A CA 1
ATOM 2719 C C . SER A 1 347 ? 11.537 3.483 33.016 1.00 90.94 347 SER A C 1
ATOM 2721 O O . SER A 1 347 ? 10.476 3.867 33.513 1.00 90.94 347 SER A O 1
ATOM 2723 N N . GLU A 1 348 ? 12.097 4.091 31.965 1.00 92.69 348 GLU A N 1
ATOM 2724 C CA . GLU A 1 348 ? 11.536 5.270 31.316 1.00 92.69 348 GLU A CA 1
ATOM 2725 C C . GLU A 1 348 ? 10.262 4.944 30.528 1.00 92.69 348 GLU A C 1
ATOM 2727 O O . GLU A 1 348 ? 9.246 5.626 30.667 1.00 92.69 348 GLU A O 1
ATOM 2732 N N . LEU A 1 349 ? 10.268 3.880 29.724 1.00 93.88 349 LEU A N 1
ATOM 2733 C CA . LEU A 1 349 ? 9.126 3.514 28.885 1.00 93.88 349 LEU A CA 1
ATOM 2734 C C . LEU A 1 349 ? 7.949 2.964 29.699 1.00 93.88 349 LEU A C 1
ATOM 2736 O O . LEU A 1 349 ? 6.822 3.458 29.569 1.00 93.88 349 LEU A O 1
ATOM 2740 N N . PHE A 1 350 ? 8.202 1.965 30.547 1.00 94.62 350 PHE A N 1
ATOM 2741 C CA . PHE A 1 350 ? 7.153 1.208 31.242 1.00 94.62 350 PHE A CA 1
ATOM 2742 C C . PHE A 1 350 ? 6.827 1.776 32.632 1.00 94.62 350 PHE A C 1
ATOM 2744 O O . PHE A 1 350 ? 5.735 1.549 33.164 1.00 94.62 350 PHE A O 1
ATOM 2751 N N . GLY A 1 351 ? 7.733 2.572 33.207 1.00 93.75 351 GLY A N 1
ATOM 2752 C CA . GLY A 1 351 ? 7.607 3.075 34.569 1.00 93.75 351 GLY A CA 1
ATOM 2753 C C . GLY A 1 351 ? 7.916 2.009 35.617 1.00 93.75 351 GLY A C 1
ATOM 2754 O O . GLY A 1 351 ? 8.128 0.838 35.308 1.00 93.75 351 GLY A O 1
ATOM 2755 N N . TYR A 1 352 ? 7.913 2.413 36.883 1.00 93.06 352 TYR A N 1
ATOM 2756 C CA . TYR A 1 352 ? 8.207 1.535 38.015 1.00 93.06 352 TYR A CA 1
ATOM 2757 C C . TYR A 1 352 ? 7.400 1.928 39.252 1.00 93.06 352 TYR A C 1
ATOM 2759 O O . TYR A 1 352 ? 7.008 3.088 39.420 1.00 93.06 352 TYR A O 1
ATOM 2767 N N . VAL A 1 353 ? 7.140 0.959 40.126 1.00 92.06 353 VAL A N 1
ATOM 2768 C CA . VAL A 1 353 ? 6.516 1.211 41.436 1.00 92.06 353 VAL A CA 1
ATOM 2769 C C . VAL A 1 353 ? 7.559 1.641 42.470 1.00 92.06 353 VAL A C 1
ATOM 2771 O O . VAL A 1 353 ? 8.755 1.396 42.309 1.00 92.06 353 VAL A O 1
ATOM 2774 N N . ALA A 1 354 ? 7.121 2.299 43.543 1.00 89.12 354 ALA A N 1
ATOM 2775 C CA . ALA A 1 354 ? 8.013 2.679 44.636 1.00 89.12 354 ALA A CA 1
ATOM 2776 C C . ALA A 1 354 ? 8.740 1.444 45.203 1.00 89.12 354 ALA A C 1
ATOM 2778 O O . ALA A 1 354 ? 8.109 0.432 45.496 1.00 89.12 354 ALA A O 1
ATOM 2779 N N . GLY A 1 355 ? 10.066 1.532 45.348 1.00 84.75 355 GLY A N 1
ATOM 2780 C CA . GLY A 1 355 ? 10.889 0.434 45.869 1.00 84.75 355 GLY A CA 1
ATOM 2781 C C . GLY A 1 355 ? 11.214 -0.687 44.872 1.00 84.75 355 GLY A C 1
ATOM 2782 O O . GLY A 1 355 ? 11.714 -1.721 45.299 1.00 84.75 355 GLY A O 1
ATOM 2783 N N . ALA A 1 356 ? 10.970 -0.503 43.567 1.00 83.50 356 ALA A N 1
ATOM 2784 C CA . ALA A 1 356 ? 11.237 -1.531 42.553 1.00 83.50 356 ALA A CA 1
ATOM 2785 C C . ALA A 1 356 ? 12.721 -1.946 42.433 1.00 83.50 356 ALA A C 1
ATOM 2787 O O . ALA A 1 356 ? 13.003 -3.087 42.079 1.00 83.50 356 ALA A O 1
ATOM 2788 N N . PHE A 1 357 ? 13.665 -1.040 42.712 1.00 84.06 357 PHE A N 1
ATOM 2789 C CA . PHE A 1 357 ? 15.110 -1.300 42.705 1.00 84.06 357 PHE A CA 1
ATOM 2790 C C . PHE A 1 357 ? 15.860 -0.287 43.586 1.00 84.06 357 PHE A C 1
ATOM 2792 O O . PHE A 1 357 ? 15.310 0.738 44.003 1.00 84.06 357 PHE A O 1
ATOM 2799 N N . THR A 1 358 ? 17.132 -0.558 43.880 1.00 75.44 358 THR A N 1
ATOM 2800 C CA . THR A 1 358 ? 17.998 0.332 44.667 1.00 75.44 358 THR A CA 1
ATOM 2801 C C . THR A 1 358 ? 18.216 1.661 43.939 1.00 75.44 358 THR A C 1
ATOM 2803 O O . THR A 1 358 ? 18.801 1.680 42.861 1.00 75.44 358 THR A O 1
ATOM 2806 N N . GLY A 1 359 ? 17.753 2.772 44.522 1.00 76.50 359 GLY A N 1
ATOM 2807 C CA . GLY A 1 359 ? 17.800 4.105 43.901 1.00 76.50 359 GLY A CA 1
ATOM 2808 C C . GLY A 1 359 ? 16.500 4.542 43.213 1.00 76.50 359 GLY A C 1
ATOM 2809 O O . GLY A 1 359 ? 16.425 5.667 42.723 1.00 76.50 359 GLY A O 1
ATOM 2810 N N . ALA A 1 360 ? 15.458 3.702 43.207 1.00 78.62 360 ALA A N 1
ATOM 2811 C CA . ALA A 1 360 ? 14.143 4.082 42.702 1.00 78.62 360 ALA A CA 1
ATOM 2812 C C . ALA A 1 360 ? 13.529 5.224 43.533 1.00 78.62 360 ALA A C 1
ATOM 2814 O O . ALA A 1 360 ? 13.599 5.231 44.765 1.00 78.62 360 ALA A O 1
ATOM 2815 N N . ASN A 1 361 ? 12.874 6.174 42.860 1.00 82.88 361 ASN A N 1
ATOM 2816 C CA . ASN A 1 361 ? 12.147 7.250 43.529 1.00 82.88 361 ASN A CA 1
ATOM 2817 C C . ASN A 1 361 ? 11.078 6.668 44.472 1.00 82.88 361 ASN A C 1
ATOM 2819 O O . ASN A 1 361 ? 10.313 5.780 44.086 1.00 82.88 361 ASN A O 1
ATOM 2823 N N . SER A 1 362 ? 10.986 7.203 45.692 1.00 80.62 362 SER A N 1
ATOM 2824 C CA . SER A 1 362 ? 10.022 6.774 46.714 1.00 80.62 362 SER A CA 1
ATOM 2825 C C . SER A 1 362 ? 8.557 6.946 46.298 1.00 80.62 362 SER A C 1
ATOM 2827 O O . SER A 1 362 ? 7.681 6.328 46.896 1.00 80.62 362 SER A O 1
ATOM 2829 N N . LYS A 1 363 ? 8.277 7.745 45.262 1.00 85.38 363 LYS A N 1
ATOM 2830 C CA . LYS A 1 363 ? 6.936 7.919 44.680 1.00 85.38 363 LYS A CA 1
ATOM 2831 C C . LYS A 1 363 ? 6.665 7.039 43.449 1.00 85.38 363 LYS A C 1
ATOM 2833 O O . LYS A 1 363 ? 5.542 7.042 42.951 1.00 85.38 363 LYS A O 1
ATOM 2838 N N . GLY A 1 364 ? 7.656 6.286 42.967 1.00 88.56 364 GLY A N 1
ATOM 2839 C CA . GLY A 1 364 ? 7.585 5.571 41.690 1.00 88.56 364 GLY A CA 1
ATOM 2840 C C . GLY A 1 364 ? 7.596 6.507 40.474 1.00 88.56 364 GLY A C 1
ATOM 2841 O O . GLY A 1 364 ? 7.717 7.727 40.601 1.00 88.56 364 GLY A O 1
ATOM 2842 N N . TYR A 1 365 ? 7.465 5.932 39.281 1.00 94.00 365 TYR A N 1
ATOM 2843 C CA . TYR A 1 365 ? 7.402 6.668 38.020 1.00 94.00 365 TYR A CA 1
ATOM 2844 C C . TYR A 1 365 ? 6.365 6.060 37.076 1.00 94.00 365 TYR A C 1
ATOM 2846 O O . TYR A 1 365 ? 6.281 4.844 36.898 1.00 94.00 365 TYR A O 1
ATOM 2854 N N . GLN A 1 366 ? 5.558 6.919 36.451 1.00 93.44 366 GLN A N 1
ATOM 2855 C CA . GLN A 1 366 ? 4.466 6.486 35.582 1.00 93.44 366 GLN A CA 1
ATOM 2856 C C . GLN A 1 366 ? 4.969 5.823 34.288 1.00 93.44 366 GLN A C 1
ATOM 2858 O O . GLN A 1 366 ? 4.348 4.879 33.811 1.00 93.44 366 GLN A O 1
ATOM 2863 N N . GLY A 1 367 ? 6.096 6.255 33.732 1.00 94.94 367 GLY A N 1
ATOM 2864 C CA . GLY A 1 367 ? 6.559 5.770 32.432 1.00 94.94 367 GLY A CA 1
ATOM 2865 C C . GLY A 1 367 ? 5.860 6.438 31.246 1.00 94.94 367 GLY A C 1
ATOM 2866 O O . GLY A 1 367 ? 4.703 6.867 31.327 1.00 94.94 367 GLY A O 1
ATOM 2867 N N . LYS A 1 368 ? 6.576 6.526 30.126 1.00 96.12 368 LYS A N 1
ATOM 2868 C CA . LYS A 1 368 ? 6.167 7.268 28.924 1.00 96.12 368 LYS A CA 1
ATOM 2869 C C . LYS A 1 368 ? 4.921 6.695 28.256 1.00 96.12 368 LYS A C 1
ATOM 2871 O O . LYS A 1 368 ? 4.068 7.459 27.814 1.00 96.12 368 LYS A O 1
ATOM 2876 N N . ILE A 1 369 ? 4.759 5.372 28.241 1.00 96.12 369 ILE A N 1
ATOM 2877 C CA . ILE A 1 369 ? 3.603 4.734 27.591 1.00 96.12 369 ILE A CA 1
ATOM 2878 C C . ILE A 1 369 ? 2.301 5.124 28.303 1.00 96.12 369 ILE A C 1
ATOM 2880 O O . ILE A 1 369 ? 1.321 5.499 27.666 1.00 96.12 369 ILE A O 1
ATOM 2884 N N . ARG A 1 370 ? 2.298 5.105 29.642 1.00 96.12 370 ARG A N 1
ATOM 2885 C CA . ARG A 1 370 ? 1.126 5.509 30.433 1.00 96.12 370 ARG A CA 1
ATOM 2886 C C . ARG A 1 370 ? 0.882 7.020 30.381 1.00 96.12 370 ARG A C 1
ATOM 2888 O O . ARG A 1 370 ? -0.269 7.434 30.461 1.00 96.12 370 ARG A O 1
ATOM 2895 N N . GLN A 1 371 ? 1.927 7.836 30.219 1.00 97.19 371 GLN A N 1
ATOM 2896 C CA . GLN A 1 371 ? 1.782 9.276 29.955 1.00 97.19 371 GLN A CA 1
ATOM 2897 C C . GLN A 1 371 ? 1.139 9.554 28.586 1.00 97.19 371 GLN A C 1
ATOM 2899 O O . GLN A 1 371 ? 0.475 10.571 28.432 1.00 97.19 371 GLN A O 1
ATOM 2904 N N . ALA A 1 372 ? 1.295 8.649 27.615 1.00 96.81 372 ALA A N 1
ATOM 2905 C CA . ALA A 1 372 ? 0.730 8.751 26.268 1.00 96.81 372 ALA A CA 1
ATOM 2906 C C . ALA A 1 372 ? -0.712 8.211 26.151 1.00 96.81 372 ALA A C 1
ATOM 2908 O O . ALA A 1 372 ? -1.227 8.028 25.043 1.00 96.81 372 ALA A O 1
ATOM 2909 N N . HIS A 1 373 ? -1.369 7.898 27.270 1.00 96.44 373 HIS A N 1
ATOM 2910 C CA . HIS A 1 373 ? -2.731 7.369 27.268 1.00 96.44 373 HIS A CA 1
ATOM 2911 C C . HIS A 1 373 ? -3.713 8.355 26.607 1.00 96.44 373 HIS A C 1
ATOM 2913 O O . HIS A 1 373 ? -3.674 9.553 26.880 1.00 96.44 373 HIS A O 1
ATOM 2919 N N . LYS A 1 374 ? -4.594 7.845 25.735 1.00 94.94 374 LYS A N 1
ATOM 2920 C CA . LYS A 1 374 ? -5.503 8.596 24.841 1.00 94.94 374 LYS A CA 1
ATOM 2921 C C . LYS A 1 374 ? -4.811 9.506 23.821 1.00 94.94 374 LYS A C 1
ATOM 2923 O O . LYS A 1 374 ? -5.474 10.305 23.165 1.00 94.94 374 LYS A O 1
ATOM 2928 N N . GLY A 1 375 ? -3.500 9.362 23.655 1.00 95.56 375 GLY A N 1
ATOM 2929 C CA . GLY A 1 375 ? -2.681 10.161 22.754 1.00 95.56 375 GLY A CA 1
ATOM 2930 C C . GLY A 1 375 ? -1.840 9.314 21.803 1.00 95.56 375 GLY A C 1
ATOM 2931 O O . GLY A 1 375 ? -2.234 8.206 21.413 1.00 95.56 375 GLY A O 1
ATOM 2932 N N . ILE A 1 376 ? -0.680 9.859 21.436 1.00 96.25 376 ILE A N 1
ATOM 2933 C CA . ILE A 1 376 ? 0.315 9.231 20.563 1.00 96.25 376 ILE A CA 1
ATOM 2934 C C . ILE A 1 376 ? 1.624 9.055 21.335 1.00 96.25 376 ILE A C 1
ATOM 2936 O O . ILE A 1 376 ? 2.142 10.005 21.924 1.00 96.25 376 ILE A O 1
ATOM 2940 N N . LEU A 1 377 ? 2.177 7.844 21.288 1.00 96.12 377 LEU A N 1
ATOM 2941 C CA . LEU A 1 377 ? 3.551 7.565 21.689 1.00 96.12 377 LEU A CA 1
ATOM 2942 C C . LEU A 1 377 ? 4.414 7.502 20.436 1.00 96.12 377 LEU A C 1
ATOM 2944 O O . LEU A 1 377 ? 4.212 6.643 19.576 1.00 96.12 377 LEU A O 1
ATOM 2948 N N . PHE A 1 378 ? 5.380 8.405 20.357 1.00 97.44 378 PHE A N 1
ATOM 2949 C CA . PHE A 1 378 ? 6.358 8.438 19.287 1.00 97.44 378 PHE A CA 1
ATOM 2950 C C . PHE A 1 378 ? 7.700 7.889 19.778 1.00 97.44 378 PHE A C 1
ATOM 2952 O O . PHE A 1 378 ? 8.298 8.444 20.700 1.00 97.44 378 PHE A O 1
ATOM 2959 N N . LEU A 1 379 ? 8.145 6.792 19.170 1.00 96.38 379 LEU A N 1
ATOM 2960 C CA . LEU A 1 379 ? 9.396 6.104 19.475 1.00 96.38 379 LEU A CA 1
ATOM 2961 C C . LEU A 1 379 ? 10.411 6.410 18.373 1.00 96.38 379 LEU A C 1
ATOM 2963 O O . LEU A 1 379 ? 10.394 5.781 17.315 1.00 96.38 379 LEU A O 1
ATOM 2967 N N . ASP A 1 380 ? 11.264 7.395 18.622 1.00 95.81 380 ASP A N 1
ATOM 2968 C CA . ASP A 1 380 ? 12.356 7.764 17.729 1.00 95.81 380 ASP A CA 1
ATOM 2969 C C . ASP A 1 380 ? 13.552 6.841 17.953 1.00 95.81 380 ASP A C 1
ATOM 2971 O O . ASP A 1 380 ? 13.868 6.476 19.088 1.00 95.81 380 ASP A O 1
ATOM 2975 N N . GLU A 1 381 ? 14.212 6.472 16.865 1.00 95.19 381 GLU A N 1
ATOM 2976 C CA . GLU A 1 381 ? 15.291 5.485 16.836 1.00 95.19 381 GLU A CA 1
ATOM 2977 C C . GLU A 1 381 ? 14.945 4.148 17.503 1.00 95.19 381 GLU A C 1
ATOM 2979 O O . GLU A 1 381 ? 15.700 3.606 18.308 1.00 95.19 381 GLU A O 1
ATOM 2984 N N . ILE A 1 382 ? 13.798 3.568 17.127 1.00 95.50 382 ILE A N 1
ATOM 2985 C CA . ILE A 1 382 ? 13.306 2.296 17.687 1.00 95.50 382 ILE A CA 1
ATOM 2986 C C . ILE A 1 382 ? 14.323 1.148 17.584 1.00 95.50 382 ILE A C 1
ATOM 2988 O O . ILE A 1 382 ? 14.329 0.248 18.422 1.00 95.50 382 ILE A O 1
ATOM 2992 N N . ALA A 1 383 ? 15.205 1.193 16.584 1.00 94.25 383 ALA A N 1
ATOM 2993 C CA . ALA A 1 383 ? 16.276 0.224 16.379 1.00 94.25 383 ALA A CA 1
ATOM 2994 C C . ALA A 1 383 ? 17.306 0.186 17.526 1.00 94.25 383 ALA A C 1
ATOM 2996 O O . ALA A 1 383 ? 18.002 -0.814 17.683 1.00 94.25 383 ALA A O 1
ATOM 2997 N N . ASP A 1 384 ? 17.399 1.245 18.337 1.00 94.12 384 ASP A N 1
ATOM 2998 C CA . ASP A 1 384 ? 18.292 1.317 19.500 1.00 94.12 384 ASP A CA 1
ATOM 2999 C C . ASP A 1 384 ? 17.676 0.734 20.781 1.00 94.12 384 ASP A C 1
ATOM 3001 O O . ASP A 1 384 ? 18.327 0.685 21.829 1.00 94.12 384 ASP A O 1
ATOM 3005 N N . LEU A 1 385 ? 16.429 0.257 20.718 1.00 94.69 385 LEU A N 1
ATOM 3006 C CA . LEU A 1 385 ? 15.753 -0.339 21.861 1.00 94.69 385 LEU A CA 1
ATOM 3007 C C . LEU A 1 385 ? 16.407 -1.684 22.251 1.00 94.69 385 LEU A C 1
ATOM 3009 O O . LEU A 1 385 ? 16.522 -2.564 21.398 1.00 94.69 385 LEU A O 1
ATOM 3013 N N . PRO A 1 386 ? 16.786 -1.918 23.523 1.00 94.38 386 PRO A N 1
ATOM 3014 C CA . PRO A 1 386 ? 17.308 -3.216 23.966 1.00 94.38 386 PRO A CA 1
ATOM 3015 C C . PRO A 1 386 ? 16.300 -4.364 23.784 1.00 94.38 386 PRO A C 1
ATOM 3017 O O . PRO A 1 386 ? 15.097 -4.161 23.955 1.00 94.38 386 PRO A O 1
ATOM 3020 N N . LEU A 1 387 ? 16.776 -5.589 23.515 1.00 92.75 387 LEU A N 1
ATOM 3021 C CA . LEU A 1 387 ? 15.930 -6.773 23.253 1.00 92.75 387 LEU A CA 1
ATOM 3022 C C . LEU A 1 387 ? 14.897 -7.062 24.361 1.00 92.75 387 LEU A C 1
ATOM 3024 O O . LEU A 1 387 ? 13.772 -7.478 24.073 1.00 92.75 387 LEU A O 1
ATOM 3028 N N . GLU A 1 388 ? 15.249 -6.821 25.624 1.00 90.31 388 GLU A N 1
ATOM 3029 C CA . GLU A 1 388 ? 14.338 -7.000 26.762 1.00 90.31 388 GLU A CA 1
ATOM 3030 C C . GLU A 1 388 ? 13.168 -6.006 26.709 1.00 90.31 388 GLU A C 1
ATOM 3032 O O . GLU A 1 388 ? 11.998 -6.389 26.822 1.00 90.31 388 GLU A O 1
ATOM 3037 N N . ALA A 1 389 ? 13.467 -4.735 26.428 1.00 93.25 389 ALA A N 1
ATOM 3038 C CA . ALA A 1 389 ? 12.458 -3.700 26.242 1.00 93.25 389 ALA A CA 1
ATOM 3039 C C . ALA A 1 389 ? 11.619 -3.940 24.973 1.00 93.25 389 ALA A C 1
ATOM 3041 O O . ALA A 1 389 ? 10.412 -3.698 24.997 1.00 93.25 389 ALA A O 1
ATOM 3042 N N . GLN A 1 390 ? 12.211 -4.484 23.902 1.00 94.50 390 GLN A N 1
ATOM 3043 C CA . GLN A 1 390 ? 11.480 -4.910 22.701 1.00 94.50 390 GLN A CA 1
ATOM 3044 C C . GLN A 1 390 ? 10.428 -5.982 23.028 1.00 94.50 390 GLN A C 1
ATOM 3046 O O . GLN A 1 390 ? 9.278 -5.868 22.603 1.00 94.50 390 GLN A O 1
ATOM 3051 N N . SER A 1 391 ? 10.790 -6.990 23.833 1.00 91.56 391 SER A N 1
ATOM 3052 C CA . SER A 1 391 ? 9.858 -8.046 24.256 1.00 91.56 391 SER A CA 1
ATOM 3053 C C . SER A 1 391 ? 8.658 -7.477 25.014 1.00 91.56 391 SER A C 1
ATOM 3055 O O . SER A 1 391 ? 7.524 -7.887 24.782 1.00 91.56 391 SER A O 1
ATOM 3057 N N . ARG A 1 392 ? 8.882 -6.512 25.911 1.00 91.94 392 ARG A N 1
ATOM 3058 C CA . ARG A 1 392 ? 7.795 -5.867 26.660 1.00 91.94 392 ARG A CA 1
ATOM 3059 C C . ARG A 1 392 ? 6.961 -4.927 25.799 1.00 91.94 392 ARG A C 1
ATOM 3061 O O . ARG A 1 392 ? 5.743 -4.880 25.957 1.00 91.94 392 ARG A O 1
ATOM 3068 N N . LEU A 1 393 ? 7.585 -4.206 24.870 1.00 93.75 393 LEU A N 1
ATOM 3069 C CA . LEU A 1 393 ? 6.876 -3.332 23.937 1.00 93.75 393 LEU A CA 1
ATOM 3070 C C . LEU A 1 393 ? 5.924 -4.129 23.034 1.00 93.75 393 LEU A C 1
ATOM 3072 O O . LEU A 1 393 ? 4.817 -3.666 22.759 1.00 93.75 393 LEU A O 1
ATOM 3076 N N . LEU A 1 394 ? 6.312 -5.341 22.625 1.00 90.75 394 LEU A N 1
ATOM 3077 C CA . LEU A 1 394 ? 5.439 -6.242 21.874 1.00 90.75 394 LEU A CA 1
ATOM 3078 C C . LEU A 1 394 ? 4.139 -6.550 22.636 1.00 90.75 394 LEU A C 1
ATOM 3080 O O . LEU A 1 394 ? 3.062 -6.437 22.053 1.00 90.75 394 LEU A O 1
ATOM 3084 N N . HIS A 1 395 ? 4.221 -6.847 23.938 1.00 87.69 395 HIS A N 1
ATOM 3085 C CA . HIS A 1 395 ? 3.034 -7.062 24.778 1.00 87.69 395 HIS A CA 1
ATOM 3086 C C . HIS A 1 395 ? 2.146 -5.817 24.858 1.00 87.69 395 HIS A C 1
ATOM 3088 O O . HIS A 1 395 ? 0.927 -5.915 24.751 1.00 87.69 395 HIS A O 1
ATOM 3094 N N . VAL A 1 396 ? 2.736 -4.621 24.940 1.00 91.12 396 VAL A N 1
ATOM 3095 C CA . VAL A 1 396 ? 1.967 -3.365 24.893 1.00 91.12 396 VAL A CA 1
ATOM 3096 C C . VAL A 1 396 ? 1.221 -3.216 23.561 1.00 91.12 396 VAL A C 1
ATOM 3098 O O . VAL A 1 396 ? 0.057 -2.814 23.541 1.00 91.12 396 VAL A O 1
ATOM 3101 N N . LEU A 1 397 ? 1.864 -3.553 22.440 1.00 86.56 397 LEU A N 1
ATOM 3102 C CA . LEU A 1 397 ? 1.268 -3.483 21.101 1.00 86.56 397 LEU A CA 1
ATOM 3103 C C . LEU A 1 397 ? 0.163 -4.527 20.868 1.00 86.56 397 LEU A C 1
ATOM 3105 O O . LEU A 1 397 ? -0.744 -4.285 20.062 1.00 86.56 397 LEU A O 1
ATOM 3109 N N . GLN A 1 398 ? 0.257 -5.690 21.510 1.00 83.00 398 GLN A N 1
ATOM 3110 C CA . GLN A 1 398 ? -0.695 -6.796 21.378 1.00 83.00 398 GLN A CA 1
ATOM 3111 C C . GLN A 1 398 ? -1.870 -6.654 22.346 1.00 83.00 398 GLN A C 1
ATOM 3113 O O . GLN A 1 398 ? -3.014 -6.569 21.907 1.00 83.00 398 GLN A O 1
ATOM 3118 N N . ASP A 1 399 ? -1.570 -6.557 23.639 1.00 87.00 399 ASP A N 1
ATOM 3119 C CA . ASP A 1 399 ? -2.545 -6.671 24.724 1.00 87.00 399 ASP A CA 1
ATOM 3120 C C . ASP A 1 399 ? -3.099 -5.315 25.165 1.00 87.00 399 ASP A C 1
ATOM 3122 O O . ASP A 1 399 ? -4.003 -5.257 25.999 1.00 87.00 399 ASP A O 1
ATOM 3126 N N . LYS A 1 400 ? -2.533 -4.213 24.647 1.00 91.12 400 LYS A N 1
ATOM 3127 C CA . LYS A 1 400 ? -2.866 -2.837 25.049 1.00 91.12 400 LYS A CA 1
ATOM 3128 C C . LYS A 1 400 ? -2.762 -2.639 26.565 1.00 91.12 400 LYS A C 1
ATOM 3130 O O . LYS A 1 400 ? -3.493 -1.859 27.168 1.00 91.12 400 LYS A O 1
ATOM 3135 N N . THR A 1 401 ? -1.807 -3.323 27.195 1.00 93.62 401 THR A N 1
ATOM 3136 C CA . THR A 1 401 ? -1.516 -3.195 28.625 1.00 93.62 401 THR A CA 1
ATOM 3137 C C . THR A 1 401 ? -0.042 -2.943 28.879 1.00 93.62 401 THR A C 1
ATOM 3139 O O . THR A 1 401 ? 0.816 -3.371 28.119 1.00 93.62 401 THR A O 1
ATOM 3142 N N . VAL A 1 402 ? 0.253 -2.243 29.972 1.00 94.38 402 VAL A N 1
ATOM 3143 C CA . VAL A 1 402 ? 1.609 -1.988 30.462 1.00 94.38 402 VAL A CA 1
ATOM 3144 C C . VAL A 1 402 ? 1.748 -2.575 31.856 1.00 94.38 402 VAL A C 1
ATOM 3146 O O . VAL A 1 402 ? 0.929 -2.284 32.729 1.00 94.38 402 VAL A O 1
ATOM 3149 N N . LEU A 1 403 ? 2.815 -3.340 32.081 1.00 91.88 403 LEU A N 1
ATOM 3150 C CA . LEU A 1 403 ? 3.225 -3.808 33.402 1.00 91.88 403 LEU A CA 1
ATOM 3151 C C . LEU A 1 403 ? 4.422 -2.970 33.890 1.00 91.88 403 LEU A C 1
ATOM 3153 O O . LEU A 1 403 ? 5.506 -3.086 33.314 1.00 91.88 403 LEU A O 1
ATOM 3157 N N . PRO A 1 404 ? 4.256 -2.113 34.915 1.00 92.62 404 PRO A N 1
ATOM 3158 C CA . PRO A 1 404 ? 5.370 -1.357 35.484 1.00 92.62 404 PRO A CA 1
ATOM 3159 C C . PRO A 1 404 ? 6.418 -2.281 36.111 1.00 92.62 404 PRO A C 1
ATOM 3161 O O . PRO A 1 404 ? 6.072 -3.312 36.690 1.00 92.62 404 PRO A O 1
ATOM 3164 N N . VAL A 1 405 ? 7.688 -1.879 36.077 1.00 89.81 405 VAL A N 1
ATOM 3165 C CA . VAL A 1 405 ? 8.776 -2.627 36.723 1.00 89.81 405 VAL A CA 1
ATOM 3166 C C . VAL A 1 405 ? 8.491 -2.758 38.224 1.00 89.81 405 VAL A C 1
ATOM 3168 O O . VAL A 1 405 ? 8.172 -1.771 38.896 1.00 89.81 405 VAL A O 1
ATOM 3171 N N . GLY A 1 406 ? 8.585 -3.986 38.741 1.00 86.69 406 GLY A N 1
ATOM 3172 C CA . GLY A 1 406 ? 8.293 -4.320 40.139 1.00 86.69 406 GLY A CA 1
ATOM 3173 C C . GLY A 1 406 ? 6.801 -4.424 40.486 1.00 86.69 406 GLY A C 1
ATOM 3174 O O . GLY A 1 406 ? 6.470 -4.602 41.655 1.00 86.69 406 GLY A O 1
ATOM 3175 N N . SER A 1 407 ? 5.896 -4.306 39.507 1.00 88.75 407 SER A N 1
ATOM 3176 C CA . SER A 1 407 ? 4.451 -4.499 39.689 1.00 88.75 407 SER A CA 1
ATOM 3177 C C . SER A 1 407 ? 4.008 -5.888 39.224 1.00 88.75 407 SER A C 1
ATOM 3179 O O . SER A 1 407 ? 4.528 -6.405 38.240 1.00 88.75 407 SER A O 1
ATOM 3181 N N . ASN A 1 408 ? 2.969 -6.433 39.866 1.00 87.00 408 ASN A N 1
ATOM 3182 C CA . ASN A 1 408 ? 2.223 -7.612 39.391 1.00 87.00 408 ASN A CA 1
ATOM 3183 C C . ASN A 1 408 ? 0.867 -7.232 38.768 1.00 87.00 408 ASN A C 1
ATOM 3185 O O . ASN A 1 408 ? 0.076 -8.101 38.409 1.00 87.00 408 ASN A O 1
ATOM 3189 N N . GLN A 1 409 ? 0.566 -5.934 38.689 1.00 89.25 409 GLN A N 1
ATOM 3190 C CA . GLN A 1 409 ? -0.684 -5.411 38.148 1.00 89.25 409 GLN A CA 1
ATOM 3191 C C . GLN A 1 409 ? -0.437 -4.704 36.818 1.00 89.25 409 GLN A C 1
ATOM 3193 O O . GLN A 1 409 ? 0.277 -3.696 36.766 1.00 89.25 409 GLN A O 1
ATOM 3198 N N . SER A 1 410 ? -1.065 -5.223 35.763 1.00 92.81 410 SER A N 1
ATOM 3199 C CA . SER A 1 410 ? -1.082 -4.614 34.433 1.00 92.81 410 SER A CA 1
ATOM 3200 C C . SER A 1 410 ? -2.096 -3.471 34.363 1.00 92.81 410 SER A C 1
ATOM 3202 O O . SER A 1 410 ? -3.185 -3.550 34.929 1.00 92.81 410 SER A O 1
ATOM 3204 N N . VAL A 1 411 ? -1.754 -2.413 33.630 1.00 94.38 411 VAL A N 1
ATOM 3205 C CA . VAL A 1 411 ? -2.591 -1.223 33.432 1.00 94.38 411 VAL A CA 1
ATOM 3206 C C . VAL A 1 411 ? -2.975 -1.114 31.961 1.00 94.38 411 VAL A C 1
ATOM 3208 O O . VAL A 1 411 ? -2.102 -1.140 31.098 1.00 94.38 411 VAL A O 1
ATOM 3211 N N . GLN A 1 412 ? -4.268 -0.971 31.673 1.00 95.25 412 GLN A N 1
ATOM 3212 C CA . GLN A 1 412 ? -4.776 -0.770 30.312 1.00 95.25 412 GLN A CA 1
ATOM 3213 C C . GLN A 1 412 ? -4.323 0.578 29.742 1.00 95.25 412 GLN A C 1
ATOM 3215 O O . GLN A 1 412 ? -4.400 1.610 30.414 1.00 95.25 412 GLN A O 1
ATOM 3220 N N . VAL A 1 413 ? -3.870 0.574 28.490 1.00 94.62 413 VAL A N 1
ATOM 3221 C CA . VAL A 1 413 ? -3.425 1.765 27.768 1.00 94.62 413 VAL A CA 1
ATOM 3222 C C . VAL A 1 413 ? -4.043 1.834 26.375 1.00 94.62 413 VAL A C 1
ATOM 3224 O O . VAL A 1 413 ? -4.010 0.884 25.606 1.00 94.62 413 VAL A O 1
ATOM 3227 N N . ASP A 1 414 ? -4.581 2.998 26.027 1.00 93.31 414 ASP A N 1
ATOM 3228 C CA . ASP A 1 414 ? -5.065 3.300 24.685 1.00 93.31 414 ASP A CA 1
ATOM 3229 C C . ASP A 1 414 ? -4.140 4.346 24.070 1.00 93.31 414 ASP A C 1
ATOM 3231 O O . ASP A 1 414 ? -4.300 5.545 24.295 1.00 93.31 414 ASP A O 1
ATOM 3235 N N . THR A 1 415 ? -3.147 3.885 23.322 1.00 91.75 415 THR A N 1
ATOM 3236 C CA . THR A 1 415 ? -2.124 4.740 22.724 1.00 91.75 415 THR A CA 1
ATOM 3237 C C . THR A 1 415 ? -1.862 4.295 21.293 1.00 91.75 415 THR A C 1
ATOM 3239 O O . THR A 1 415 ? -1.685 3.103 21.024 1.00 91.75 415 THR A O 1
ATOM 3242 N N . GLN A 1 416 ? -1.820 5.267 20.384 1.00 92.38 416 GLN A N 1
ATOM 3243 C CA . GLN A 1 416 ? -1.377 5.064 19.013 1.00 92.38 416 GLN A CA 1
ATOM 3244 C C . GLN A 1 416 ? 0.148 5.128 19.003 1.00 92.38 416 GLN A C 1
ATOM 3246 O O . GLN A 1 416 ? 0.730 6.095 19.495 1.00 92.38 416 GLN A O 1
ATOM 3251 N N . ILE A 1 417 ? 0.791 4.094 18.471 1.00 91.38 417 ILE A N 1
ATOM 3252 C CA . ILE A 1 417 ? 2.251 4.013 18.424 1.00 91.38 417 ILE A CA 1
ATOM 3253 C C . ILE A 1 417 ? 2.718 4.404 17.025 1.00 91.38 417 ILE A C 1
ATOM 3255 O O . ILE A 1 417 ? 2.212 3.898 16.020 1.00 91.38 417 ILE A O 1
ATOM 3259 N N . ILE A 1 418 ? 3.683 5.317 16.982 1.00 95.56 418 ILE A N 1
ATOM 3260 C CA . ILE A 1 418 ? 4.444 5.659 15.784 1.00 95.56 418 ILE A CA 1
ATOM 3261 C C . ILE A 1 418 ? 5.911 5.404 16.108 1.00 95.56 418 ILE A C 1
ATOM 3263 O O . ILE A 1 418 ? 6.419 5.931 17.094 1.00 95.56 418 ILE A O 1
ATOM 3267 N N . ALA A 1 419 ? 6.583 4.603 15.294 1.00 96.19 419 ALA A N 1
ATOM 3268 C CA . ALA A 1 419 ? 8.006 4.338 15.425 1.00 96.19 419 ALA A CA 1
ATOM 3269 C C . ALA A 1 419 ? 8.775 5.005 14.283 1.00 96.19 419 ALA A C 1
ATOM 3271 O O . ALA A 1 419 ? 8.246 5.162 13.183 1.00 96.19 419 ALA A O 1
ATOM 3272 N N . ALA A 1 420 ? 10.022 5.381 14.532 1.00 96.31 420 ALA A N 1
ATOM 3273 C CA . ALA A 1 420 ? 10.924 5.901 13.519 1.00 96.31 420 ALA A CA 1
ATOM 3274 C C . ALA A 1 420 ? 12.329 5.327 13.683 1.00 96.31 420 ALA A C 1
ATOM 3276 O O . ALA A 1 420 ? 12.757 5.034 14.798 1.00 96.31 420 ALA A O 1
ATOM 3277 N N . THR A 1 421 ? 13.056 5.173 12.579 1.00 95.38 421 THR A N 1
ATOM 3278 C CA . THR A 1 421 ? 14.492 4.869 12.610 1.00 95.38 421 THR A CA 1
ATOM 3279 C C . THR A 1 421 ? 15.166 5.208 11.283 1.00 95.38 421 THR A C 1
ATOM 3281 O O . THR A 1 421 ? 14.506 5.285 10.249 1.00 95.38 421 THR A O 1
ATOM 3284 N N . HIS A 1 422 ? 16.478 5.436 11.316 1.00 93.00 422 HIS A N 1
ATOM 3285 C CA . HIS A 1 422 ? 17.325 5.478 10.118 1.00 93.00 422 HIS A CA 1
ATOM 3286 C C . HIS A 1 422 ? 18.009 4.134 9.807 1.00 93.00 422 HIS A C 1
ATOM 3288 O O . HIS A 1 422 ? 18.657 4.010 8.770 1.00 93.00 422 HIS A O 1
ATOM 3294 N N . LYS A 1 423 ? 17.914 3.140 10.700 1.00 91.44 423 LYS A N 1
ATOM 3295 C CA . LYS A 1 423 ? 18.596 1.848 10.554 1.00 91.44 423 LYS A CA 1
ATOM 3296 C C . LYS A 1 423 ? 17.758 0.855 9.757 1.00 91.44 423 LYS A C 1
ATOM 3298 O O . LYS A 1 423 ? 16.531 0.862 9.815 1.00 91.44 423 LYS A O 1
ATOM 3303 N N . ASP A 1 424 ? 18.444 -0.050 9.067 1.00 87.69 424 ASP A N 1
ATOM 3304 C CA . ASP A 1 424 ? 17.816 -1.165 8.364 1.00 87.69 424 ASP A CA 1
ATOM 3305 C C . ASP A 1 424 ? 17.358 -2.240 9.364 1.00 87.69 424 ASP A C 1
ATOM 3307 O O . ASP A 1 424 ? 18.155 -3.053 9.840 1.00 87.69 424 ASP A O 1
ATOM 3311 N N . LEU A 1 425 ? 16.066 -2.223 9.703 1.00 82.56 425 LEU A N 1
ATOM 3312 C CA . LEU A 1 425 ? 15.481 -3.182 10.641 1.00 82.56 425 LEU A CA 1
ATOM 3313 C C . LEU A 1 425 ? 15.541 -4.623 10.123 1.00 82.56 425 LEU A C 1
ATOM 3315 O O . LEU A 1 425 ? 15.702 -5.523 10.941 1.00 82.56 425 LEU A O 1
ATOM 3319 N N . ASP A 1 426 ? 15.460 -4.860 8.808 1.00 78.81 426 ASP A N 1
ATOM 3320 C CA . ASP A 1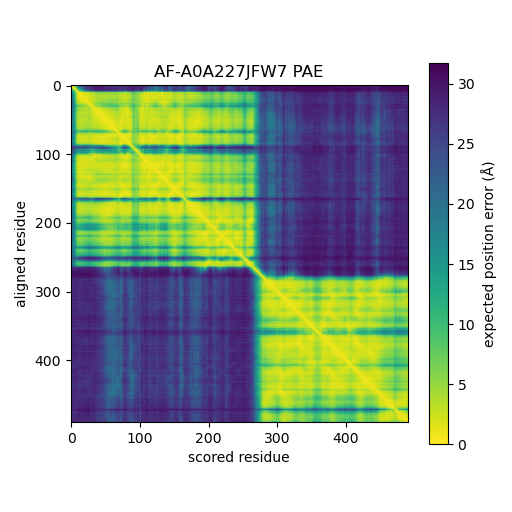 426 ? 15.547 -6.220 8.259 1.00 78.81 426 ASP A CA 1
ATOM 3321 C C . ASP A 1 426 ? 16.934 -6.821 8.538 1.00 78.81 426 ASP A C 1
ATOM 3323 O O . ASP A 1 426 ? 17.050 -7.962 8.996 1.00 78.81 426 ASP A O 1
ATOM 3327 N N . SER A 1 427 ? 17.987 -6.019 8.343 1.00 81.25 427 SER A N 1
ATOM 3328 C CA . SER A 1 427 ? 19.365 -6.415 8.659 1.00 81.25 427 SER A CA 1
ATOM 3329 C C . SER A 1 427 ? 19.529 -6.695 10.158 1.00 81.25 427 SER A C 1
ATOM 3331 O O . SER A 1 427 ? 20.005 -7.766 10.536 1.00 81.25 427 SER A O 1
ATOM 3333 N N . LEU A 1 428 ? 19.028 -5.812 11.029 1.00 84.31 428 LEU A N 1
ATOM 3334 C CA . LEU A 1 428 ? 19.091 -6.006 12.484 1.00 84.31 428 LEU A CA 1
ATOM 3335 C C . LEU A 1 428 ? 18.302 -7.231 12.970 1.00 84.31 428 LEU A C 1
ATOM 3337 O O . LEU A 1 428 ? 18.706 -7.868 13.945 1.00 84.31 428 LEU A O 1
ATOM 3341 N N . VAL A 1 429 ? 17.198 -7.582 12.305 1.00 78.06 429 VAL A N 1
ATOM 3342 C CA . VAL A 1 429 ? 16.463 -8.824 12.577 1.00 78.06 429 VAL A CA 1
ATOM 3343 C C . VAL A 1 429 ? 17.304 -10.040 12.200 1.00 78.06 429 VAL A C 1
ATOM 3345 O O . VAL A 1 429 ? 17.401 -10.978 12.992 1.00 78.06 429 VAL A O 1
ATOM 3348 N N . SER A 1 430 ? 17.954 -10.020 11.033 1.00 77.00 430 SER A N 1
ATOM 3349 C CA . SER A 1 430 ? 18.820 -11.121 10.592 1.00 77.00 430 SER A CA 1
ATOM 3350 C C . SER A 1 430 ? 20.035 -11.335 11.507 1.00 77.00 430 SER A C 1
ATOM 3352 O O . SER A 1 430 ? 20.460 -12.470 11.720 1.00 77.00 430 SER A O 1
ATOM 3354 N N . GLU A 1 431 ? 20.537 -10.258 12.113 1.00 89.94 431 GLU A N 1
ATOM 3355 C CA . GLU A 1 431 ? 21.643 -10.265 13.076 1.00 89.94 431 GLU A CA 1
ATOM 3356 C C . GLU A 1 431 ? 21.201 -10.598 14.515 1.00 89.94 431 GLU A C 1
ATOM 3358 O O . GLU A 1 431 ? 22.036 -10.718 15.411 1.00 89.94 431 GLU A O 1
ATOM 3363 N N . GLY A 1 432 ? 19.894 -10.746 14.770 1.00 85.50 432 GLY A N 1
ATOM 3364 C CA . GLY A 1 432 ? 19.348 -11.016 16.105 1.00 85.50 432 GLY A CA 1
ATOM 3365 C C . GLY A 1 432 ? 19.389 -9.818 17.064 1.00 85.50 432 GLY A C 1
ATOM 3366 O O . GLY A 1 432 ? 19.186 -9.987 18.267 1.00 85.50 432 GLY A O 1
ATOM 3367 N N . LEU A 1 433 ? 19.637 -8.610 16.551 1.00 91.38 433 LEU A N 1
ATOM 3368 C CA . LEU A 1 433 ? 19.665 -7.356 17.313 1.00 91.38 433 LEU A CA 1
ATOM 3369 C C . LEU A 1 433 ? 18.279 -6.707 17.437 1.00 91.38 433 LEU A C 1
ATOM 3371 O O . LEU A 1 433 ? 18.044 -5.889 18.330 1.00 91.38 433 LEU A O 1
ATOM 3375 N N . PHE A 1 434 ? 17.342 -7.099 16.575 1.00 92.62 434 PHE A N 1
ATOM 3376 C CA . PHE A 1 434 ? 15.948 -6.682 16.633 1.00 92.62 434 PHE A CA 1
ATOM 3377 C C . PHE A 1 434 ? 15.025 -7.894 16.525 1.00 92.62 434 PHE A C 1
ATOM 3379 O O . PHE A 1 434 ? 15.260 -8.810 15.739 1.00 92.62 434 PHE A O 1
ATOM 3386 N N . ARG A 1 435 ? 13.964 -7.939 17.326 1.00 86.56 435 ARG A N 1
ATOM 3387 C CA . ARG A 1 435 ? 13.053 -9.079 17.320 1.00 86.56 435 ARG A CA 1
ATOM 3388 C C . ARG A 1 435 ? 12.152 -9.049 16.091 1.00 86.56 435 ARG A C 1
ATOM 3390 O O . ARG A 1 435 ? 11.467 -8.063 15.817 1.00 86.56 435 ARG A O 1
ATOM 3397 N N . GLN A 1 436 ? 12.096 -10.183 15.403 1.00 78.81 436 GLN A N 1
ATOM 3398 C CA . GLN A 1 436 ? 11.280 -10.363 14.207 1.00 78.81 436 GLN A CA 1
ATOM 3399 C C . GLN A 1 436 ? 9.776 -10.144 14.469 1.00 78.81 436 GLN A C 1
ATOM 3401 O O . GLN A 1 436 ? 9.083 -9.530 13.662 1.00 78.81 436 GLN A O 1
ATOM 3406 N N . ASP A 1 437 ? 9.263 -10.610 15.608 1.00 76.19 437 ASP A N 1
ATOM 3407 C CA . ASP A 1 437 ? 7.850 -10.471 15.984 1.00 76.19 437 ASP A CA 1
ATOM 3408 C C . ASP A 1 437 ? 7.436 -9.010 16.235 1.00 76.19 437 ASP A C 1
ATOM 3410 O O . ASP A 1 437 ? 6.381 -8.569 15.770 1.00 76.19 437 ASP A O 1
ATOM 3414 N N . LEU A 1 438 ? 8.289 -8.233 16.908 1.00 85.38 438 LEU A N 1
ATOM 3415 C CA . LEU A 1 438 ? 8.104 -6.797 17.089 1.00 85.38 438 LEU A CA 1
ATOM 3416 C C . LEU A 1 438 ? 8.156 -6.056 15.752 1.00 85.38 438 LEU A C 1
ATOM 3418 O O . LEU A 1 438 ? 7.312 -5.192 15.512 1.00 85.38 438 LEU A O 1
ATOM 3422 N N . TYR A 1 439 ? 9.102 -6.410 14.879 1.00 82.25 439 TYR A N 1
ATOM 3423 C CA . TYR A 1 439 ? 9.221 -5.803 13.555 1.00 82.25 439 TYR A CA 1
ATOM 3424 C C . TYR A 1 439 ? 7.923 -5.939 12.755 1.00 82.25 439 TYR A C 1
ATOM 3426 O O . TYR A 1 439 ? 7.354 -4.928 12.346 1.00 82.25 439 TYR A O 1
ATOM 3434 N N . TYR A 1 440 ? 7.379 -7.152 12.632 1.00 77.12 440 TYR A N 1
ATOM 3435 C CA . TYR A 1 440 ? 6.112 -7.366 11.927 1.00 77.12 440 TYR A CA 1
ATOM 3436 C C . TYR A 1 440 ? 4.927 -6.638 12.567 1.00 77.12 440 TYR A C 1
ATOM 3438 O O . TYR A 1 440 ? 4.005 -6.225 11.869 1.00 77.12 440 TYR A O 1
ATOM 3446 N N . ARG A 1 441 ? 4.934 -6.448 13.892 1.00 81.12 441 ARG A N 1
ATOM 3447 C CA . ARG A 1 441 ? 3.867 -5.714 14.586 1.00 81.12 441 ARG A CA 1
ATOM 3448 C C . ARG A 1 441 ? 3.949 -4.198 14.375 1.00 81.12 441 ARG A C 1
ATOM 3450 O O . ARG A 1 441 ? 2.919 -3.518 14.422 1.00 81.12 441 ARG A O 1
ATOM 3457 N N . LEU A 1 442 ? 5.153 -3.667 14.172 1.00 81.25 442 LEU A N 1
ATOM 3458 C CA . LEU A 1 442 ? 5.392 -2.261 13.839 1.00 81.25 442 LEU A CA 1
ATOM 3459 C C . LEU A 1 442 ? 5.196 -1.975 12.343 1.00 81.25 442 LEU A C 1
ATOM 3461 O O . LEU A 1 442 ? 4.780 -0.871 11.995 1.00 81.25 442 LEU A O 1
ATOM 3465 N N . ASN A 1 443 ? 5.424 -2.970 11.483 1.00 72.25 443 ASN A N 1
ATOM 3466 C CA . ASN A 1 443 ? 5.261 -2.916 10.029 1.00 72.25 443 ASN A CA 1
ATOM 3467 C C . ASN A 1 443 ? 3.775 -2.953 9.591 1.00 72.25 443 ASN A C 1
ATOM 3469 O O . ASN A 1 443 ? 3.354 -3.799 8.808 1.00 72.25 443 ASN A O 1
ATOM 3473 N N . GLY A 1 444 ? 2.948 -2.062 10.148 1.00 73.62 444 GLY A N 1
ATOM 3474 C CA . GLY A 1 444 ? 1.561 -1.876 9.710 1.00 73.62 444 GLY A CA 1
ATOM 3475 C C . GLY A 1 444 ? 1.486 -1.034 8.435 1.00 73.62 444 GLY A C 1
ATOM 3476 O O . GLY A 1 444 ? 0.941 -1.460 7.421 1.00 73.62 444 GLY A O 1
ATOM 3477 N N . LEU A 1 445 ? 2.067 0.164 8.488 1.00 81.00 445 LEU A N 1
ATOM 3478 C CA . LEU A 1 445 ? 2.384 0.995 7.331 1.00 81.00 445 LEU A CA 1
ATOM 3479 C C . LEU A 1 445 ? 3.820 1.498 7.476 1.00 81.00 445 LEU A C 1
ATOM 3481 O O . LEU A 1 445 ? 4.155 2.092 8.501 1.00 81.00 445 LEU A O 1
ATOM 3485 N N . ILE A 1 446 ? 4.629 1.315 6.435 1.00 83.25 446 ILE A N 1
ATOM 3486 C CA . ILE A 1 446 ? 5.949 1.938 6.317 1.00 83.25 446 ILE A CA 1
ATOM 3487 C C . ILE A 1 446 ? 5.838 3.150 5.401 1.00 83.25 446 ILE A C 1
ATOM 3489 O O . ILE A 1 446 ? 5.280 3.056 4.307 1.00 83.25 446 ILE A O 1
ATOM 3493 N N . ILE A 1 447 ? 6.389 4.272 5.850 1.00 87.00 447 ILE A N 1
ATOM 3494 C CA . ILE A 1 447 ? 6.657 5.438 5.009 1.00 87.00 447 ILE A CA 1
ATOM 3495 C C . ILE A 1 447 ? 8.145 5.762 5.087 1.00 87.00 447 ILE A C 1
ATOM 3497 O O . ILE A 1 447 ? 8.749 5.627 6.149 1.00 87.00 447 ILE A O 1
ATOM 3501 N N . GLU A 1 448 ? 8.729 6.208 3.985 1.00 90.19 448 GLU A N 1
ATOM 3502 C CA . GLU A 1 448 ? 10.129 6.621 3.927 1.00 90.19 448 GLU A CA 1
ATOM 3503 C C . GLU A 1 448 ? 10.181 8.093 3.536 1.00 90.19 448 GLU A C 1
ATOM 3505 O O . GLU A 1 448 ? 9.728 8.474 2.458 1.00 90.19 448 GLU A O 1
ATOM 3510 N N . LEU A 1 449 ? 10.674 8.935 4.445 1.00 91.12 449 LEU A N 1
ATOM 3511 C CA . LEU A 1 449 ? 10.854 10.349 4.149 1.00 91.12 449 LEU A CA 1
ATOM 3512 C C . LEU A 1 449 ? 12.125 10.529 3.306 1.00 91.12 449 LEU A C 1
ATOM 3514 O O . LEU A 1 449 ? 13.178 10.028 3.713 1.00 91.12 449 LEU A O 1
ATOM 3518 N N . PRO A 1 450 ? 12.045 11.255 2.174 1.00 90.19 450 PRO A N 1
ATOM 3519 C CA . PRO A 1 450 ? 13.183 11.451 1.287 1.00 90.19 450 PRO A CA 1
ATOM 3520 C C . PRO A 1 450 ? 14.270 12.284 1.964 1.00 90.19 450 PRO A C 1
ATOM 3522 O O . PRO A 1 450 ? 13.996 13.102 2.856 1.00 90.19 450 PRO A O 1
ATOM 3525 N N . ARG A 1 451 ? 15.509 12.105 1.504 1.00 91.44 451 ARG A N 1
ATOM 3526 C CA . ARG A 1 451 ? 16.634 12.943 1.936 1.00 91.44 451 ARG A CA 1
ATOM 3527 C C . ARG A 1 451 ? 16.395 14.380 1.505 1.00 91.44 451 ARG A C 1
ATOM 3529 O O . ARG A 1 451 ? 15.712 14.628 0.514 1.00 91.44 451 ARG A O 1
ATOM 3536 N N . PHE A 1 452 ? 16.995 15.341 2.203 1.00 89.12 452 PHE A N 1
ATOM 3537 C CA . PHE A 1 452 ? 16.809 16.744 1.833 1.00 89.12 452 PHE A CA 1
ATOM 3538 C C . PHE A 1 452 ? 17.274 17.032 0.396 1.00 89.12 452 PHE A C 1
ATOM 3540 O O . PHE A 1 452 ? 16.596 17.763 -0.318 1.00 89.12 452 PHE A O 1
ATOM 3547 N N . GLU A 1 453 ? 18.358 16.394 -0.057 1.00 87.56 453 GLU A N 1
ATOM 3548 C CA . GLU A 1 453 ? 18.870 16.502 -1.431 1.00 87.56 453 GLU A CA 1
ATOM 3549 C C . GLU A 1 453 ? 17.843 16.102 -2.506 1.00 87.56 453 GLU A C 1
ATOM 3551 O O . GLU A 1 453 ? 17.813 16.713 -3.578 1.00 87.56 453 GLU A O 1
ATOM 3556 N N . GLU A 1 454 ? 16.989 15.123 -2.207 1.00 86.44 454 GLU A N 1
ATOM 3557 C CA . GLU A 1 454 ? 16.042 14.494 -3.137 1.00 86.44 454 GLU A CA 1
ATOM 3558 C C . GLU A 1 454 ? 14.695 15.225 -3.214 1.00 86.44 454 GLU A C 1
ATOM 3560 O O . GLU A 1 454 ? 13.840 14.845 -4.012 1.00 86.44 454 GLU A O 1
ATOM 3565 N N . ARG A 1 455 ? 14.492 16.255 -2.385 1.00 87.38 455 ARG A N 1
ATOM 3566 C CA . ARG A 1 455 ? 13.225 16.983 -2.305 1.00 87.38 455 ARG A CA 1
ATOM 3567 C C . ARG A 1 455 ? 13.101 18.065 -3.372 1.00 87.38 455 ARG A C 1
ATOM 3569 O O . ARG A 1 455 ? 14.046 18.808 -3.642 1.00 87.38 455 ARG A O 1
ATOM 3576 N N . ASP A 1 456 ? 11.897 18.229 -3.900 1.00 85.62 456 ASP A N 1
ATOM 3577 C CA . ASP A 1 456 ? 11.547 19.296 -4.843 1.00 85.62 456 ASP A CA 1
ATOM 3578 C C . ASP A 1 456 ? 11.309 20.639 -4.131 1.00 85.62 456 ASP A C 1
ATOM 3580 O O . ASP A 1 456 ? 11.404 21.705 -4.739 1.00 85.62 456 ASP A O 1
ATOM 3584 N N . ASP A 1 457 ? 11.040 20.612 -2.822 1.00 87.81 457 ASP A N 1
ATOM 3585 C CA . ASP A 1 457 ? 10.670 21.784 -2.024 1.00 87.81 457 ASP A CA 1
ATOM 3586 C C . ASP A 1 457 ? 11.834 22.472 -1.287 1.00 87.81 457 ASP A C 1
ATOM 3588 O O . ASP A 1 457 ? 11.615 23.319 -0.412 1.00 87.81 457 ASP A O 1
ATOM 3592 N N . LYS A 1 458 ? 13.083 22.134 -1.638 1.00 90.12 458 LYS A N 1
ATOM 3593 C CA . LYS A 1 458 ? 14.302 22.635 -0.972 1.00 90.12 458 LYS A CA 1
ATOM 3594 C C . LYS A 1 458 ? 14.323 24.152 -0.823 1.00 90.12 458 LYS A C 1
ATOM 3596 O O . LYS A 1 458 ? 14.606 24.663 0.261 1.00 90.12 458 LYS A O 1
ATOM 3601 N N . GLN A 1 459 ? 14.031 24.873 -1.906 1.00 90.06 459 GLN A N 1
ATOM 3602 C CA . GLN A 1 459 ? 14.078 26.334 -1.921 1.00 90.06 459 GLN A CA 1
ATOM 3603 C C . GLN A 1 459 ? 13.083 26.923 -0.918 1.00 90.06 459 GLN A C 1
ATOM 3605 O O . GLN A 1 459 ? 13.460 27.731 -0.071 1.00 90.06 459 GLN A O 1
ATOM 3610 N N . GLN A 1 460 ? 11.832 26.475 -0.974 1.00 88.25 460 GLN A N 1
ATOM 3611 C CA . GLN A 1 460 ? 10.770 26.936 -0.094 1.00 88.25 460 GLN A CA 1
ATOM 3612 C C . GLN A 1 460 ? 11.085 26.587 1.362 1.00 88.25 460 GLN A C 1
ATOM 3614 O O . GLN A 1 460 ? 10.863 27.416 2.244 1.00 88.25 460 GLN A O 1
ATOM 3619 N N . LEU A 1 461 ? 11.638 25.402 1.640 1.00 87.94 461 LEU A N 1
ATOM 3620 C CA . LEU A 1 461 ? 12.033 25.032 2.998 1.00 87.94 461 LEU A CA 1
ATOM 3621 C C . LEU A 1 461 ? 13.131 25.962 3.540 1.00 87.94 461 LEU A C 1
ATOM 3623 O O . LEU A 1 461 ? 12.988 26.486 4.647 1.00 87.94 461 LEU A O 1
ATOM 3627 N N . ILE A 1 462 ? 14.179 26.224 2.751 1.00 90.69 462 ILE A N 1
ATOM 3628 C CA . ILE A 1 462 ? 15.272 27.146 3.108 1.00 90.69 462 ILE A CA 1
ATOM 3629 C C . ILE A 1 462 ? 14.723 28.548 3.386 1.00 90.69 462 ILE A C 1
ATOM 3631 O O . ILE A 1 462 ? 15.013 29.138 4.428 1.00 90.69 462 ILE A O 1
ATOM 3635 N N . GLU A 1 463 ? 13.896 29.074 2.484 1.00 89.00 463 GLU A N 1
ATOM 3636 C CA . GLU A 1 463 ? 13.300 30.404 2.615 1.00 89.00 463 GLU A CA 1
ATOM 3637 C C . GLU A 1 463 ? 12.394 30.510 3.849 1.00 89.00 463 GLU A C 1
ATOM 3639 O O . GLU A 1 463 ? 12.408 31.529 4.544 1.00 89.00 463 GLU A O 1
ATOM 3644 N N . ASN A 1 464 ? 11.627 29.463 4.162 1.00 86.38 464 ASN A N 1
ATOM 3645 C CA . ASN A 1 464 ? 10.758 29.439 5.336 1.00 86.38 464 ASN A CA 1
ATOM 3646 C C . ASN A 1 464 ? 11.542 29.335 6.648 1.00 86.38 464 ASN A C 1
ATOM 3648 O O . ASN A 1 464 ? 11.190 30.023 7.609 1.00 86.38 464 ASN A O 1
ATOM 3652 N N . ILE A 1 465 ? 12.605 28.527 6.702 1.00 87.88 465 ILE A N 1
ATOM 3653 C CA . ILE A 1 465 ? 13.501 28.466 7.867 1.00 87.88 465 ILE A CA 1
ATOM 3654 C C . ILE A 1 465 ? 14.175 29.824 8.070 1.00 87.88 465 ILE A C 1
ATOM 3656 O O . ILE A 1 465 ? 14.137 30.362 9.176 1.00 87.88 465 ILE A O 1
ATOM 3660 N N . HIS A 1 466 ? 14.708 30.422 7.002 1.00 89.44 466 HIS A N 1
ATOM 3661 C CA . HIS A 1 466 ? 15.293 31.757 7.058 1.00 89.44 466 HIS A CA 1
ATOM 3662 C C . HIS A 1 466 ? 14.281 32.784 7.577 1.00 89.44 466 HIS A C 1
ATOM 3664 O O . HIS A 1 466 ? 14.575 33.487 8.533 1.00 89.44 466 HIS A O 1
ATOM 3670 N N . ARG A 1 467 ? 13.051 32.819 7.049 1.00 86.81 467 ARG A N 1
ATOM 3671 C CA . ARG A 1 467 ? 12.013 33.761 7.507 1.00 86.81 467 ARG A CA 1
ATOM 3672 C C . ARG A 1 467 ? 11.677 33.620 8.997 1.00 86.81 467 ARG A C 1
ATOM 3674 O O . ARG A 1 467 ? 11.325 34.609 9.627 1.00 86.81 467 ARG A O 1
ATOM 3681 N N . ARG A 1 468 ? 11.764 32.411 9.565 1.00 85.31 468 ARG A N 1
ATOM 3682 C CA . ARG A 1 468 ? 11.499 32.168 10.997 1.00 85.31 468 ARG A CA 1
ATOM 3683 C C . ARG A 1 468 ? 12.624 32.644 11.916 1.00 85.31 468 ARG A C 1
ATOM 3685 O O . ARG A 1 468 ? 12.347 32.918 13.080 1.00 85.31 468 ARG A O 1
ATOM 3692 N N . HIS A 1 469 ? 13.858 32.700 11.421 1.00 87.94 469 HIS A N 1
ATOM 3693 C CA . HIS A 1 469 ? 15.051 32.981 12.227 1.00 87.94 469 HIS A CA 1
ATOM 3694 C C . HIS A 1 469 ? 15.783 34.271 11.841 1.00 87.94 469 HIS A C 1
ATOM 3696 O O . HIS A 1 469 ? 16.702 34.668 12.550 1.00 87.94 469 HIS A O 1
ATOM 3702 N N . ALA A 1 470 ? 15.398 34.910 10.738 1.00 86.75 470 ALA A N 1
ATOM 3703 C CA . ALA A 1 470 ? 15.975 36.163 10.282 1.00 86.75 470 ALA A CA 1
ATOM 3704 C C . ALA A 1 470 ? 15.759 37.270 11.319 1.00 86.75 470 ALA A C 1
ATOM 3706 O O . ALA A 1 470 ? 14.659 37.450 11.849 1.00 86.75 470 ALA A O 1
ATOM 3707 N N . GLU A 1 471 ? 16.809 38.044 11.569 1.00 84.19 471 GLU A N 1
ATOM 3708 C CA . GLU A 1 471 ? 16.728 39.267 12.354 1.00 84.19 471 GLU A CA 1
ATOM 3709 C C . GLU A 1 471 ? 16.508 40.444 11.392 1.00 84.19 471 GLU A C 1
ATOM 3711 O O . GLU A 1 471 ? 17.307 40.677 10.487 1.00 84.19 471 GLU A O 1
ATOM 3716 N N . SER A 1 472 ? 15.455 41.242 11.596 1.00 78.44 472 SER A N 1
ATOM 3717 C CA . SER A 1 472 ? 15.146 42.425 10.761 1.00 78.44 472 SER A CA 1
ATOM 3718 C C . SER A 1 472 ? 14.846 42.092 9.279 1.00 78.44 472 SER A C 1
ATOM 3720 O O . SER A 1 472 ? 14.375 41.003 8.966 1.00 78.44 472 SER A O 1
ATOM 3722 N N . GLU A 1 473 ? 15.075 43.029 8.346 1.00 81.19 473 GLU A N 1
ATOM 3723 C CA . GLU A 1 473 ? 14.849 42.871 6.893 1.00 81.19 473 GLU A CA 1
ATOM 3724 C C . GLU A 1 473 ? 15.937 42.039 6.177 1.00 81.19 473 GLU A C 1
ATOM 3726 O O . GLU A 1 473 ? 16.218 42.249 4.996 1.00 81.19 473 GLU A O 1
ATOM 3731 N N . GLN A 1 474 ? 16.590 41.104 6.875 1.00 87.62 474 GLN A N 1
ATOM 3732 C CA . GLN A 1 474 ? 17.567 40.210 6.253 1.00 87.62 474 GLN A CA 1
ATOM 3733 C C . GLN A 1 474 ? 16.913 39.429 5.104 1.00 87.62 474 GLN A C 1
ATOM 3735 O O . GLN A 1 474 ? 15.792 38.932 5.220 1.00 87.62 474 GLN A O 1
ATOM 3740 N N . GLN A 1 475 ? 17.620 39.328 3.978 1.00 86.00 475 GLN A N 1
ATOM 3741 C CA . GLN A 1 475 ? 17.198 38.577 2.798 1.00 86.00 475 GLN A CA 1
ATOM 3742 C C . GLN A 1 475 ? 18.329 37.656 2.346 1.00 86.00 475 GLN A C 1
ATOM 3744 O O . GLN A 1 475 ? 19.505 38.024 2.394 1.00 86.00 475 GLN A O 1
ATOM 3749 N N . LEU A 1 476 ? 17.970 36.468 1.861 1.00 88.25 476 LEU A N 1
ATOM 3750 C CA . LEU A 1 476 ? 18.924 35.571 1.222 1.00 88.25 476 LEU A CA 1
ATOM 3751 C C . LEU A 1 476 ? 19.299 36.145 -0.142 1.00 88.25 476 LEU A C 1
ATOM 3753 O O . LEU A 1 476 ? 18.446 36.300 -1.016 1.00 88.25 476 LEU A O 1
ATOM 3757 N N . CYS A 1 477 ? 20.581 36.450 -0.344 1.00 92.69 477 CYS A N 1
ATOM 3758 C CA . CYS A 1 477 ? 21.033 36.847 -1.669 1.00 92.69 477 CYS A CA 1
ATOM 3759 C C . CYS A 1 477 ? 20.920 35.648 -2.641 1.00 92.69 477 CYS A C 1
ATOM 3761 O O . CYS A 1 477 ? 21.181 34.508 -2.238 1.00 92.69 477 CYS A O 1
ATOM 3763 N N . PRO A 1 478 ? 20.580 35.866 -3.929 1.00 92.31 478 PRO A N 1
ATOM 3764 C CA . PRO A 1 478 ? 20.363 34.770 -4.882 1.00 92.31 478 PRO A CA 1
ATOM 3765 C C . PRO A 1 478 ? 21.562 33.824 -5.033 1.00 92.31 478 PRO A C 1
ATOM 3767 O O . PRO A 1 478 ? 21.394 32.623 -5.230 1.00 92.31 478 PRO A O 1
ATOM 3770 N N . HIS A 1 479 ? 22.783 34.354 -4.900 1.00 94.38 479 HIS A N 1
ATOM 3771 C CA . HIS A 1 479 ? 24.002 33.552 -4.976 1.00 94.38 479 HIS A CA 1
ATOM 3772 C C . HIS A 1 479 ? 24.130 32.570 -3.801 1.00 94.38 479 HIS A C 1
ATOM 3774 O O . HIS A 1 479 ? 24.429 31.398 -4.017 1.00 94.38 479 HIS A O 1
ATOM 3780 N N . LEU A 1 480 ? 23.841 33.018 -2.573 1.00 92.69 480 LEU A N 1
ATOM 3781 C CA . LEU A 1 480 ? 23.828 32.149 -1.396 1.00 92.69 480 LEU A CA 1
ATOM 3782 C C . LEU A 1 480 ? 22.749 31.071 -1.525 1.00 92.69 480 LEU A C 1
ATOM 3784 O O . LEU A 1 480 ? 23.026 29.907 -1.256 1.00 92.69 480 LEU A O 1
ATOM 3788 N N . LEU A 1 481 ? 21.549 31.431 -1.988 1.00 93.00 481 LEU A N 1
ATOM 3789 C CA . LEU A 1 481 ? 20.473 30.462 -2.205 1.00 93.00 481 LEU A CA 1
ATOM 3790 C C . LEU A 1 481 ? 20.888 29.368 -3.200 1.00 93.00 481 LEU A C 1
ATOM 3792 O O . LEU A 1 481 ? 20.686 28.189 -2.925 1.00 93.00 481 LEU A O 1
ATOM 3796 N N . SER A 1 482 ? 21.538 29.734 -4.309 1.00 93.12 482 SER A N 1
ATOM 3797 C CA . SER A 1 482 ? 22.061 28.756 -5.271 1.00 93.12 482 SER A CA 1
ATOM 3798 C C . SER A 1 482 ? 23.095 27.813 -4.646 1.00 93.12 482 SER A C 1
ATOM 3800 O O . SER A 1 482 ? 23.068 26.620 -4.942 1.00 93.12 482 SER A O 1
ATOM 3802 N N . LEU A 1 483 ? 23.983 28.321 -3.781 1.00 95.00 483 LEU A N 1
ATOM 3803 C CA . LEU A 1 483 ? 24.956 27.489 -3.064 1.00 95.00 483 LEU A CA 1
ATOM 3804 C C . LEU A 1 483 ? 24.253 26.508 -2.118 1.00 95.00 483 LEU A C 1
ATOM 3806 O O . LEU A 1 483 ? 24.558 25.317 -2.147 1.00 95.00 483 LEU A O 1
ATOM 3810 N N . LEU A 1 484 ? 23.272 26.984 -1.345 1.00 93.75 484 LEU A N 1
ATOM 3811 C CA . LEU A 1 484 ? 22.485 26.157 -0.425 1.00 93.75 484 LEU A CA 1
ATOM 3812 C C . LEU A 1 484 ? 21.690 25.062 -1.158 1.00 93.75 484 LEU A C 1
ATOM 3814 O O . LEU A 1 484 ? 21.592 23.950 -0.646 1.00 93.75 484 LEU A O 1
ATOM 3818 N N . LEU A 1 485 ? 21.160 25.352 -2.353 1.00 91.44 485 LEU A N 1
ATOM 3819 C CA . LEU A 1 485 ? 20.435 24.382 -3.188 1.00 91.44 485 LEU A CA 1
ATOM 3820 C C . LEU A 1 485 ? 21.341 23.317 -3.820 1.00 91.44 485 LEU A C 1
ATOM 3822 O O . LEU A 1 485 ? 20.879 22.206 -4.077 1.00 91.44 485 LEU A O 1
ATOM 3826 N N . SER A 1 486 ? 22.604 23.662 -4.086 1.00 91.06 486 SER A N 1
ATOM 3827 C CA . SER A 1 486 ? 23.607 22.753 -4.660 1.00 91.06 486 SER A CA 1
ATOM 3828 C C . SER A 1 486 ? 24.357 21.910 -3.624 1.00 91.06 486 SER A C 1
ATOM 3830 O O . SER A 1 486 ? 25.077 20.985 -3.992 1.00 91.06 486 SER A O 1
ATOM 3832 N N . TYR A 1 487 ? 24.228 22.246 -2.339 1.00 92.56 487 TYR A N 1
ATOM 3833 C CA . TYR A 1 487 ? 24.855 21.505 -1.251 1.00 92.56 487 TYR A CA 1
ATOM 3834 C C . TYR A 1 487 ? 24.092 20.202 -0.977 1.00 92.56 487 TYR A C 1
ATOM 3836 O O . TYR A 1 487 ? 22.869 20.171 -1.083 1.00 92.56 487 TYR A O 1
ATOM 3844 N N . SER A 1 488 ? 24.802 19.129 -0.617 1.00 84.81 488 SER A N 1
ATOM 3845 C CA . SER A 1 488 ? 24.213 17.788 -0.474 1.00 84.81 488 SER A CA 1
ATOM 3846 C C . SER A 1 488 ? 23.483 17.559 0.852 1.00 84.81 488 SER A C 1
ATOM 3848 O O . SER A 1 488 ? 22.646 16.673 0.924 1.00 84.81 488 SER A O 1
ATOM 3850 N N . TRP A 1 489 ? 23.776 18.353 1.892 1.00 87.75 489 TRP A N 1
ATOM 3851 C CA . TRP A 1 489 ? 23.165 18.233 3.230 1.00 87.75 489 TRP A CA 1
ATOM 3852 C C . TRP A 1 489 ? 23.206 16.797 3.802 1.00 87.75 489 TRP A C 1
ATOM 3854 O O . TRP A 1 489 ? 22.152 16.173 3.922 1.00 87.75 489 TRP A O 1
ATOM 3864 N N . PRO A 1 490 ? 24.412 16.278 4.118 1.00 81.19 490 PRO A N 1
ATOM 3865 C CA . PRO A 1 490 ? 24.603 14.909 4.603 1.00 81.19 490 PRO A CA 1
ATOM 3866 C C . PRO A 1 490 ? 24.073 14.663 6.020 1.00 81.19 490 PRO A C 1
ATOM 3868 O O . PRO A 1 490 ? 23.894 15.647 6.780 1.00 81.19 490 PRO A O 1
#

Nearest PDB structures (foldseek):
  6jdl-assembly1_A  TM=9.504E-01  e=1.127E-20  Pseudomonas aeruginosa
  8p53-assembly1_E  TM=8.802E-01  e=4.362E-19  Pseudomonas aeruginosa PAO1
  6iy8-assembly1_B  TM=6.311E-01  e=4.192E-20  Pseudomonas putida
  4lrz-assembly1_H  TM=7.111E-01  e=1.138E-14  Escherichia coli K-12
  4lrz-assembly2_E  TM=6.697E-01  e=4.561E-15  Escherichia coli K-12

InterPro domains:
  IPR002078 RNA polymerase sigma factor 54 interaction domain [PF00158] (285-447)
  IPR002078 RNA polymerase sigma factor 54 interaction domain [PS50045] (280-490)
  IPR003018 GAF domain [PF01590] (75-187)
  IPR003593 AAA+ ATPase domain [SM00382] (300-444)
  IPR025662 Sigma-54 interaction domain, ATP-binding site 1 [PS00675] (304-317)
  IPR025943 Sigma-54 interaction domain, ATP-binding site 2 [PS00676] (367-382)
  IPR027417 P-loop containing nucleoside triphosphate hydrolase [G3DSA:3.40.50.300] (265-452)
  IPR027417 P-loop containing nucleoside triphosphate hydrolase [SSF52540] (284-490)
  IPR029016 GAF-like domain superfamily [G3DSA:3.30.450.40] (7-188)

Radius of gyration: 27.03 Å; Cα contacts (8 Å, |Δi|>4): 883; chains: 1; bounding box: 64×70×83 Å